Protein AF-0000000086845613 (afdb_homodimer)

Nearest PDB structures (foldseek):
  4zki-assembly1_B  TM=5.255E-01  e=3.830E+00  Lactiplantibacillus plantarum JDM1
  8tqw-assembly1_J  TM=6.197E-01  e=6.912E+00  Homo sapiens
  4r32-assembly1_A  TM=6.008E-01  e=8.252E+00  Homo sapiens
  7t10-assembly1_R  TM=3.440E-01  e=1.675E+00  Homo sapiens
  4zki-assembly1_B  TM=5.246E-01  e=3.760E+00  Lactiplantibacillus plantarum JDM1

Sequence (526 aa):
MDSNYSPVVSHDEVENRPPRRPLSIKRRPRFWLNLWSLLNTIVSVALLVVAMAMVKGTAKPSPAYSPVRADGAERYFNTRYRPSKVFQSPPTDEVDEAWNGWLRENDHLFKFPKEKAIEVGLPEAIELFEDPGYGAYGLGVYHQMHCLNRIRKSFYPDAYYPGQARHELLHHANHCFDVLRQAILCHGDISVVYWWNQNYTRTDEGGKQTYSEEYLRRTPEERVLGSFVTWDSAVQCRDMEAINAWAKANRVDDDKYGGQIVDMDSNYSPVVSHDEVENRPPRRPLSIKRRPRFWLNLWSLLNTIVSVALLVVAMAMVKGTAKPSPAYSPVRADGAERYFNTRYRPSKVFQSPPTDEVDEAWNGWLRENDHLFKFPKEKAIEVGLPEAIELFEDPGYGAYGLGVYHQMHCLNRIRKSFYPDAYYPGQARHELLHHANHCFDVLRQAILCHGDISVVYWWNQNYTRTDEGGKQTYSEEYLRRTPEERVLGSFVTWDSAVQCRDMEAINAWAKANRVDDDKYGGQIVD

Solvent-accessible surface area (backbone atoms only — not comparable to full-atom values): 29588 Å² total; per-residue (Å²): 135,85,76,78,74,73,82,75,78,78,68,78,75,74,76,77,68,74,77,77,71,76,77,73,76,70,74,56,69,53,58,59,49,47,49,50,38,48,50,49,48,49,51,50,50,49,51,48,49,51,50,48,46,60,52,58,73,70,50,68,66,81,65,51,76,30,72,54,53,75,70,67,37,66,46,59,44,75,48,60,46,67,92,47,68,65,52,38,49,73,91,43,73,67,36,44,44,61,56,51,45,51,41,66,74,46,57,44,46,24,54,42,51,44,70,54,31,58,74,69,66,48,77,87,34,38,54,33,66,91,45,76,64,19,18,40,29,34,39,40,33,45,54,47,52,43,33,52,50,47,45,60,43,60,79,39,38,77,80,72,41,64,88,60,54,65,69,57,54,48,49,54,39,20,49,31,46,32,54,48,50,52,49,47,49,30,60,40,40,60,28,52,24,29,27,38,42,78,69,34,48,41,68,46,97,86,66,52,74,40,73,23,71,66,45,70,72,42,50,55,62,54,49,51,73,61,35,38,85,40,66,69,20,50,33,60,20,35,39,50,68,45,45,38,52,52,34,61,76,38,37,55,66,36,78,82,67,79,44,81,81,81,116,131,84,79,79,78,73,80,76,76,85,71,79,75,76,74,75,69,73,77,76,69,72,75,71,73,71,73,56,66,52,58,58,49,49,48,49,39,50,48,49,48,48,50,50,49,48,50,49,49,51,51,49,46,58,52,59,71,72,51,66,66,81,67,50,78,31,71,52,52,75,70,65,38,67,45,60,46,73,50,60,47,67,93,49,67,64,52,38,49,75,93,42,74,67,36,45,43,61,56,50,45,50,42,68,73,45,58,43,47,24,54,41,50,44,70,55,31,58,73,69,66,48,78,88,34,40,55,33,66,93,46,76,66,18,18,39,29,34,40,37,34,47,54,46,51,42,33,54,50,47,45,60,44,60,79,39,37,76,80,72,41,65,88,60,52,67,69,60,53,50,49,53,38,20,49,30,46,33,55,47,49,51,50,48,50,30,60,39,42,59,30,51,24,29,27,38,42,78,70,33,48,42,68,46,96,85,67,54,75,42,73,24,71,64,45,70,72,41,51,55,62,53,50,49,72,61,34,38,86,39,67,68,19,50,33,60,20,36,39,50,67,45,46,37,52,51,34,60,76,37,37,56,65,36,79,80,67,80,45,80,82,80,115

Organism: NCBI:txid72228

Radius of gyration: 40.27 Å; Cα contacts (8 Å, |Δi|>4): 698; chains: 2; bounding box: 156×123×86 Å

Foldseek 3Di:
DPPCPPPPPPPPPPPPPPPDDPPPPPVPPVVVVVVVVVVVVVVVVVVVVVVVVVCVVVPDPDDQDDPCVVVVLWDKDKDWDDDDVLCVDADDPSNCCVLLVVLQQFWFWFWDFQVVCVVSVHDDADADPVDGRTHTGTDLVSVLSLLVVLLRCLVPCCVPPNPDDNVVSVVSNVVSVVSNVVVCVVVVDPWDKDKADPQQWDADPVRDIDGDPVVVVDDPVRRRVRIDIGGRTMDMDIDVVSVRVVCVVRGDDQVVVVHDDRD/DPCPPPPPPPDDPPPPPPPPDPPPCPVPVVVVVVVVVVVVVVVVVVVVVVVVVVCPVVPDPDDQDDPCVVVVLWDKDKDWDDDDVLCVDADDPSNCCVLLVVLQQFWFWFWDFQVVCVVSVHDDADADPVDGRTHTHTDLVSVLSLLVVLLSCLVPCCVPPNPDDNVVSVVSNVVSVVSNVVVCVVVVDPWDKDKADPQQWDADPVRDIDGDPVVVVDDPVRRRVRIDIGGRTIDMDIDVVSVRVVCVVRGDDQVVVVHDDRD

InterPro domains:
  IPR021765 Mycotoxin biosynthesis protein UstYa-like [PF11807] (27-250)
  IPR021765 Mycotoxin biosynthesis protein UstYa-like [PTHR33365] (21-256)

Structure (mmCIF, N/CA/C/O backbone):
data_AF-0000000086845613-model_v1
#
loop_
_entity.id
_entity.type
_entity.pdbx_description
1 polymer 'Tat pathway signal sequence'
#
loop_
_atom_site.group_PDB
_atom_site.id
_atom_site.type_symbol
_atom_site.label_atom_id
_atom_site.label_alt_id
_atom_site.label_comp_id
_atom_site.label_asym_id
_atom_site.label_entity_id
_atom_site.label_seq_id
_atom_site.pdbx_PDB_ins_code
_atom_site.Cartn_x
_atom_site.Cartn_y
_atom_site.Cartn_z
_atom_site.occupancy
_atom_site.B_iso_or_equiv
_atom_site.auth_seq_id
_atom_site.auth_comp_id
_atom_site.auth_asym_id
_atom_site.auth_atom_id
_atom_site.pdbx_PDB_model_num
ATOM 1 N N . MET A 1 1 ? -77.688 89.812 57 1 28.02 1 MET A N 1
ATOM 2 C CA . MET A 1 1 ? -76.625 88.812 56.75 1 28.02 1 MET A CA 1
ATOM 3 C C . MET A 1 1 ? -77.25 87.438 56.531 1 28.02 1 MET A C 1
ATOM 5 O O . MET A 1 1 ? -76.625 86.438 56.969 1 28.02 1 MET A O 1
ATOM 9 N N . ASP A 1 2 ? -78.438 87.375 55.969 1 30.2 2 ASP A N 1
ATOM 10 C CA . ASP A 1 2 ? -79.438 86.312 55.938 1 30.2 2 ASP A CA 1
ATOM 11 C C . ASP A 1 2 ? -79 85.125 55.094 1 30.2 2 ASP A C 1
ATOM 13 O O . ASP A 1 2 ? -78.625 85.312 53.906 1 30.2 2 ASP A O 1
ATOM 17 N N . SER A 1 3 ? -78.312 84.125 55.719 1 34.16 3 SER A N 1
ATOM 18 C CA . SER A 1 3 ? -77.5 83 55.375 1 34.16 3 SER A CA 1
ATOM 19 C C . SER A 1 3 ? -78.312 81.938 54.625 1 34.16 3 SER A C 1
ATOM 21 O O . SER A 1 3 ? -79.125 81.25 55.25 1 34.16 3 SER A O 1
ATOM 23 N N . ASN A 1 4 ? -78.75 82.312 53.406 1 32.38 4 ASN A N 1
ATOM 24 C CA . ASN A 1 4 ? -79.75 81.5 52.625 1 32.38 4 ASN A CA 1
ATOM 25 C C . ASN A 1 4 ? -79.188 80.125 52.281 1 32.38 4 ASN A C 1
ATOM 27 O O . ASN A 1 4 ? -78.188 80 51.625 1 32.38 4 ASN A O 1
ATOM 31 N N . TYR A 1 5 ? -79.25 79.188 53.219 1 37.59 5 TYR A N 1
ATOM 32 C CA . TYR A 1 5 ? -78.812 77.812 53.25 1 37.59 5 TYR A CA 1
ATOM 33 C C . TYR A 1 5 ? -79.438 76.938 52.156 1 37.59 5 TYR A C 1
ATOM 35 O O . TYR A 1 5 ? -80.562 76.625 52.219 1 37.59 5 TYR A O 1
ATOM 43 N N . SER A 1 6 ? -79.188 77.375 50.812 1 37.44 6 SER A N 1
ATOM 44 C CA . SER A 1 6 ? -80.062 76.625 49.844 1 37.44 6 SER A CA 1
ATOM 45 C C . SER A 1 6 ? -79.688 75.125 49.844 1 37.44 6 SER A C 1
ATOM 47 O O . SER A 1 6 ? -78.5 74.75 49.938 1 37.44 6 SER A O 1
ATOM 49 N N . PRO A 1 7 ? -80.625 74.188 50.156 1 40.62 7 PRO A N 1
ATOM 50 C CA . PRO A 1 7 ? -80.438 72.75 50.375 1 40.62 7 PRO A CA 1
ATOM 51 C C . PRO A 1 7 ? -80 72.062 49.125 1 40.62 7 PRO A C 1
ATOM 53 O O . PRO A 1 7 ? -80.562 72.188 48.031 1 40.62 7 PRO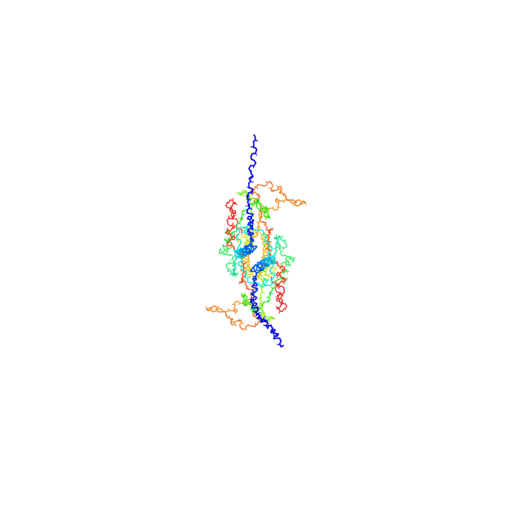 A O 1
ATOM 56 N N . VAL A 1 8 ? -78.688 72.125 48.812 1 40.09 8 VAL A N 1
ATOM 57 C CA . VAL A 1 8 ? -78.125 71.562 47.562 1 40.09 8 VAL A CA 1
ATOM 58 C C . VAL A 1 8 ? -78.5 70.125 47.438 1 40.09 8 VAL A C 1
ATOM 60 O O . VAL A 1 8 ? -78.188 69.312 48.375 1 40.09 8 VAL A O 1
ATOM 63 N N . VAL A 1 9 ? -79.5 69.75 46.781 1 37.56 9 VAL A N 1
ATOM 64 C CA . VAL A 1 9 ? -80.125 68.438 46.531 1 37.56 9 VAL A CA 1
ATOM 65 C C . VAL A 1 9 ? -79.062 67.5 45.906 1 37.56 9 VAL A C 1
ATOM 67 O O . VAL A 1 9 ? -78.375 67.875 44.969 1 37.56 9 VAL A O 1
ATOM 70 N N . SER A 1 10 ? -78.375 66.688 46.688 1 33.41 10 SER A N 1
ATOM 71 C CA . SER A 1 10 ? -77.25 65.75 46.531 1 33.41 10 SER A CA 1
ATOM 72 C C . SER A 1 10 ? -77.625 64.625 45.5 1 33.41 10 SER A C 1
ATOM 74 O O . SER A 1 10 ? -77.062 63.531 45.562 1 33.41 10 SER A O 1
ATOM 76 N N . HIS A 1 11 ? -78.25 65 44.344 1 31.45 11 HIS A N 1
ATOM 77 C CA . HIS A 1 11 ? -78.875 63.906 43.625 1 31.45 11 HIS A CA 1
ATOM 78 C C . HIS A 1 11 ? -77.875 62.969 43.062 1 31.45 11 HIS A C 1
ATOM 80 O O . HIS A 1 11 ? -78.188 62.031 42.281 1 31.45 11 HIS A O 1
ATOM 86 N N . ASP A 1 12 ? -76.5 63.156 43.031 1 35.03 12 ASP A N 1
ATOM 87 C CA . ASP A 1 12 ? -75.875 62.562 41.906 1 35.03 12 ASP A CA 1
ATOM 88 C C . ASP A 1 12 ? -75.875 61.031 42 1 35.03 12 ASP A C 1
ATOM 90 O O . ASP A 1 12 ? -75.312 60.469 42.969 1 35.03 12 ASP A O 1
ATOM 94 N N . GLU A 1 13 ? -76.938 60.281 41.688 1 35.12 13 GLU A N 1
ATOM 95 C CA . GLU A 1 13 ? -77 58.812 41.719 1 35.12 13 GLU A CA 1
ATOM 96 C C . GLU A 1 13 ? -75.938 58.219 40.781 1 35.12 13 GLU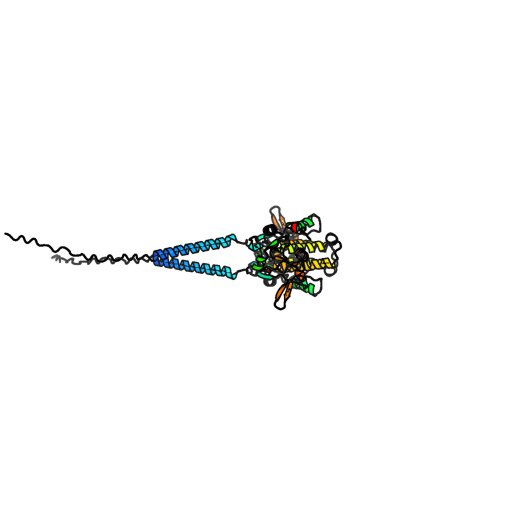 A C 1
ATOM 98 O O . GLU A 1 13 ? -76 58.406 39.562 1 35.12 13 GLU A O 1
ATOM 103 N N . VAL A 1 14 ? -74.688 58.219 41.156 1 39.09 14 VAL A N 1
ATOM 104 C CA . VAL A 1 14 ? -73.625 57.656 40.344 1 39.09 14 VAL A CA 1
ATOM 105 C C . VAL A 1 14 ? -73.875 56.219 40.031 1 39.09 14 VAL A C 1
ATOM 107 O O . VAL A 1 14 ? -74.125 55.406 40.938 1 39.09 14 VAL A O 1
ATOM 110 N N . GLU A 1 15 ? -74.562 55.938 38.938 1 38.38 15 GLU A N 1
ATOM 111 C CA . GLU A 1 15 ? -74.812 54.562 38.438 1 38.38 15 GLU A CA 1
ATOM 112 C C . GLU A 1 15 ? -73.5 53.781 38.406 1 38.38 15 GLU A C 1
ATOM 114 O O . GLU A 1 15 ? -72.5 54.219 37.812 1 38.38 15 GLU A O 1
ATOM 119 N N . ASN A 1 16 ? -73.188 53 39.469 1 37.91 16 ASN A N 1
ATOM 120 C CA . ASN A 1 16 ? -72.062 52.062 39.594 1 37.91 16 ASN A CA 1
ATOM 121 C C . ASN A 1 16 ? -72 51.094 38.406 1 37.91 16 ASN A C 1
ATOM 123 O O . ASN A 1 16 ? -72.875 50.219 38.281 1 37.91 16 ASN A O 1
ATOM 127 N N . ARG A 1 17 ? -71.812 51.594 37.156 1 42.47 17 ARG A N 1
ATOM 128 C CA . ARG A 1 17 ? -71.688 50.594 36.125 1 42.47 17 ARG A CA 1
ATOM 129 C C . ARG A 1 17 ? -70.688 49.531 36.469 1 42.47 17 ARG A C 1
ATOM 131 O O . ARG A 1 17 ? -69.625 49.844 37.062 1 42.47 17 ARG A O 1
ATOM 138 N N . PRO A 1 18 ? -71.062 48.281 36.625 1 48.88 18 PRO A N 1
ATOM 139 C CA . PRO A 1 18 ? -70.125 47.188 37 1 48.88 18 PRO A CA 1
ATOM 140 C C . PRO A 1 18 ? -68.875 47.125 36.156 1 48.88 18 PRO A C 1
ATOM 142 O O . PRO A 1 18 ? -68.938 47.562 35 1 48.88 18 PRO A O 1
ATOM 145 N N . PRO A 1 19 ? -67.688 47.312 36.75 1 49.03 19 PRO A N 1
ATOM 146 C CA . PRO A 1 19 ? -66.438 47.25 36 1 49.03 19 PRO A CA 1
ATOM 147 C C . PRO A 1 19 ? -66.375 46.125 35 1 49.03 19 PRO A C 1
ATOM 149 O O . PRO A 1 19 ? -66.938 45.031 35.25 1 49.03 19 PRO A O 1
ATOM 152 N N . ARG A 1 20 ? -66.438 46.438 33.688 1 46.47 20 ARG A N 1
ATOM 153 C CA . ARG A 1 20 ? -66.25 45.438 32.625 1 46.47 20 ARG A CA 1
ATOM 154 C C . ARG A 1 20 ? -65.062 44.531 32.938 1 46.47 20 ARG A C 1
ATOM 156 O O . ARG A 1 20 ? -64.062 45 33.438 1 46.47 20 ARG A O 1
ATOM 163 N N . ARG A 1 21 ? -65.312 43.281 33.281 1 49.19 21 ARG A N 1
ATOM 164 C CA . ARG A 1 21 ? -64.375 42.219 33.531 1 49.19 21 ARG A CA 1
ATOM 165 C C . ARG A 1 21 ? -63.312 42.156 32.406 1 49.19 21 ARG A C 1
ATOM 167 O O . ARG A 1 21 ? -63.656 42.25 31.234 1 49.19 21 ARG A O 1
ATOM 174 N N . PRO A 1 22 ? -62.156 42.656 32.75 1 47.12 22 PRO A N 1
ATOM 175 C CA . PRO A 1 22 ? -61.156 42.562 31.672 1 47.12 22 PRO A CA 1
ATOM 176 C C . PRO A 1 22 ? -61.219 41.188 30.984 1 47.12 22 PRO A C 1
ATOM 178 O O . PRO A 1 22 ? -61.562 40.188 31.594 1 47.12 22 PRO A O 1
ATOM 181 N N . LEU A 1 23 ? -61.625 41.125 29.75 1 44.12 23 LEU A N 1
ATOM 182 C CA . LEU A 1 23 ? -61.5 39.938 28.922 1 44.12 23 LEU A CA 1
ATOM 183 C C . LEU A 1 23 ? -60.156 39.25 29.109 1 44.12 23 LEU A C 1
ATOM 185 O O . LEU A 1 23 ? -59.125 39.875 28.938 1 44.12 23 LEU A O 1
ATOM 189 N N . SER A 1 24 ? -60.031 38.375 30.156 1 42.62 24 SER A N 1
ATOM 190 C CA . SER A 1 24 ? -58.875 37.5 30.266 1 42.62 24 SER A CA 1
ATOM 191 C C . SER A 1 24 ? -58.531 36.875 28.922 1 42.62 24 SER A C 1
ATOM 193 O O . SER A 1 24 ? -59.344 36.219 28.297 1 42.62 24 SER A O 1
ATOM 195 N N . ILE A 1 25 ? -57.938 37.625 28.047 1 43.94 25 ILE A N 1
ATOM 196 C CA . ILE A 1 25 ? -57.375 36.969 26.891 1 43.94 25 ILE A CA 1
ATOM 197 C C . ILE A 1 25 ? -56.656 35.688 27.312 1 43.94 25 ILE A C 1
ATOM 199 O O . ILE A 1 25 ? -55.625 35.75 27.969 1 43.94 25 ILE A O 1
ATOM 203 N N . LYS A 1 26 ? -57.406 34.719 27.781 1 45.25 26 LYS A N 1
ATOM 204 C CA . LYS A 1 26 ? -56.812 33.375 27.906 1 45.25 26 LYS A CA 1
ATOM 205 C C . LYS A 1 26 ? -55.969 33.031 26.688 1 45.25 26 LYS A C 1
ATOM 207 O O . LYS A 1 26 ? -56.531 32.688 25.625 1 45.25 26 LYS A O 1
ATOM 212 N N . ARG A 1 27 ? -54.938 33.688 26.438 1 52.31 27 ARG A N 1
ATOM 213 C CA . ARG A 1 27 ? -53.969 33.25 25.438 1 52.31 27 ARG A CA 1
ATOM 214 C C . ARG A 1 27 ? -53.812 31.719 25.469 1 52.31 27 ARG A C 1
ATOM 216 O O . ARG A 1 27 ? -53.562 31.156 26.531 1 52.31 27 ARG A O 1
ATOM 223 N N . ARG A 1 28 ? -54.562 30.938 24.734 1 56.22 28 ARG A N 1
ATOM 224 C CA . ARG A 1 28 ? -54.75 29.484 24.656 1 56.22 28 ARG A CA 1
ATOM 225 C C . ARG A 1 28 ? -53.406 28.781 24.594 1 56.22 28 ARG A C 1
ATOM 227 O O . ARG A 1 28 ? -52.594 29.047 23.703 1 56.22 28 ARG A O 1
ATOM 234 N N . PRO A 1 29 ? -52.875 28.359 25.703 1 65.88 29 PRO A N 1
ATOM 235 C CA . PRO A 1 29 ? -51.688 27.516 25.828 1 65.88 29 PRO A CA 1
ATOM 236 C C . PRO A 1 29 ? -51.531 26.531 24.672 1 65.88 29 PRO A C 1
ATOM 238 O O . PRO A 1 29 ? -50.406 26.125 24.312 1 65.88 29 PRO A O 1
ATOM 241 N N . ARG A 1 30 ? -52.625 26.5 23.953 1 70.25 30 ARG A N 1
ATOM 242 C CA . ARG A 1 30 ? -52.625 25.531 22.859 1 70.25 30 ARG A CA 1
ATOM 243 C C . ARG A 1 30 ? -51.844 26.078 21.656 1 70.25 30 ARG A C 1
ATOM 245 O O . ARG A 1 30 ? -51.156 25.344 20.953 1 70.25 30 ARG A O 1
ATOM 252 N N . PHE A 1 31 ? -52 27.422 21.406 1 64.5 31 PHE A N 1
ATOM 253 C CA . PHE A 1 31 ? -51.312 28.031 20.266 1 64.5 31 PHE A CA 1
ATOM 254 C C . PHE A 1 31 ? -49.812 27.938 20.422 1 64.5 31 PHE A C 1
ATOM 256 O O . PHE A 1 31 ? -49.094 27.562 19.484 1 64.5 31 PHE A O 1
ATOM 263 N N . TRP A 1 32 ? -49.375 28.266 21.641 1 67.56 32 TRP A N 1
ATOM 264 C CA . TRP A 1 32 ? -47.938 28.203 21.906 1 67.56 32 TRP A CA 1
ATOM 265 C C . TRP A 1 32 ? -47.438 26.766 21.875 1 67.56 32 TRP A C 1
ATOM 267 O O . TRP A 1 32 ? -46.344 26.516 21.406 1 67.56 32 TRP A O 1
ATOM 277 N N . LEU A 1 33 ? -48.25 25.875 22.281 1 70.5 33 LEU A N 1
ATOM 278 C CA . LEU A 1 33 ? -47.906 24.453 22.219 1 70.5 33 LEU A CA 1
ATOM 279 C C . LEU A 1 33 ? -47.844 23.984 20.766 1 70.5 33 LEU A C 1
ATOM 281 O O . LEU A 1 33 ? -46.938 23.234 20.391 1 70.5 33 LEU A O 1
ATOM 285 N N . ASN A 1 34 ? -48.812 24.453 19.953 1 69.31 34 ASN A N 1
ATOM 286 C CA . ASN A 1 34 ? -48.781 24.125 18.547 1 69.31 34 ASN A CA 1
ATOM 287 C C . ASN A 1 34 ? -47.594 24.75 17.828 1 69.31 34 ASN A C 1
ATOM 289 O O . ASN A 1 34 ? -46.969 24.125 16.969 1 69.31 34 ASN A O 1
ATOM 293 N N . LEU A 1 35 ? -47.375 25.969 18.188 1 71.75 35 LEU A N 1
ATOM 294 C CA . LEU A 1 35 ? -46.25 26.656 17.578 1 71.75 35 LEU A CA 1
ATOM 295 C C . LEU A 1 35 ? -44.938 25.984 17.953 1 71.75 35 LEU A C 1
ATOM 297 O O . LEU A 1 35 ? -44.031 25.812 17.109 1 71.75 35 LEU A O 1
ATOM 301 N N . TRP A 1 36 ? -44.875 25.641 19.219 1 70.25 36 TRP A N 1
ATOM 302 C CA . TRP A 1 36 ? -43.688 24.906 19.688 1 70.25 36 TRP A CA 1
ATOM 303 C C . TRP A 1 36 ? -43.562 23.578 18.969 1 70.25 36 TRP A C 1
ATOM 305 O O . TRP A 1 36 ? -42.469 23.188 18.562 1 70.25 36 TRP A O 1
ATOM 315 N N . SER A 1 37 ? -44.719 22.922 18.844 1 71.94 37 SER A N 1
ATOM 316 C CA . SER A 1 37 ? -44.75 21.641 18.141 1 71.94 37 SER A CA 1
ATOM 317 C C . SER A 1 37 ? -44.312 21.812 16.672 1 71.94 37 SER A C 1
ATOM 319 O O . SER A 1 37 ? -43.562 21 16.141 1 71.94 37 SER A O 1
ATOM 321 N N . LEU A 1 38 ? -44.781 22.797 16.062 1 70.94 38 LEU A N 1
ATOM 322 C CA . LEU A 1 38 ? -44.438 23.062 14.672 1 70.94 38 LEU A CA 1
ATOM 323 C C . LEU A 1 38 ? -42.969 23.406 14.531 1 70.94 38 LEU A C 1
ATOM 325 O O . LEU A 1 38 ? -42.281 22.906 13.633 1 70.94 38 LEU A O 1
ATOM 329 N N . LEU A 1 39 ? -42.531 24.219 15.414 1 69.88 39 LEU A N 1
ATOM 330 C CA . LEU A 1 39 ? -41.094 24.609 15.367 1 69.88 39 LEU A CA 1
ATOM 331 C C . LEU A 1 39 ? -40.219 23.391 15.602 1 69.88 39 LEU A C 1
ATOM 333 O O . LEU A 1 39 ? -39.188 23.234 14.945 1 69.88 39 LEU A O 1
ATOM 337 N N . ASN A 1 40 ? -40.688 22.609 16.547 1 72.44 40 ASN A N 1
ATOM 338 C CA . ASN A 1 40 ? -39.938 21.391 16.797 1 72.44 40 ASN A CA 1
ATOM 339 C C . ASN A 1 40 ? -39.906 20.469 15.586 1 72.44 40 ASN A C 1
ATOM 341 O O . ASN A 1 40 ? -38.906 19.828 15.297 1 72.44 40 ASN A O 1
ATOM 345 N N . THR A 1 41 ? -41.031 20.391 14.914 1 71.56 41 THR A N 1
ATOM 346 C CA . THR A 1 41 ? -41.094 19.578 13.703 1 71.56 41 THR A CA 1
ATOM 347 C C . THR A 1 41 ? -40.219 20.156 12.609 1 71.56 41 THR A C 1
ATOM 349 O O . THR A 1 41 ? -39.531 19.406 11.906 1 71.56 41 THR A O 1
ATOM 352 N N . ILE A 1 42 ? -40.156 21.406 12.492 1 71.56 42 ILE A N 1
ATOM 353 C CA . ILE A 1 42 ? -39.344 22.062 11.477 1 71.56 42 ILE A CA 1
ATOM 354 C C . ILE A 1 42 ? -37.844 21.844 11.789 1 71.56 42 ILE A C 1
ATOM 356 O O . ILE A 1 42 ? -37.062 21.516 10.891 1 71.56 42 ILE A O 1
ATOM 360 N N . VAL A 1 43 ? -37.562 22 13.039 1 71.81 43 VAL A N 1
ATOM 361 C CA . VAL A 1 43 ? -36.156 21.797 13.438 1 71.81 43 VAL A CA 1
ATOM 362 C C . VAL A 1 43 ? -35.781 20.328 13.219 1 71.81 43 VAL A C 1
ATOM 364 O O . VAL A 1 43 ? -34.688 20.031 12.75 1 71.81 43 VAL A O 1
ATOM 367 N N . SER A 1 44 ? -36.75 19.469 13.508 1 70.56 44 SER A N 1
ATOM 368 C CA . SER A 1 44 ? -36.469 18.047 13.305 1 70.56 44 SER A CA 1
ATOM 369 C C . SER A 1 44 ? -36.281 17.734 11.82 1 70.56 44 SER A C 1
ATOM 371 O O . SER A 1 44 ? -35.406 16.969 11.461 1 70.56 44 SER A O 1
ATOM 373 N N . VAL A 1 45 ? -37.031 18.297 10.992 1 72.5 45 VAL A N 1
ATOM 374 C CA . VAL A 1 45 ? -36.938 18.078 9.547 1 72.5 45 VAL A CA 1
ATOM 375 C C . VAL A 1 45 ? -35.625 18.703 9.031 1 72.5 45 VAL A C 1
ATOM 377 O O . VAL A 1 45 ? -34.938 18.109 8.211 1 72.5 45 VAL A O 1
ATOM 380 N N . ALA A 1 46 ? -35.344 19.875 9.516 1 71.69 46 ALA A N 1
ATOM 381 C CA . ALA A 1 46 ? -34.094 20.531 9.094 1 71.69 46 ALA A CA 1
ATOM 382 C C . ALA A 1 46 ? -32.875 19.719 9.508 1 71.69 46 ALA A C 1
ATOM 384 O O . ALA A 1 46 ? -31.938 19.547 8.719 1 71.69 46 ALA A O 1
ATOM 385 N N . LEU A 1 47 ? -32.938 19.281 10.688 1 70.06 47 LEU A N 1
ATOM 386 C CA . LEU A 1 47 ? -31.828 18.438 11.156 1 70.06 47 LEU A CA 1
ATOM 387 C C . LEU A 1 47 ? -31.719 17.156 10.336 1 70.06 47 LEU A C 1
ATOM 389 O O . LEU A 1 47 ? -30.625 16.703 10.031 1 70.06 47 LEU A O 1
ATOM 393 N N . LEU A 1 48 ? -32.844 16.688 9.961 1 69.81 48 LEU A N 1
ATOM 394 C CA . LEU A 1 48 ? -32.844 15.492 9.117 1 69.81 48 LEU A CA 1
ATOM 395 C C . LEU A 1 48 ? -32.281 15.797 7.738 1 69.81 48 LEU A C 1
ATOM 397 O O . LEU A 1 48 ? -31.516 15 7.18 1 69.81 48 LEU A O 1
ATOM 401 N N . VAL A 1 49 ? -32.531 16.875 7.207 1 68.12 49 VAL A N 1
ATOM 402 C CA . VAL A 1 49 ? -32.062 17.281 5.895 1 68.12 49 VAL A CA 1
ATOM 403 C C . VAL A 1 49 ? -30.547 17.516 5.949 1 68.12 49 VAL A C 1
ATOM 405 O O . VAL A 1 49 ? -29.812 17.094 5.055 1 68.12 49 VAL A O 1
ATOM 408 N N . VAL A 1 50 ? -30.109 18.219 6.945 1 62.66 50 VAL A N 1
ATOM 409 C CA . VAL A 1 50 ? -28.688 18.484 7.098 1 62.66 50 VAL A CA 1
ATOM 410 C C . VAL A 1 50 ? -27.953 17.156 7.305 1 62.66 50 VAL A C 1
ATOM 412 O O . VAL A 1 50 ? -26.891 16.938 6.711 1 62.66 50 VAL A O 1
ATOM 415 N N . ALA A 1 51 ? -28.516 16.375 8.117 1 60.47 51 ALA A N 1
ATOM 416 C CA . ALA A 1 51 ? -27.922 15.055 8.336 1 60.47 51 ALA A CA 1
ATOM 417 C C . ALA A 1 51 ? -27.844 14.258 7.035 1 60.47 51 ALA A C 1
ATOM 419 O O . ALA A 1 51 ? -26.812 13.633 6.742 1 60.47 51 ALA A O 1
ATOM 420 N N . MET A 1 52 ? -28.891 14.375 6.328 1 61.12 52 MET A N 1
ATOM 421 C CA . MET A 1 52 ? -28.922 13.664 5.055 1 61.12 52 MET A CA 1
ATOM 422 C C . MET A 1 52 ? -27.906 14.25 4.082 1 61.12 52 MET A C 1
ATOM 424 O O . MET A 1 52 ? -27.25 13.516 3.342 1 61.12 52 MET A O 1
ATOM 428 N N . ALA A 1 53 ? -27.781 15.5 4.02 1 58.47 53 ALA A N 1
ATOM 429 C CA . ALA A 1 53 ? -26.828 16.172 3.139 1 58.47 53 ALA A CA 1
ATOM 430 C C . ALA A 1 53 ? -25.391 15.859 3.541 1 58.47 53 ALA A C 1
ATOM 432 O O . ALA A 1 53 ? -24.531 15.664 2.682 1 58.47 53 ALA A O 1
ATOM 433 N N . MET A 1 54 ? -25.219 15.969 4.777 1 55.88 54 MET A N 1
ATOM 434 C CA . MET A 1 54 ? -23.875 15.656 5.266 1 55.88 54 MET A CA 1
ATOM 435 C C . MET A 1 54 ? -23.5 14.219 4.93 1 55.88 54 MET A C 1
ATOM 437 O O . MET A 1 54 ? -22.344 13.922 4.625 1 55.88 54 MET A O 1
ATOM 441 N N . VAL A 1 55 ? -24.562 13.453 5.137 1 53.5 55 VAL A N 1
ATOM 442 C CA . VAL A 1 55 ? -24.312 12.062 4.793 1 53.5 55 VAL A CA 1
ATOM 443 C C . VAL A 1 55 ? -24.078 11.93 3.289 1 53.5 55 VAL A C 1
ATOM 445 O O . VAL A 1 55 ? -23.219 11.156 2.852 1 53.5 55 VAL A O 1
ATOM 448 N N . LYS A 1 56 ? -24.859 12.602 2.496 1 53.19 56 LYS A N 1
ATOM 449 C CA . LYS A 1 56 ? -24.781 12.5 1.042 1 53.19 56 LYS A CA 1
ATOM 450 C C . LYS A 1 56 ? -23.438 13.047 0.529 1 53.19 56 LYS A C 1
ATOM 452 O O . LYS A 1 56 ? -22.891 12.523 -0.435 1 53.19 56 LYS A O 1
ATOM 457 N N . GLY A 1 57 ? -23.109 14.32 0.756 1 49.25 57 GLY A N 1
ATOM 458 C CA . GLY A 1 57 ? -21.969 15.016 0.16 1 49.25 57 GLY A CA 1
ATOM 459 C C . GLY A 1 57 ? -20.656 14.273 0.318 1 49.25 57 GLY A C 1
ATOM 460 O O . GLY A 1 57 ? -19.797 14.328 -0.561 1 49.25 57 GLY A O 1
ATOM 461 N N . THR A 1 58 ? -20.266 14 1.449 1 52.28 58 THR A N 1
ATOM 462 C CA . THR A 1 58 ? -18.938 13.461 1.733 1 52.28 58 THR A CA 1
ATOM 463 C C . THR A 1 58 ? -18.891 11.961 1.448 1 52.28 58 THR A C 1
ATOM 465 O O . THR A 1 58 ? -17.953 11.273 1.855 1 52.28 58 THR A O 1
ATOM 468 N N . ALA A 1 59 ? -19.875 11.438 0.743 1 60.47 59 ALA A N 1
ATOM 469 C CA . ALA A 1 59 ? -20.109 10.016 0.958 1 60.47 59 ALA A CA 1
ATOM 470 C C . ALA A 1 59 ? -19.125 9.164 0.151 1 60.47 59 ALA A C 1
ATOM 472 O O . ALA A 1 59 ? -19.047 9.297 -1.072 1 60.47 59 ALA A O 1
ATOM 473 N N . LYS A 1 60 ? -17.953 8.836 0.603 1 76.88 60 LYS A N 1
ATOM 474 C CA . LYS A 1 60 ? -17.156 7.727 0.088 1 76.88 60 LYS A CA 1
ATOM 475 C C . LYS A 1 60 ? -18.031 6.617 -0.47 1 76.88 60 LYS A C 1
ATOM 477 O O . LYS A 1 60 ? -19 6.195 0.18 1 76.88 60 LYS A O 1
ATOM 482 N N . PRO A 1 61 ? -17.891 6.41 -1.915 1 87 61 PRO A N 1
ATOM 483 C CA . PRO A 1 61 ? -18.641 5.262 -2.422 1 87 61 PRO A CA 1
ATOM 484 C C . PRO A 1 61 ? -18.469 4.02 -1.55 1 87 61 PRO A C 1
ATOM 486 O O . PRO A 1 61 ? -17.453 3.859 -0.884 1 87 61 PRO A O 1
ATOM 489 N N . SER A 1 62 ? -19.547 3.299 -1.534 1 90.31 62 SER A N 1
ATOM 490 C CA . SER A 1 62 ? -19.422 2.035 -0.816 1 90.31 62 SER A CA 1
ATOM 491 C C . SER A 1 62 ? -18.312 1.165 -1.407 1 90.31 62 SER A C 1
ATOM 493 O O . SER A 1 62 ? -18.234 1.005 -2.627 1 90.31 62 SER A O 1
ATOM 495 N N . PRO A 1 63 ? -17.516 0.648 -0.605 1 93.5 63 PRO A N 1
ATOM 496 C CA . PRO A 1 63 ? -16.375 -0.121 -1.11 1 93.5 63 PRO A CA 1
ATOM 497 C C . PRO A 1 63 ? -16.781 -1.451 -1.734 1 93.5 63 PRO A C 1
ATOM 499 O O . PRO A 1 63 ? -17.875 -1.962 -1.441 1 93.5 63 PRO A O 1
ATOM 502 N N . ALA A 1 64 ? -15.883 -1.912 -2.6 1 93.88 64 ALA A N 1
ATOM 503 C CA . ALA A 1 64 ? -16.047 -3.256 -3.146 1 93.88 64 ALA A CA 1
ATOM 504 C C . ALA A 1 64 ? -16.203 -4.289 -2.033 1 93.88 64 ALA A C 1
ATOM 506 O O . ALA A 1 64 ? -15.648 -4.117 -0.942 1 93.88 64 ALA A O 1
ATOM 507 N N . TYR A 1 65 ? -16.953 -5.367 -2.311 1 96 65 TYR A N 1
ATOM 508 C CA . TYR A 1 65 ? -17.219 -6.387 -1.306 1 96 65 TYR A CA 1
ATOM 509 C C . TYR A 1 65 ? -15.938 -7.059 -0.842 1 96 65 TYR A C 1
ATOM 511 O O . TYR A 1 65 ? -15.055 -7.355 -1.654 1 96 65 TYR A O 1
ATOM 519 N N . SER A 1 66 ? -15.82 -7.301 0.371 1 97.44 66 SER A N 1
ATOM 520 C CA . SER A 1 66 ? -14.812 -8.125 1.033 1 97.44 66 SER A CA 1
ATOM 521 C C . SER A 1 66 ? -15.414 -8.922 2.18 1 97.44 66 SER A C 1
ATOM 523 O O . SER A 1 66 ? -16.094 -8.367 3.041 1 97.44 66 SER A O 1
ATOM 525 N N . PRO A 1 67 ? -15.164 -10.219 2.162 1 98 67 PRO A N 1
ATOM 526 C CA . PRO A 1 67 ? -15.672 -11.016 3.279 1 98 67 PRO A CA 1
ATOM 527 C C . PRO A 1 67 ? -15.141 -10.547 4.633 1 98 67 PRO A C 1
ATOM 529 O O . PRO A 1 67 ? -15.836 -10.664 5.645 1 98 67 PRO A O 1
ATOM 532 N N . VAL A 1 68 ? -13.945 -10.023 4.676 1 98.19 68 VAL A N 1
ATOM 533 C CA . VAL A 1 68 ? -13.336 -9.539 5.91 1 98.19 68 VAL A CA 1
ATOM 534 C C . VAL A 1 68 ? -14.172 -8.383 6.473 1 98.19 68 VAL A C 1
ATOM 536 O O . VAL A 1 68 ? -14.469 -8.359 7.668 1 98.19 68 VAL A O 1
ATOM 539 N N . ARG A 1 69 ? -14.484 -7.465 5.625 1 97.25 69 ARG A N 1
ATOM 540 C CA . ARG A 1 69 ? -15.305 -6.328 6.023 1 97.25 69 ARG A CA 1
ATOM 541 C C . ARG A 1 69 ? -16.719 -6.773 6.391 1 97.25 69 ARG A C 1
ATOM 543 O O . ARG A 1 69 ? -17.281 -6.324 7.395 1 97.25 69 ARG A O 1
ATOM 550 N N . ALA A 1 70 ? -17.281 -7.656 5.559 1 97 70 ALA A N 1
ATOM 551 C CA . ALA A 1 70 ? -18.641 -8.141 5.781 1 97 70 ALA A CA 1
ATOM 552 C C . ALA A 1 70 ? -18.766 -8.82 7.145 1 97 70 ALA A C 1
ATOM 554 O O . ALA A 1 70 ? -19.812 -8.734 7.793 1 97 70 ALA A O 1
ATOM 555 N N . ASP A 1 71 ? -17.734 -9.438 7.559 1 97.31 71 ASP A N 1
ATOM 556 C CA . ASP A 1 71 ? -17.75 -10.172 8.82 1 97.31 71 ASP A CA 1
ATOM 557 C C . ASP A 1 71 ? -17.344 -9.273 9.984 1 97.31 71 ASP A C 1
ATOM 559 O O . ASP A 1 71 ? -17.203 -9.742 11.117 1 97.31 71 ASP A O 1
ATOM 563 N N . GLY A 1 72 ? -17.047 -7.992 9.742 1 95.81 72 GLY A N 1
ATOM 564 C CA . GLY A 1 72 ? -16.781 -7.027 10.797 1 95.81 72 GLY A CA 1
ATOM 565 C C . GLY A 1 72 ? -15.344 -7.047 11.266 1 95.81 72 GLY A C 1
ATOM 566 O O . GLY A 1 72 ? -15.039 -6.562 12.359 1 95.81 72 GLY A O 1
ATOM 567 N N . ALA A 1 73 ? -14.492 -7.59 10.438 1 97.31 73 ALA A N 1
ATOM 568 C CA . ALA A 1 73 ? -13.109 -7.758 10.883 1 97.31 73 ALA A CA 1
ATOM 569 C C . ALA A 1 73 ? -12.234 -6.609 10.391 1 97.31 73 ALA A C 1
ATOM 571 O O . ALA A 1 73 ? -11.047 -6.543 10.719 1 97.31 73 ALA A O 1
ATOM 572 N N . GLU A 1 74 ? -12.766 -5.734 9.617 1 96.88 74 GLU A N 1
ATOM 573 C CA . GLU A 1 74 ? -12 -4.574 9.164 1 96.88 74 GLU A CA 1
ATOM 574 C C . GLU A 1 74 ? -12 -3.471 10.219 1 96.88 74 GLU A C 1
ATOM 576 O O . GLU A 1 74 ? -13.047 -2.885 10.516 1 96.88 74 GLU A O 1
ATOM 581 N N . ARG A 1 75 ? -10.844 -3.242 10.797 1 96.75 75 ARG A N 1
ATOM 582 C CA . ARG A 1 75 ? -10.648 -2.195 11.797 1 96.75 75 ARG A CA 1
ATOM 583 C C . ARG A 1 75 ? -9.43 -1.34 11.453 1 96.75 75 ARG A C 1
ATOM 585 O O . ARG A 1 75 ? -8.57 -1.755 10.672 1 96.75 75 ARG A O 1
ATOM 592 N N . TYR A 1 76 ? -9.484 -0.157 12 1 96.31 76 TYR A N 1
ATOM 593 C CA . TYR A 1 76 ? -8.414 0.79 11.719 1 96.31 76 TYR A CA 1
ATOM 594 C C . TYR A 1 76 ? -7.824 1.343 13.008 1 96.31 76 TYR A C 1
ATOM 596 O O . TYR A 1 76 ? -8.516 1.413 14.031 1 96.31 76 TYR A O 1
ATOM 604 N N . PHE A 1 77 ? -6.551 1.679 12.961 1 96.44 77 PHE A N 1
ATOM 605 C CA . PHE A 1 77 ? -5.906 2.369 14.07 1 96.44 77 PHE A CA 1
ATOM 606 C C . PHE A 1 77 ? -4.805 3.291 13.562 1 96.44 77 PHE A C 1
ATOM 608 O O . PHE A 1 77 ? -4.273 3.094 12.469 1 96.44 77 PHE A O 1
ATOM 615 N N . ASN A 1 78 ? -4.559 4.297 14.328 1 96.12 78 ASN A N 1
ATOM 616 C CA . ASN A 1 78 ? -3.469 5.211 14.008 1 96.12 78 ASN A CA 1
ATOM 617 C C . ASN A 1 78 ? -2.139 4.723 14.57 1 96.12 78 ASN A C 1
ATOM 619 O O . ASN A 1 78 ? -2.09 4.199 15.688 1 96.12 78 ASN A O 1
ATOM 623 N N . THR A 1 79 ? -1.136 4.863 13.781 1 97.06 79 THR A N 1
ATOM 624 C CA . THR A 1 79 ? 0.219 4.492 14.18 1 97.06 79 THR A CA 1
ATOM 625 C C . THR A 1 79 ? 1.25 5.32 13.414 1 97.06 79 THR A C 1
ATOM 627 O O . THR A 1 79 ? 0.943 6.414 12.938 1 97.06 79 THR A O 1
ATOM 630 N N . ARG A 1 80 ? 2.514 4.891 13.469 1 96.44 80 ARG A N 1
ATOM 631 C CA . ARG A 1 80 ? 3.611 5.543 12.758 1 96.44 80 ARG A CA 1
ATOM 632 C C . ARG A 1 80 ? 4.531 4.516 12.109 1 96.44 80 ARG A C 1
ATOM 634 O O . ARG A 1 80 ? 4.824 3.475 12.695 1 96.44 80 ARG A O 1
ATOM 641 N N . TYR A 1 81 ? 4.855 4.805 10.812 1 96.94 81 TYR A N 1
ATOM 642 C CA . TYR A 1 81 ? 5.922 3.998 10.234 1 96.94 81 TYR A CA 1
ATOM 643 C C . TYR A 1 81 ? 7.215 4.152 11.023 1 96.94 81 TYR A C 1
ATOM 645 O O . TYR A 1 81 ? 7.555 5.254 11.461 1 96.94 81 TYR A O 1
ATOM 653 N N . ARG A 1 82 ? 7.934 3.057 11.219 1 94.25 82 ARG A N 1
ATOM 654 C CA . ARG A 1 82 ? 9.211 3.068 11.922 1 94.25 82 ARG A CA 1
ATOM 655 C C . ARG A 1 82 ? 10.227 2.158 11.242 1 94.25 82 ARG A C 1
ATOM 657 O O . ARG A 1 82 ? 10.047 0.94 11.195 1 94.25 82 ARG A O 1
ATOM 664 N N . PRO A 1 83 ? 11.289 2.771 10.805 1 93.75 83 PRO A N 1
ATOM 665 C CA . PRO A 1 83 ? 12.312 1.916 10.203 1 93.75 83 PRO A CA 1
ATOM 666 C C . PRO A 1 83 ? 12.75 0.779 11.125 1 93.75 83 PRO A C 1
ATOM 668 O O . PRO A 1 83 ? 12.914 0.985 12.336 1 93.75 83 PRO A O 1
ATOM 671 N N . SER A 1 84 ? 12.828 -0.388 10.523 1 95.19 84 SER A N 1
ATOM 672 C CA . SER A 1 84 ? 13.219 -1.589 11.258 1 95.19 84 SER A CA 1
ATOM 673 C C . SER A 1 84 ? 14.453 -2.238 10.641 1 95.19 84 SER A C 1
ATOM 675 O O . SER A 1 84 ? 14.406 -2.721 9.508 1 95.19 84 SER A O 1
ATOM 677 N N . LYS A 1 85 ? 15.461 -2.381 11.359 1 95 85 LYS A N 1
ATOM 678 C CA . LYS A 1 85 ? 16.75 -2.863 10.867 1 95 85 LYS A CA 1
ATOM 679 C C . LYS A 1 85 ? 16.625 -4.281 10.312 1 95 85 LYS A C 1
ATOM 681 O O . LYS A 1 85 ? 17.25 -4.609 9.297 1 95 85 LYS A O 1
ATOM 686 N N . VAL A 1 86 ? 15.922 -5.098 10.945 1 96.94 86 VAL A N 1
ATOM 687 C CA . VAL A 1 86 ? 15.828 -6.496 10.531 1 96.94 86 VAL A CA 1
ATOM 688 C C . VAL A 1 86 ? 15.289 -6.574 9.102 1 96.94 86 VAL A C 1
ATOM 690 O O . VAL A 1 86 ? 15.695 -7.441 8.328 1 96.94 86 VAL A O 1
ATOM 693 N N . PHE A 1 87 ? 14.469 -5.684 8.711 1 97.06 87 PHE A N 1
ATOM 694 C CA . PHE A 1 87 ? 13.844 -5.742 7.398 1 97.06 87 PHE A CA 1
ATOM 695 C C . PHE A 1 87 ? 14.625 -4.918 6.383 1 97.06 87 PHE A C 1
ATOM 697 O O . PHE A 1 87 ? 14.219 -4.809 5.223 1 97.06 87 PHE A O 1
ATOM 704 N N . GLN A 1 88 ? 15.758 -4.316 6.863 1 95.44 88 GLN A N 1
ATOM 705 C CA . GLN A 1 88 ? 16.656 -3.58 5.984 1 95.44 88 GLN A CA 1
ATOM 706 C C . GLN A 1 88 ? 17.969 -4.324 5.797 1 95.44 88 GLN A C 1
ATOM 708 O O . GLN A 1 88 ? 18.969 -3.74 5.363 1 95.44 88 GLN A O 1
ATOM 713 N N . SER A 1 89 ? 17.984 -5.594 6.156 1 94.62 89 SER A N 1
ATOM 714 C CA . SER A 1 89 ? 19.25 -6.312 6.246 1 94.62 89 SER A CA 1
ATOM 715 C C . SER A 1 89 ? 19.328 -7.441 5.223 1 94.62 89 SER A C 1
ATOM 717 O O . SER A 1 89 ? 18.297 -7.941 4.773 1 94.62 89 SER A O 1
ATOM 719 N N . PRO A 1 90 ? 20.578 -7.828 4.867 1 92.81 90 PRO A N 1
ATOM 720 C CA . PRO A 1 90 ? 20.734 -9.008 4.016 1 92.81 90 PRO A CA 1
ATOM 721 C C . PRO A 1 90 ? 20.25 -10.289 4.691 1 92.81 90 PRO A C 1
ATOM 723 O O . PRO A 1 90 ? 20 -10.305 5.902 1 92.81 90 PRO A O 1
ATOM 726 N N . PRO A 1 91 ? 20.234 -11.359 3.893 1 93.75 91 PRO A N 1
ATOM 727 C CA . PRO A 1 91 ? 19.672 -12.602 4.41 1 93.75 91 PRO A CA 1
ATOM 728 C C . PRO A 1 91 ? 20.484 -13.188 5.562 1 93.75 91 PRO A C 1
ATOM 730 O O . PRO A 1 91 ? 21.703 -13.281 5.473 1 93.75 91 PRO A O 1
ATOM 733 N N . THR A 1 92 ? 19.906 -13.438 6.594 1 95.81 92 THR A N 1
ATOM 734 C CA . THR A 1 92 ? 20.312 -14.258 7.73 1 95.81 92 THR A CA 1
ATOM 735 C C . THR A 1 92 ? 19.141 -15.109 8.227 1 95.81 92 THR A C 1
ATOM 737 O O . THR A 1 92 ? 18.016 -14.953 7.766 1 95.81 92 THR A O 1
ATOM 740 N N . ASP A 1 93 ? 19.406 -16.016 9.102 1 95.69 93 ASP A N 1
ATOM 741 C CA . ASP A 1 93 ? 18.328 -16.828 9.664 1 95.69 93 ASP A CA 1
ATOM 742 C C . ASP A 1 93 ? 17.281 -15.938 10.336 1 95.69 93 ASP A C 1
ATOM 744 O O . ASP A 1 93 ? 16.078 -16.188 10.219 1 95.69 93 ASP A O 1
ATOM 748 N N . GLU A 1 94 ? 17.766 -14.984 10.984 1 96.62 94 GLU A N 1
ATOM 749 C CA . GLU A 1 94 ? 16.875 -14.062 11.688 1 96.62 94 GLU A CA 1
ATOM 750 C C . GLU A 1 94 ? 16 -13.281 10.703 1 96.62 94 GLU A C 1
ATOM 752 O O . GLU A 1 94 ? 14.797 -13.148 10.898 1 96.62 94 GLU A O 1
ATOM 757 N N . VAL A 1 95 ? 16.609 -12.75 9.688 1 96 95 VAL A N 1
ATOM 758 C CA . VAL A 1 95 ? 15.906 -11.984 8.664 1 96 95 VAL A CA 1
ATOM 759 C C . VAL A 1 95 ? 14.898 -12.883 7.957 1 96 95 VAL A C 1
ATOM 761 O O . VAL A 1 95 ? 13.75 -12.492 7.746 1 96 95 VAL A O 1
ATOM 764 N N . ASP A 1 96 ? 15.258 -14.109 7.688 1 94.81 96 ASP A N 1
ATOM 765 C CA . ASP A 1 96 ? 14.375 -15.055 7.008 1 94.81 96 ASP A CA 1
ATOM 766 C C . ASP A 1 96 ? 13.172 -15.406 7.875 1 94.81 96 ASP A C 1
ATOM 768 O O . ASP A 1 96 ? 12.055 -15.531 7.367 1 94.81 96 ASP A O 1
ATOM 772 N N . GLU A 1 97 ? 13.43 -15.555 9.062 1 95.75 97 GLU A N 1
ATOM 773 C CA . GLU A 1 97 ? 12.32 -15.852 9.969 1 95.75 97 GLU A CA 1
ATOM 774 C C . GLU A 1 97 ? 11.344 -14.68 10.047 1 95.75 97 GLU A C 1
ATOM 776 O O . GLU A 1 97 ? 10.133 -14.891 10.117 1 95.75 97 GLU A O 1
ATOM 781 N N . ALA A 1 98 ? 11.844 -13.477 10.062 1 96.56 98 ALA A N 1
ATOM 782 C CA . ALA A 1 98 ? 10.977 -12.305 10.117 1 96.56 98 ALA A CA 1
ATOM 783 C C . ALA A 1 98 ? 10.07 -12.234 8.891 1 96.56 98 ALA A C 1
ATOM 785 O O . ALA A 1 98 ? 8.875 -11.938 9.008 1 96.56 98 ALA A O 1
ATOM 786 N N . TRP A 1 99 ? 10.609 -12.516 7.734 1 95.75 99 TRP A N 1
ATOM 787 C CA . TRP A 1 99 ? 9.852 -12.445 6.488 1 95.75 99 TRP A CA 1
ATOM 788 C C . TRP A 1 99 ? 9 -13.695 6.297 1 95.75 99 TRP A C 1
ATOM 790 O O . TRP A 1 99 ? 7.773 -13.625 6.258 1 95.75 99 TRP A O 1
ATOM 800 N N . ASN A 1 100 ? 9.586 -14.852 6.336 1 92.75 100 ASN A N 1
ATOM 801 C CA . ASN A 1 100 ? 8.922 -16.125 6.055 1 92.75 100 ASN A CA 1
ATOM 802 C C . ASN A 1 100 ? 8.008 -16.547 7.203 1 92.75 100 ASN A C 1
ATOM 804 O O . ASN A 1 100 ? 6.957 -17.141 6.973 1 92.75 100 ASN A O 1
ATOM 808 N N . GLY A 1 101 ? 8.516 -16.297 8.406 1 91.81 101 GLY A N 1
ATOM 809 C CA . GLY A 1 101 ? 7.703 -16.656 9.555 1 91.81 101 GLY A CA 1
ATOM 810 C C . GLY A 1 101 ? 6.359 -15.945 9.578 1 91.81 101 GLY A C 1
ATOM 811 O O . GLY A 1 101 ? 5.336 -16.578 9.867 1 91.81 101 GLY A O 1
ATOM 812 N N . TRP A 1 102 ? 6.371 -14.703 9.305 1 94.75 102 TRP A N 1
ATOM 813 C CA . TRP A 1 102 ? 5.117 -13.953 9.258 1 94.75 102 TRP A CA 1
ATOM 814 C C . TRP A 1 102 ? 4.176 -14.539 8.211 1 94.75 102 TRP A C 1
ATOM 816 O O . TRP A 1 102 ? 2.984 -14.719 8.469 1 94.75 102 TRP A O 1
ATOM 826 N N . LEU A 1 103 ? 4.684 -14.805 7.051 1 93.25 103 LEU A N 1
ATOM 827 C CA . LEU A 1 103 ? 3.879 -15.367 5.973 1 93.25 103 LEU A CA 1
ATOM 828 C C . LEU A 1 103 ? 3.373 -16.766 6.34 1 93.25 103 LEU A C 1
ATOM 830 O O . LEU A 1 103 ? 2.203 -17.078 6.117 1 93.25 103 LEU A O 1
ATOM 834 N N . ARG A 1 104 ? 4.246 -17.531 6.867 1 90.62 104 ARG A N 1
ATOM 835 C CA . ARG A 1 104 ? 3.865 -18.891 7.281 1 90.62 104 ARG A CA 1
ATOM 836 C C . ARG A 1 104 ? 2.711 -18.844 8.281 1 90.62 104 ARG A C 1
ATOM 838 O O . ARG A 1 104 ? 1.782 -19.656 8.195 1 90.62 104 ARG A O 1
ATOM 845 N N . GLU A 1 105 ? 2.74 -17.922 9.055 1 91.25 105 GLU A N 1
ATOM 846 C CA . GLU A 1 105 ? 1.752 -17.828 10.125 1 91.25 105 GLU A CA 1
ATOM 847 C C . GLU A 1 105 ? 0.44 -17.234 9.617 1 91.25 105 GLU A C 1
ATOM 849 O O . GLU A 1 105 ? -0.636 -17.594 10.102 1 91.25 105 GLU A O 1
ATOM 854 N N . ASN A 1 106 ? 0.561 -16.391 8.641 1 92.19 106 ASN A N 1
ATOM 855 C CA . ASN A 1 106 ? -0.614 -15.562 8.406 1 92.19 106 ASN A CA 1
ATOM 856 C C . ASN A 1 106 ? -1.161 -15.758 6.992 1 92.19 106 ASN A C 1
ATOM 858 O O . ASN A 1 106 ? -2.34 -15.5 6.738 1 92.19 106 ASN A O 1
ATOM 862 N N . ASP A 1 107 ? -0.302 -16.062 6.078 1 89.38 107 ASP A N 1
ATOM 863 C CA . ASP A 1 107 ? -0.738 -16.203 4.691 1 89.38 107 ASP A CA 1
ATOM 864 C C . ASP A 1 107 ? -1.541 -17.484 4.496 1 89.38 107 ASP A C 1
ATOM 866 O O . ASP A 1 107 ? -0.976 -18.547 4.188 1 89.38 107 ASP A O 1
ATOM 870 N N . HIS A 1 108 ? -2.832 -17.375 4.648 1 86.88 108 HIS A N 1
ATOM 871 C CA . HIS A 1 108 ? -3.746 -18.5 4.469 1 86.88 108 HIS A CA 1
ATOM 872 C C . HIS A 1 108 ? -4.715 -18.234 3.32 1 86.88 108 HIS A C 1
ATOM 874 O O . HIS A 1 108 ? -5.25 -17.125 3.191 1 86.88 108 HIS A O 1
ATOM 880 N N . LEU A 1 109 ? -4.875 -19.328 2.564 1 93.06 109 LEU A N 1
ATOM 881 C CA . LEU A 1 109 ? -6.094 -19.312 1.762 1 93.06 109 LEU A CA 1
ATOM 882 C C . LEU A 1 109 ? -7.328 -19.469 2.645 1 93.06 109 LEU A C 1
ATOM 884 O O . LEU A 1 109 ? -7.27 -20.094 3.697 1 93.06 109 LEU A O 1
ATOM 888 N N . PHE A 1 110 ? -8.352 -18.859 2.256 1 96.44 110 PHE A N 1
ATOM 889 C CA . PHE A 1 110 ? -9.594 -19.094 2.986 1 96.44 110 PHE A CA 1
ATOM 890 C C . PHE A 1 110 ? -10.641 -19.719 2.08 1 96.44 110 PHE A C 1
ATOM 892 O O . PHE A 1 110 ? -10.617 -19.531 0.862 1 96.44 110 PHE A O 1
ATOM 899 N N . LYS A 1 111 ? -11.453 -20.531 2.66 1 96.69 111 LYS A N 1
ATOM 900 C CA . LYS A 1 111 ? -12.57 -21.125 1.929 1 96.69 111 LYS A CA 1
ATOM 901 C C . LYS A 1 111 ? -13.812 -20.25 2.021 1 96.69 111 LYS A C 1
ATOM 903 O O . LYS A 1 111 ? -14.094 -19.672 3.072 1 96.69 111 LYS A O 1
ATOM 908 N N . PHE A 1 112 ? -14.461 -20.078 0.926 1 97.88 112 PHE A N 1
ATOM 909 C CA . PHE A 1 112 ? -15.672 -19.266 0.832 1 97.88 112 PHE A CA 1
ATOM 910 C C . PHE A 1 112 ? -16.75 -20 0.046 1 97.88 112 PHE A C 1
ATOM 912 O O . PHE A 1 112 ? -16.469 -20.609 -0.984 1 97.88 112 PHE A O 1
ATOM 919 N N . PRO A 1 113 ? -18 -20.062 0.616 1 98.06 113 PRO A N 1
ATOM 920 C CA . PRO A 1 113 ? -19.047 -20.781 -0.094 1 98.06 113 PRO A CA 1
ATOM 921 C C . PRO A 1 113 ? -19.25 -20.281 -1.522 1 98.06 113 PRO A C 1
ATOM 923 O O . PRO A 1 113 ? -19.453 -19.094 -1.739 1 98.06 113 PRO A O 1
ATOM 926 N N . LYS A 1 114 ? -19.25 -21.25 -2.426 1 97.56 114 LYS A N 1
ATOM 927 C CA . LYS A 1 114 ? -19.375 -20.906 -3.842 1 97.56 114 LYS A CA 1
ATOM 928 C C . LYS A 1 114 ? -20.672 -20.156 -4.125 1 97.56 114 LYS A C 1
ATOM 930 O O . LYS A 1 114 ? -20.688 -19.203 -4.898 1 97.56 114 LYS A O 1
ATOM 935 N N . GLU A 1 115 ? -21.75 -20.609 -3.521 1 97.56 115 GLU A N 1
ATOM 936 C CA . GLU A 1 115 ? -23.047 -19.969 -3.73 1 97.56 115 GLU A CA 1
ATOM 937 C C . GLU A 1 115 ? -23.016 -18.516 -3.254 1 97.56 115 GLU A C 1
ATOM 939 O O . GLU A 1 115 ? -23.547 -17.625 -3.93 1 97.56 115 GLU A O 1
ATOM 944 N N . LYS A 1 116 ? -22.422 -18.312 -2.137 1 97.62 116 LYS A N 1
ATOM 945 C CA . LYS A 1 116 ? -22.328 -16.953 -1.604 1 97.62 116 LYS A CA 1
ATOM 946 C C . LYS A 1 116 ? -21.422 -16.094 -2.484 1 97.62 116 LYS A C 1
ATOM 948 O O . LYS A 1 116 ? -21.672 -14.891 -2.648 1 97.62 116 LYS A O 1
ATOM 953 N N . ALA A 1 117 ? -20.344 -16.625 -2.943 1 97.88 117 ALA A N 1
ATOM 954 C CA . ALA A 1 117 ? -19.453 -15.906 -3.848 1 97.88 117 ALA A CA 1
ATOM 955 C C . ALA A 1 117 ? -20.219 -15.359 -5.051 1 97.88 117 ALA A C 1
ATOM 957 O O . ALA A 1 117 ? -20.031 -14.211 -5.445 1 97.88 117 ALA A O 1
ATOM 958 N N . ILE A 1 118 ? -21.047 -16.219 -5.598 1 95.69 118 ILE A N 1
ATOM 959 C CA . ILE A 1 118 ? -21.875 -15.812 -6.73 1 95.69 118 ILE A CA 1
ATOM 960 C C . ILE A 1 118 ? -22.812 -14.68 -6.316 1 95.69 118 ILE A C 1
ATOM 962 O O . ILE A 1 118 ? -22.922 -13.68 -7.023 1 95.69 118 ILE A O 1
ATOM 966 N N . GLU A 1 119 ? -23.406 -14.805 -5.199 1 96.69 119 GLU A N 1
ATOM 967 C CA . GLU A 1 119 ? -24.375 -13.836 -4.688 1 96.69 119 GLU A CA 1
ATOM 968 C C . GLU A 1 119 ? -23.734 -12.461 -4.523 1 96.69 119 GLU A C 1
ATOM 970 O O . GLU A 1 119 ? -24.359 -11.445 -4.844 1 96.69 119 GLU A O 1
ATOM 975 N N . VAL A 1 120 ? -22.562 -12.43 -3.998 1 96.06 120 VAL A N 1
ATOM 976 C CA . VAL A 1 120 ? -21.969 -11.148 -3.623 1 96.06 120 VAL A CA 1
ATOM 977 C C . VAL A 1 120 ? -21.062 -10.656 -4.746 1 96.06 120 VAL A C 1
ATOM 979 O O . VAL A 1 120 ? -20.406 -9.617 -4.609 1 96.06 120 VAL A O 1
ATOM 982 N N . GLY A 1 121 ? -20.906 -11.391 -5.816 1 94.62 121 GLY A N 1
ATOM 983 C CA . GLY A 1 121 ? -20.219 -10.93 -7.016 1 94.62 121 GLY A CA 1
ATOM 984 C C . GLY A 1 121 ? -18.734 -11.195 -6.996 1 94.62 121 GLY A C 1
ATOM 985 O O . GLY A 1 121 ? -17.953 -10.484 -7.641 1 94.62 121 GLY A O 1
ATOM 986 N N . LEU A 1 122 ? -18.266 -12.117 -6.199 1 96.38 122 LEU A N 1
ATOM 987 C CA . LEU A 1 122 ? -16.859 -12.547 -6.262 1 96.38 122 LEU A CA 1
ATOM 988 C C . LEU A 1 122 ? -16.625 -13.422 -7.488 1 96.38 122 LEU A C 1
ATOM 990 O O . LEU A 1 122 ? -17.516 -14.125 -7.945 1 96.38 122 LEU A O 1
ATOM 994 N N . PRO A 1 123 ? -15.375 -13.367 -8.008 1 94.25 123 PRO A N 1
ATOM 995 C CA . PRO A 1 123 ? -15.07 -14.25 -9.141 1 94.25 123 PRO A CA 1
ATOM 996 C C . PRO A 1 123 ? -15.133 -15.734 -8.766 1 94.25 123 PRO A C 1
ATOM 998 O O . PRO A 1 123 ? -14.914 -16.094 -7.605 1 94.25 123 PRO A O 1
ATOM 1001 N N . GLU A 1 124 ? -15.406 -16.484 -9.781 1 94.44 124 GLU A N 1
ATOM 1002 C CA . GLU A 1 124 ? -15.398 -17.922 -9.555 1 94.44 124 GLU A CA 1
ATOM 1003 C C . GLU A 1 124 ? -13.992 -18.422 -9.242 1 94.44 124 GLU A C 1
ATOM 1005 O O . GLU A 1 124 ? -13.039 -18.109 -9.953 1 94.44 124 GLU A O 1
ATOM 1010 N N . ALA A 1 125 ? -13.883 -19.156 -8.164 1 96.81 125 ALA A N 1
ATOM 1011 C CA . ALA A 1 125 ? -12.633 -19.812 -7.789 1 96.81 125 ALA A CA 1
ATOM 1012 C C . ALA A 1 125 ? -12.742 -21.328 -7.918 1 96.81 125 ALA A C 1
ATOM 1014 O O . ALA A 1 125 ? -13.844 -21.875 -7.957 1 96.81 125 ALA A O 1
ATOM 1015 N N . ILE A 1 126 ? -11.625 -21.906 -8.023 1 96.25 126 ILE A N 1
ATOM 1016 C CA . ILE A 1 126 ? -11.594 -23.359 -8.125 1 96.25 126 ILE A CA 1
ATOM 1017 C C . ILE A 1 126 ? -12.227 -23.984 -6.883 1 96.25 126 ILE A C 1
ATOM 1019 O O . ILE A 1 126 ? -12.023 -23.5 -5.766 1 96.25 126 ILE A O 1
ATOM 1023 N N . GLU A 1 127 ? -13.023 -24.984 -7.078 1 95.94 127 GLU A N 1
ATOM 1024 C CA . GLU A 1 127 ? -13.641 -25.688 -5.957 1 95.94 127 GLU A CA 1
ATOM 1025 C C . GLU A 1 127 ? -12.625 -26.562 -5.227 1 95.94 127 GLU A C 1
ATOM 1027 O O . GLU A 1 127 ? -11.875 -27.312 -5.859 1 95.94 127 GLU A O 1
ATOM 1032 N N . LEU A 1 128 ? -12.68 -26.469 -3.898 1 95.12 128 LEU A N 1
ATOM 1033 C CA . LEU A 1 128 ? -11.789 -27.281 -3.072 1 95.12 128 LEU A CA 1
ATOM 1034 C C . LEU A 1 128 ? -12.242 -28.734 -3.037 1 95.12 128 LEU A C 1
ATOM 1036 O O . LEU A 1 128 ? -13.375 -29.016 -2.645 1 95.12 128 LEU A O 1
ATOM 1040 N N . PHE A 1 129 ? -11.328 -29.594 -3.379 1 93.19 129 PHE A N 1
ATOM 1041 C CA . PHE A 1 129 ? -11.758 -30.984 -3.545 1 93.19 129 PHE A CA 1
ATOM 1042 C C . PHE A 1 129 ? -11.945 -31.656 -2.191 1 93.19 129 PHE A C 1
ATOM 1044 O O . PHE A 1 129 ? -12.719 -32.625 -2.068 1 93.19 129 PHE A O 1
ATOM 1051 N N . GLU A 1 130 ? -11.328 -31.188 -1.122 1 93.56 130 GLU A N 1
ATOM 1052 C CA . GLU A 1 130 ? -11.547 -31.75 0.209 1 93.56 130 GLU A CA 1
ATOM 1053 C C . GLU A 1 130 ? -12.656 -31 0.946 1 93.56 130 GLU A C 1
ATOM 1055 O O . GLU A 1 130 ? -13.055 -31.391 2.041 1 93.56 130 GLU A O 1
ATOM 1060 N N . ASP A 1 131 ? -13.164 -29.891 0.457 1 94.62 131 ASP A N 1
ATOM 1061 C CA . ASP A 1 131 ? -14.258 -29.094 0.996 1 94.62 131 ASP A CA 1
ATOM 1062 C C . ASP A 1 131 ? -15.25 -28.703 -0.103 1 94.62 131 ASP A C 1
ATOM 1064 O O . ASP A 1 131 ? -15.406 -27.531 -0.409 1 94.62 131 ASP A O 1
ATOM 1068 N N . PRO A 1 132 ? -15.922 -29.734 -0.609 1 94.81 132 PRO A N 1
ATOM 1069 C CA . PRO A 1 132 ? -16.844 -29.469 -1.707 1 94.81 132 PRO A CA 1
ATOM 1070 C C . PRO A 1 132 ? -17.859 -28.359 -1.363 1 94.81 132 PRO A C 1
ATOM 1072 O O . PRO A 1 132 ? -18.328 -28.297 -0.229 1 94.81 132 PRO A O 1
ATOM 1075 N N . GLY A 1 133 ? -18.109 -27.453 -2.311 1 96.69 133 GLY A N 1
ATOM 1076 C CA . GLY A 1 133 ? -19.016 -26.344 -2.102 1 96.69 133 GLY A CA 1
ATOM 1077 C C . GLY A 1 133 ? -18.312 -25.047 -1.746 1 96.69 133 GLY A C 1
ATOM 1078 O O . GLY A 1 133 ? -18.922 -23.984 -1.732 1 96.69 133 GLY A O 1
ATOM 1079 N N . TYR A 1 134 ? -17.031 -25.156 -1.5 1 97.38 134 TYR A N 1
ATOM 1080 C CA . TYR A 1 134 ? -16.234 -23.984 -1.144 1 97.38 134 TYR A CA 1
ATOM 1081 C C . TYR A 1 134 ? -15.172 -23.719 -2.197 1 97.38 134 TYR A C 1
ATOM 1083 O O . TYR A 1 134 ? -14.594 -24.641 -2.762 1 97.38 134 TYR A O 1
ATOM 1091 N N . GLY A 1 135 ? -14.969 -22.438 -2.523 1 97 135 GLY A N 1
ATOM 1092 C CA . GLY A 1 135 ? -13.883 -22.016 -3.396 1 97 135 GLY A CA 1
ATOM 1093 C C . GLY A 1 135 ? -12.641 -21.578 -2.643 1 97 135 GLY A C 1
ATOM 1094 O O . GLY A 1 135 ? -12.703 -21.266 -1.452 1 97 135 GLY A O 1
ATOM 1095 N N . ALA A 1 136 ? -11.5 -21.609 -3.359 1 95.56 136 ALA A N 1
ATOM 1096 C CA . ALA A 1 136 ? -10.211 -21.203 -2.801 1 95.56 136 ALA A CA 1
ATOM 1097 C C . ALA A 1 136 ? -9.945 -19.719 -3.062 1 95.56 136 ALA A C 1
ATOM 1099 O O . ALA A 1 136 ? -9.789 -19.312 -4.215 1 95.56 136 ALA A O 1
ATOM 1100 N N . TYR A 1 137 ? -9.859 -18.938 -2.012 1 97.06 137 TYR A N 1
ATOM 1101 C CA . TYR A 1 137 ? -9.625 -17.5 -2.1 1 97.06 137 TYR A CA 1
ATOM 1102 C C . TYR A 1 137 ? -8.492 -17.078 -1.18 1 97.06 137 TYR A C 1
ATOM 1104 O O . TYR A 1 137 ? -8.047 -17.844 -0.329 1 97.06 137 TYR A O 1
ATOM 1112 N N . GLY A 1 138 ? -7.914 -15.961 -1.44 1 96.88 138 GLY A N 1
ATOM 1113 C CA . GLY A 1 138 ? -6.914 -15.312 -0.604 1 96.88 138 GLY A CA 1
ATOM 1114 C C . GLY A 1 138 ? -7.129 -13.812 -0.471 1 96.88 138 GLY A C 1
ATOM 1115 O O . GLY A 1 138 ? -8.055 -13.258 -1.069 1 96.88 138 GLY A O 1
ATOM 1116 N N . LEU A 1 139 ? -6.309 -13.211 0.359 1 98.12 139 LEU A N 1
ATOM 1117 C CA . LEU A 1 139 ? -6.375 -11.758 0.514 1 98.12 139 LEU A CA 1
ATOM 1118 C C . LEU A 1 139 ? -5.207 -11.086 -0.198 1 98.12 139 LEU A C 1
ATOM 1120 O O . LEU A 1 139 ? -4.105 -11.633 -0.255 1 98.12 139 LEU A O 1
ATOM 1124 N N . GLY A 1 140 ? -5.52 -9.891 -0.668 1 97.81 140 GLY A N 1
ATOM 1125 C CA . GLY A 1 140 ? -4.523 -9.133 -1.404 1 97.81 140 GLY A CA 1
ATOM 1126 C C . GLY A 1 140 ? -3.27 -8.852 -0.599 1 97.81 140 GLY A C 1
ATOM 1127 O O . GLY A 1 140 ? -2.162 -8.859 -1.142 1 97.81 140 GLY A O 1
ATOM 1128 N N . VAL A 1 141 ? -3.381 -8.625 0.692 1 98.38 141 VAL A N 1
ATOM 1129 C CA . VAL A 1 141 ? -2.242 -8.242 1.523 1 98.38 141 VAL A CA 1
ATOM 1130 C C . VAL A 1 141 ? -1.23 -9.383 1.566 1 98.38 141 VAL A C 1
ATOM 1132 O O . VAL A 1 141 ? -0.02 -9.148 1.518 1 98.38 141 VAL A O 1
ATOM 1135 N N . TYR A 1 142 ? -1.685 -10.594 1.636 1 97.12 142 TYR A N 1
ATOM 1136 C CA . TYR A 1 142 ? -0.782 -11.734 1.688 1 97.12 142 TYR A CA 1
ATOM 1137 C C . TYR A 1 142 ? -0.083 -11.938 0.35 1 97.12 142 TYR A C 1
ATOM 1139 O O . TYR A 1 142 ? 1.118 -12.219 0.306 1 97.12 142 TYR A O 1
ATOM 1147 N N . HIS A 1 143 ? -0.869 -11.82 -0.687 1 96.5 143 HIS A N 1
ATOM 1148 C CA . HIS A 1 143 ? -0.275 -11.914 -2.016 1 96.5 143 HIS A CA 1
ATOM 1149 C C . HIS A 1 143 ? 0.808 -10.859 -2.215 1 96.5 143 HIS A C 1
ATOM 1151 O O . HIS A 1 143 ? 1.891 -11.164 -2.721 1 96.5 143 HIS A O 1
ATOM 1157 N N . GLN A 1 144 ? 0.53 -9.672 -1.82 1 97.88 144 GLN A N 1
ATOM 1158 C CA . GLN A 1 144 ? 1.48 -8.57 -1.943 1 97.88 144 GLN A CA 1
ATOM 1159 C C . GLN A 1 144 ? 2.736 -8.836 -1.117 1 97.88 144 GLN A C 1
ATOM 1161 O O . GLN A 1 144 ? 3.854 -8.609 -1.587 1 97.88 144 GLN A O 1
ATOM 1166 N N . MET A 1 145 ? 2.549 -9.312 0.085 1 97.81 145 MET A N 1
ATOM 1167 C CA . MET A 1 145 ? 3.688 -9.641 0.939 1 97.81 145 MET A CA 1
ATOM 1168 C C . MET A 1 145 ? 4.508 -10.773 0.342 1 97.81 145 MET A C 1
ATOM 1170 O O . MET A 1 145 ? 5.738 -10.758 0.403 1 97.81 145 MET A O 1
ATOM 1174 N N . HIS A 1 146 ? 3.838 -11.719 -0.224 1 95.5 146 HIS A N 1
ATO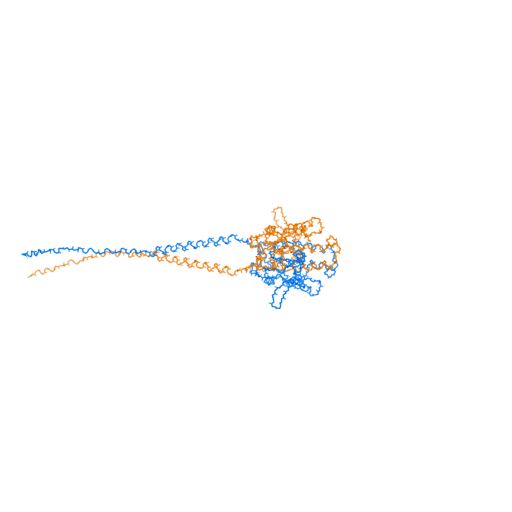M 1175 C CA . HIS A 1 146 ? 4.512 -12.805 -0.922 1 95.5 146 HIS A CA 1
ATOM 1176 C C . HIS A 1 146 ? 5.348 -12.281 -2.084 1 95.5 146 HIS A C 1
ATOM 1178 O O . HIS A 1 146 ? 6.512 -12.672 -2.24 1 95.5 146 HIS A O 1
ATOM 1184 N N . CYS A 1 147 ? 4.754 -11.398 -2.826 1 96.69 147 CYS A N 1
ATOM 1185 C CA . CYS A 1 147 ? 5.453 -10.797 -3.957 1 96.69 147 CYS A CA 1
ATOM 1186 C C . CYS A 1 147 ? 6.699 -10.055 -3.492 1 96.69 147 CYS A C 1
ATOM 1188 O O . CYS A 1 147 ? 7.773 -10.211 -4.07 1 96.69 147 CYS A O 1
ATOM 1190 N N . LEU A 1 148 ? 6.547 -9.25 -2.455 1 98 148 LEU A N 1
ATOM 1191 C CA . LEU A 1 148 ? 7.668 -8.453 -1.97 1 98 148 LEU A CA 1
ATOM 1192 C C . LEU A 1 148 ? 8.805 -9.352 -1.492 1 98 148 LEU A C 1
ATOM 1194 O O . LEU A 1 148 ? 9.969 -9.102 -1.803 1 98 148 LEU A O 1
ATOM 1198 N N . ASN A 1 149 ? 8.406 -10.383 -0.777 1 96.5 149 ASN A N 1
ATOM 1199 C CA . ASN A 1 149 ? 9.414 -11.312 -0.272 1 96.5 149 ASN A CA 1
ATOM 1200 C C . ASN A 1 149 ? 10.094 -12.07 -1.406 1 96.5 149 ASN A C 1
ATOM 1202 O O . ASN A 1 149 ? 11.297 -12.344 -1.339 1 96.5 149 ASN A O 1
ATOM 1206 N N . ARG A 1 150 ? 9.352 -12.406 -2.379 1 95.06 150 ARG A N 1
ATOM 1207 C CA . ARG A 1 150 ? 9.93 -13.078 -3.541 1 95.06 150 ARG A CA 1
ATOM 1208 C C . ARG A 1 150 ? 10.953 -12.18 -4.234 1 95.06 150 ARG A C 1
ATOM 1210 O O . ARG A 1 150 ? 12.023 -12.641 -4.637 1 95.06 150 ARG A O 1
ATOM 1217 N N . ILE A 1 151 ? 10.633 -10.945 -4.43 1 96.81 151 ILE A N 1
ATOM 1218 C CA . ILE A 1 151 ? 11.562 -9.992 -5.023 1 96.81 151 ILE A CA 1
ATOM 1219 C C . ILE A 1 151 ? 12.82 -9.891 -4.16 1 96.81 151 ILE A C 1
ATOM 1221 O O . ILE A 1 151 ? 13.938 -9.938 -4.676 1 96.81 151 ILE A O 1
ATOM 1225 N N . ARG A 1 152 ? 12.656 -9.773 -2.869 1 96.88 152 ARG A N 1
ATOM 1226 C CA . ARG A 1 152 ? 13.781 -9.695 -1.942 1 96.88 152 ARG A CA 1
ATOM 1227 C C . ARG A 1 152 ? 14.711 -10.891 -2.104 1 96.88 152 ARG A C 1
ATOM 1229 O O . ARG A 1 152 ? 15.922 -10.727 -2.266 1 96.88 152 ARG A O 1
ATOM 1236 N N . LYS A 1 153 ? 14.133 -12.047 -2.137 1 95.19 153 LYS A N 1
ATOM 1237 C CA . LYS A 1 153 ? 14.898 -13.281 -2.232 1 95.19 153 LYS A CA 1
ATOM 1238 C C . LYS A 1 153 ? 15.594 -13.398 -3.586 1 95.19 153 LYS A C 1
ATOM 1240 O O . LYS A 1 153 ? 16.656 -14.016 -3.693 1 95.19 153 LYS A O 1
ATOM 1245 N N . SER A 1 154 ? 15.047 -12.781 -4.57 1 95.06 154 SER A N 1
ATOM 1246 C CA . SER A 1 154 ? 15.57 -12.883 -5.926 1 95.06 154 SER A CA 1
ATOM 1247 C C . SER A 1 154 ? 16.891 -12.141 -6.066 1 95.06 154 SER A C 1
ATOM 1249 O O . SER A 1 154 ? 17.609 -12.312 -7.055 1 95.06 154 SER A O 1
ATOM 1251 N N . PHE A 1 155 ? 17.219 -11.312 -5.125 1 94.62 155 PHE A N 1
ATOM 1252 C CA . PHE A 1 155 ? 18.516 -10.68 -5.109 1 94.62 155 PHE A CA 1
ATOM 1253 C C . PHE A 1 155 ? 19.594 -11.656 -4.664 1 94.62 155 PHE A C 1
ATOM 1255 O O . PHE A 1 155 ? 20.797 -11.391 -4.816 1 94.62 155 PHE A O 1
ATOM 1262 N N . TYR A 1 156 ? 19.141 -12.836 -4.137 1 93.25 156 TYR A N 1
ATOM 1263 C CA . TYR A 1 156 ? 20.047 -13.875 -3.66 1 93.25 156 TYR A CA 1
ATOM 1264 C C . TYR A 1 156 ? 19.656 -15.234 -4.227 1 93.25 156 TYR A C 1
ATOM 1266 O O . TYR A 1 156 ? 19.375 -16.172 -3.473 1 93.25 156 TYR A O 1
ATOM 1274 N N . PRO A 1 157 ? 19.781 -15.359 -5.508 1 93.12 157 PRO A N 1
ATOM 1275 C CA . PRO A 1 157 ? 19.234 -16.547 -6.156 1 93.12 157 PRO A CA 1
ATOM 1276 C C . PRO A 1 157 ? 19.953 -17.828 -5.754 1 93.12 157 PRO A C 1
ATOM 1278 O O . PRO A 1 157 ? 19.344 -18.891 -5.68 1 93.12 157 PRO A O 1
ATOM 1281 N N . ASP A 1 158 ? 21.219 -17.781 -5.5 1 93.5 158 ASP A N 1
ATOM 1282 C CA . ASP A 1 158 ? 21.969 -18.984 -5.129 1 93.5 158 ASP A CA 1
ATOM 1283 C C . ASP A 1 158 ? 21.484 -19.531 -3.793 1 93.5 158 ASP A C 1
ATOM 1285 O O . ASP A 1 158 ? 21.469 -20.75 -3.588 1 93.5 158 ASP A O 1
ATOM 1289 N N . ALA A 1 159 ? 21.031 -18.625 -2.979 1 92.94 159 ALA A N 1
ATOM 1290 C CA . ALA A 1 159 ? 20.609 -19.031 -1.645 1 92.94 159 ALA A CA 1
ATOM 1291 C C . ALA A 1 159 ? 19.172 -19.531 -1.668 1 92.94 159 ALA A C 1
ATOM 1293 O O . ALA A 1 159 ? 18.828 -20.516 -0.986 1 92.94 159 ALA A O 1
ATOM 1294 N N . TYR A 1 160 ? 18.328 -18.969 -2.494 1 94 160 TYR A N 1
ATOM 1295 C CA . TYR A 1 160 ? 16.891 -19.219 -2.348 1 94 160 TYR A CA 1
ATOM 1296 C C . TYR A 1 160 ? 16.344 -20 -3.547 1 94 160 TYR A C 1
ATOM 1298 O O . TYR A 1 160 ? 15.328 -20.672 -3.443 1 94 160 TYR A O 1
ATOM 1306 N N . TYR A 1 161 ? 16.953 -19.859 -4.633 1 93.69 161 TYR A N 1
ATOM 1307 C CA . TYR A 1 161 ? 16.453 -20.484 -5.852 1 93.69 161 TYR A CA 1
ATOM 1308 C C . TYR A 1 161 ? 17.594 -21.172 -6.609 1 93.69 161 TYR A C 1
ATOM 1310 O O . TYR A 1 161 ? 17.781 -20.922 -7.805 1 93.69 161 TYR A O 1
ATOM 1318 N N . PRO A 1 162 ? 18.25 -22.047 -5.938 1 93.5 162 PRO A N 1
ATOM 1319 C CA . PRO A 1 162 ? 19.359 -22.703 -6.629 1 93.5 162 PRO A CA 1
ATOM 1320 C C . PRO A 1 162 ? 18.906 -23.453 -7.883 1 93.5 162 PRO A C 1
ATOM 1322 O O . PRO A 1 162 ? 17.906 -24.188 -7.852 1 93.5 162 PRO A O 1
ATOM 1325 N N . GLY A 1 163 ? 19.562 -23.219 -8.945 1 93.25 163 GLY A N 1
ATOM 1326 C CA . GLY A 1 163 ? 19.297 -23.953 -10.172 1 93.25 163 GLY A CA 1
ATOM 1327 C C . GLY A 1 163 ? 18.25 -23.281 -11.047 1 93.25 163 GLY A C 1
ATOM 1328 O O . GLY A 1 163 ? 18.016 -23.703 -12.18 1 93.25 163 GLY A O 1
ATOM 1329 N N . GLN A 1 164 ? 17.625 -22.281 -10.547 1 92.44 164 GLN A N 1
ATOM 1330 C CA . GLN A 1 164 ? 16.641 -21.578 -11.359 1 92.44 164 GLN A CA 1
ATOM 1331 C C . GLN A 1 164 ? 17.328 -20.625 -12.344 1 92.44 164 GLN A C 1
ATOM 1333 O O . GLN A 1 164 ? 18.266 -19.906 -11.977 1 92.44 164 GLN A O 1
ATOM 1338 N N . ALA A 1 165 ? 16.797 -20.734 -13.539 1 93.75 165 ALA A N 1
ATOM 1339 C CA . ALA A 1 165 ? 17.344 -19.844 -14.555 1 93.75 165 ALA A CA 1
ATOM 1340 C C . ALA A 1 165 ? 16.984 -18.391 -14.273 1 93.75 165 ALA A C 1
ATOM 1342 O O . ALA A 1 165 ? 15.906 -18.109 -13.734 1 93.75 165 ALA A O 1
ATOM 1343 N N . ARG A 1 166 ? 17.875 -17.516 -14.633 1 90.62 166 ARG A N 1
ATOM 1344 C CA . ARG A 1 166 ? 17.688 -16.094 -14.375 1 90.62 166 ARG A CA 1
ATOM 1345 C C . ARG A 1 166 ? 16.406 -15.578 -15.008 1 90.62 166 ARG A C 1
ATOM 1347 O O . ARG A 1 166 ? 15.695 -14.766 -14.414 1 90.62 166 ARG A O 1
ATOM 1354 N N . HIS A 1 167 ? 16.141 -16.062 -16.203 1 90.56 167 HIS A N 1
ATOM 1355 C CA . HIS A 1 167 ? 14.961 -15.578 -16.891 1 90.56 167 HIS A CA 1
ATOM 1356 C C . HIS A 1 167 ? 13.688 -15.961 -16.156 1 90.56 167 HIS A C 1
ATOM 1358 O O . HIS A 1 167 ? 12.703 -15.211 -16.172 1 90.56 167 HIS A O 1
ATOM 1364 N N . GLU A 1 168 ? 13.656 -17.047 -15.5 1 91.56 168 GLU A N 1
ATOM 1365 C CA . GLU A 1 168 ? 12.508 -17.453 -14.703 1 91.56 168 GLU A CA 1
ATOM 1366 C C . GLU A 1 168 ? 12.359 -16.594 -13.453 1 91.56 168 GLU A C 1
ATOM 1368 O O . GLU A 1 168 ? 11.25 -16.203 -13.094 1 91.56 168 GL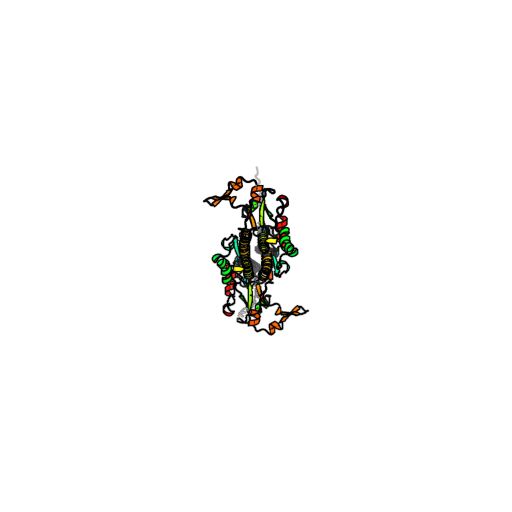U A O 1
ATOM 1373 N N . LEU A 1 169 ? 13.492 -16.328 -12.922 1 91.31 169 LEU A N 1
ATOM 1374 C CA . LEU A 1 169 ? 13.516 -15.461 -11.75 1 91.31 169 LEU A CA 1
ATOM 1375 C C . LEU A 1 169 ? 12.969 -14.078 -12.086 1 91.31 169 LEU A C 1
ATOM 1377 O O . LEU A 1 169 ? 12.117 -13.547 -11.359 1 91.31 169 LEU A O 1
ATOM 1381 N N . LEU A 1 170 ? 13.398 -13.578 -13.172 1 91 170 LEU A N 1
ATOM 1382 C CA . LEU A 1 170 ? 13 -12.227 -13.57 1 91 170 LEU A CA 1
ATOM 1383 C C . LEU A 1 170 ? 11.531 -12.195 -13.992 1 91 170 LEU A C 1
ATOM 1385 O O . LEU A 1 170 ? 10.836 -11.203 -13.758 1 91 170 LEU A O 1
ATOM 1389 N N . HIS A 1 171 ? 11.125 -13.273 -14.547 1 89.69 171 HIS A N 1
ATOM 1390 C CA . HIS A 1 171 ? 9.719 -13.367 -14.938 1 89.69 171 HIS A CA 1
ATOM 1391 C C . HIS A 1 171 ? 8.805 -13.25 -13.719 1 89.69 171 HIS A C 1
ATOM 1393 O O . HIS A 1 171 ? 7.84 -12.484 -13.734 1 89.69 171 HIS A O 1
ATOM 1399 N N . HIS A 1 172 ? 9.141 -13.938 -12.734 1 89.5 172 HIS A N 1
ATOM 1400 C CA . HIS A 1 172 ? 8.352 -13.898 -11.508 1 89.5 172 HIS A CA 1
ATOM 1401 C C . HIS A 1 172 ? 8.445 -12.531 -10.836 1 89.5 172 HIS A C 1
ATOM 1403 O O . HIS A 1 172 ? 7.434 -11.969 -10.414 1 89.5 172 HIS A O 1
ATOM 1409 N N . ALA A 1 173 ? 9.594 -12.023 -10.812 1 92.81 173 ALA A N 1
ATOM 1410 C CA . ALA A 1 173 ? 9.789 -10.711 -10.195 1 92.81 173 ALA A CA 1
ATOM 1411 C C . ALA A 1 173 ? 9 -9.633 -10.93 1 92.81 173 ALA A C 1
ATOM 1413 O O . ALA A 1 173 ? 8.406 -8.758 -10.305 1 92.81 173 ALA A O 1
ATOM 1414 N N . ASN A 1 174 ? 8.977 -9.734 -12.203 1 92.31 174 ASN A N 1
ATOM 1415 C CA . ASN A 1 174 ? 8.281 -8.734 -13 1 92.31 174 ASN A CA 1
ATOM 1416 C C . ASN A 1 174 ? 6.773 -8.766 -12.758 1 92.31 174 ASN A C 1
ATOM 1418 O O . ASN A 1 174 ? 6.125 -7.723 -12.703 1 92.31 174 ASN A O 1
ATOM 1422 N N . HIS A 1 175 ? 6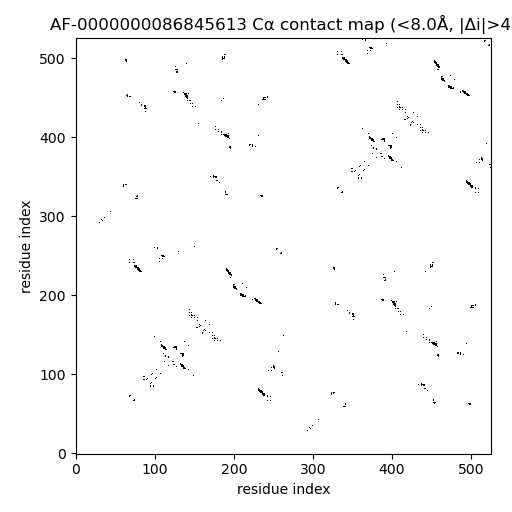.262 -9.922 -12.586 1 93.62 175 HIS A N 1
ATOM 1423 C CA . HIS A 1 175 ? 4.852 -10.031 -12.234 1 93.62 175 HIS A CA 1
ATOM 1424 C C . HIS A 1 175 ? 4.57 -9.391 -10.875 1 93.62 175 HIS A C 1
ATOM 1426 O O . HIS A 1 175 ? 3.557 -8.711 -10.703 1 93.62 175 HIS A O 1
ATOM 1432 N N . CYS A 1 176 ? 5.48 -9.625 -10.016 1 97.25 176 CYS A N 1
ATOM 1433 C CA . CYS A 1 176 ? 5.344 -9.062 -8.68 1 97.25 176 CYS A CA 1
ATOM 1434 C C . CYS A 1 176 ? 5.414 -7.543 -8.719 1 97.25 176 CYS A C 1
ATOM 1436 O O . CYS A 1 176 ? 4.703 -6.863 -7.973 1 97.25 176 CYS A O 1
ATOM 1438 N N . PHE A 1 177 ? 6.254 -6.98 -9.617 1 98.19 177 PHE A N 1
ATOM 1439 C CA . PHE A 1 177 ? 6.375 -5.531 -9.719 1 98.19 177 PHE A CA 1
ATOM 1440 C C . PHE A 1 177 ? 5.047 -4.906 -10.125 1 98.19 177 PHE A C 1
ATOM 1442 O O . PHE A 1 177 ? 4.668 -3.852 -9.609 1 98.19 177 PHE A O 1
ATOM 1449 N N . ASP A 1 178 ? 4.383 -5.547 -11.031 1 98.06 178 ASP A N 1
ATOM 1450 C CA . ASP A 1 178 ? 3.092 -5.031 -11.484 1 98.06 178 ASP A CA 1
ATOM 1451 C C . ASP A 1 178 ? 2.066 -5.062 -10.352 1 98.06 178 ASP A C 1
ATOM 1453 O O . ASP A 1 178 ? 1.327 -4.098 -10.148 1 98.06 178 ASP A O 1
ATOM 1457 N N . VAL A 1 179 ? 2.004 -6.145 -9.594 1 98 179 VAL A N 1
ATOM 1458 C CA . VAL A 1 179 ? 1.076 -6.289 -8.477 1 98 179 VAL A CA 1
ATOM 1459 C C . VAL A 1 179 ? 1.322 -5.18 -7.453 1 98 179 VAL A C 1
ATOM 1461 O O . VAL A 1 179 ? 0.392 -4.473 -7.059 1 98 179 VAL A O 1
ATOM 1464 N N . LEU A 1 180 ? 2.586 -5 -7.074 1 98.75 180 LEU A N 1
ATOM 1465 C CA . LEU A 1 180 ? 2.934 -4.051 -6.023 1 98.75 180 LEU A CA 1
ATOM 1466 C C . LEU A 1 180 ? 2.717 -2.615 -6.492 1 98.75 180 LEU A C 1
ATOM 1468 O O . LEU A 1 180 ? 2.277 -1.764 -5.715 1 98.75 180 LEU A O 1
ATOM 1472 N N . ARG A 1 181 ? 3.039 -2.357 -7.746 1 98.69 181 ARG A N 1
ATOM 1473 C CA . ARG A 1 181 ? 2.801 -1.033 -8.312 1 98.69 181 ARG A CA 1
ATOM 1474 C C . ARG A 1 181 ? 1.331 -0.646 -8.195 1 98.69 181 ARG A C 1
ATOM 1476 O O . ARG A 1 181 ? 1.006 0.44 -7.711 1 98.69 181 ARG A O 1
ATOM 1483 N N . GLN A 1 182 ? 0.468 -1.544 -8.641 1 98.38 182 GLN A N 1
ATOM 1484 C CA . GLN A 1 182 ? -0.96 -1.247 -8.609 1 98.38 182 GLN A CA 1
ATOM 1485 C C . GLN A 1 182 ? -1.456 -1.099 -7.172 1 98.38 182 GLN A C 1
ATOM 1487 O O . GLN A 1 182 ? -2.287 -0.235 -6.883 1 98.38 182 GLN A O 1
ATOM 1492 N N . ALA A 1 183 ? -0.949 -1.937 -6.297 1 98.56 183 ALA A N 1
ATOM 1493 C CA . ALA A 1 183 ? -1.348 -1.842 -4.895 1 98.56 183 ALA A CA 1
ATOM 1494 C C . ALA A 1 183 ? -0.932 -0.502 -4.297 1 98.56 183 ALA A C 1
ATOM 1496 O O . ALA A 1 183 ? -1.711 0.134 -3.582 1 98.56 183 ALA A O 1
ATOM 1497 N N . ILE A 1 184 ? 0.347 -0.044 -4.562 1 98.75 184 ILE A N 1
ATOM 1498 C CA . ILE A 1 184 ? 0.87 1.221 -4.059 1 98.75 184 ILE A CA 1
ATOM 1499 C C . ILE A 1 184 ? 0.009 2.375 -4.566 1 98.75 184 ILE A C 1
ATOM 1501 O O . ILE A 1 184 ? -0.411 3.234 -3.787 1 98.75 184 ILE A O 1
ATOM 1505 N N . LEU A 1 185 ? -0.312 2.363 -5.812 1 98.44 185 LEU A N 1
ATOM 1506 C CA . LEU A 1 185 ? -1.071 3.447 -6.426 1 98.44 185 LEU A CA 1
ATOM 1507 C C . LEU A 1 185 ? -2.521 3.43 -5.957 1 98.44 185 LEU A C 1
ATOM 1509 O O . LEU A 1 185 ? -3.141 4.484 -5.805 1 98.44 185 LEU A O 1
ATOM 1513 N N . CYS A 1 186 ? -3.07 2.229 -5.742 1 98.38 186 CYS A N 1
ATOM 1514 C CA . CYS A 1 186 ? -4.434 2.109 -5.238 1 98.38 186 CYS A CA 1
ATOM 1515 C C . CYS A 1 186 ? -4.527 2.602 -3.797 1 98.38 186 CYS A C 1
ATOM 1517 O O . CYS A 1 186 ? -5.484 3.285 -3.432 1 98.38 186 CYS A O 1
ATOM 1519 N N . HIS A 1 187 ? -3.576 2.172 -2.984 1 97.88 187 HIS A N 1
ATOM 1520 C CA . HIS A 1 187 ? -3.533 2.654 -1.608 1 97.88 187 HIS A CA 1
ATOM 1521 C C . HIS A 1 187 ? -3.398 4.172 -1.562 1 97.88 187 HIS A C 1
ATOM 1523 O O . HIS A 1 187 ? -4.016 4.828 -0.721 1 97.88 187 HIS A O 1
ATOM 1529 N N . GLY A 1 188 ? -2.625 4.742 -2.475 1 98.25 188 GLY A N 1
ATOM 1530 C CA . GLY A 1 188 ? -2.455 6.188 -2.531 1 98.25 188 GLY A CA 1
ATOM 1531 C C . GLY A 1 188 ? -2.098 6.797 -1.19 1 98.25 188 GLY A C 1
ATOM 1532 O O . GLY A 1 188 ? -2.789 7.699 -0.709 1 98.25 188 GLY A O 1
ATOM 1533 N N . ASP A 1 189 ? -0.967 6.359 -0.623 1 98.38 189 ASP A N 1
ATOM 1534 C CA . ASP A 1 189 ? -0.544 6.766 0.714 1 98.38 189 ASP A CA 1
ATOM 1535 C C . ASP A 1 189 ? -0.321 8.273 0.785 1 98.38 189 ASP A C 1
ATOM 1537 O O . ASP A 1 189 ? 0.634 8.789 0.203 1 98.38 189 ASP A O 1
ATOM 1541 N N . ILE A 1 190 ? -1.153 8.938 1.561 1 98.19 190 ILE A N 1
ATOM 1542 C CA . ILE A 1 190 ? -1.067 10.391 1.629 1 98.19 190 ILE A CA 1
ATOM 1543 C C . ILE A 1 190 ? -0.388 10.812 2.932 1 98.19 190 ILE A C 1
ATOM 1545 O O . ILE A 1 190 ? -0.521 11.953 3.369 1 98.19 190 ILE A O 1
ATOM 1549 N N . SER A 1 191 ? 0.267 9.82 3.574 1 97.75 191 SER A N 1
ATOM 1550 C CA . SER A 1 191 ? 1.11 10.195 4.703 1 97.75 191 SER A CA 1
ATOM 1551 C C . SER A 1 191 ? 2.279 11.07 4.258 1 97.75 191 SER A C 1
ATOM 1553 O O . SER A 1 191 ? 2.627 11.094 3.074 1 97.75 191 SER A O 1
ATOM 1555 N N . VAL A 1 192 ? 2.846 11.727 5.234 1 97.62 192 VAL A N 1
ATOM 1556 C CA . VAL A 1 192 ? 3.816 12.758 4.895 1 97.62 192 VAL A CA 1
ATOM 1557 C C . VAL A 1 192 ? 5.23 12.258 5.199 1 97.62 192 VAL A C 1
ATOM 1559 O O . VAL A 1 192 ? 5.5 11.781 6.305 1 97.62 192 VAL A O 1
ATOM 1562 N N . VAL A 1 193 ? 6.066 12.312 4.184 1 97.31 193 VAL A N 1
ATOM 1563 C CA . VAL A 1 193 ? 7.504 12.172 4.395 1 97.31 193 VAL A CA 1
ATOM 1564 C C . VAL A 1 193 ? 8.156 13.555 4.406 1 97.31 193 VAL A C 1
ATOM 1566 O O . VAL A 1 193 ? 7.566 14.531 3.943 1 97.31 193 VAL A O 1
ATOM 1569 N N . TYR A 1 194 ? 9.344 13.633 5.004 1 96.62 194 TYR A N 1
ATOM 1570 C CA . TYR A 1 194 ? 9.953 14.953 5.164 1 96.62 194 TYR A CA 1
ATOM 1571 C C . TYR A 1 194 ? 11.469 14.867 5.027 1 96.62 194 TYR A C 1
ATOM 1573 O O . TYR A 1 194 ? 12.062 13.812 5.262 1 96.62 194 TYR A O 1
ATOM 1581 N N . TRP A 1 195 ? 12.07 15.906 4.586 1 95.19 195 TRP A N 1
ATOM 1582 C CA . TRP A 1 195 ? 13.516 15.961 4.449 1 95.19 195 TRP A CA 1
ATOM 1583 C C . TRP A 1 195 ? 14.164 16.531 5.703 1 95.19 195 TRP A C 1
ATOM 1585 O O . TRP A 1 195 ? 13.742 17.578 6.199 1 95.19 195 TRP A O 1
ATOM 1595 N N . TRP A 1 196 ? 15.094 15.773 6.16 1 95.31 196 TRP A N 1
ATOM 1596 C CA . TRP A 1 196 ? 15.812 16.156 7.375 1 95.31 196 TRP A CA 1
ATOM 1597 C C . TRP A 1 196 ? 17.141 15.414 7.48 1 95.31 196 TRP A C 1
ATOM 1599 O O . TRP A 1 196 ? 17.438 14.555 6.648 1 95.31 196 TRP A O 1
ATOM 1609 N N . ASN A 1 197 ? 17.953 15.883 8.312 1 95.06 197 ASN A N 1
ATOM 1610 C CA . ASN A 1 197 ? 19.188 15.219 8.719 1 95.06 197 ASN A CA 1
ATOM 1611 C C . ASN A 1 197 ? 19.219 14.961 10.219 1 95.06 197 ASN A C 1
ATOM 1613 O O . ASN A 1 197 ? 19.125 15.898 11.016 1 95.06 197 ASN A O 1
ATOM 1617 N N . GLN A 1 198 ? 19.344 13.734 10.539 1 90.94 198 GLN A N 1
ATOM 1618 C CA . GLN A 1 198 ? 19.281 13.367 11.945 1 90.94 198 GLN A CA 1
ATOM 1619 C C . GLN A 1 198 ? 20.391 14.047 12.75 1 90.94 198 GLN A C 1
ATOM 1621 O O . GLN A 1 198 ? 20.25 14.266 13.953 1 90.94 198 GLN A O 1
ATOM 1626 N N . ASN A 1 199 ? 21.406 14.422 12.086 1 94.12 199 ASN A N 1
ATOM 1627 C CA . ASN A 1 199 ? 22.531 15.086 12.75 1 94.12 199 ASN A CA 1
ATOM 1628 C C . ASN A 1 199 ? 22.219 16.547 13.047 1 94.12 199 ASN A C 1
ATOM 1630 O O . ASN A 1 199 ? 22.969 17.219 13.758 1 94.12 199 ASN A O 1
ATOM 1634 N N . TYR A 1 200 ? 21.141 16.938 12.5 1 95.75 200 TYR A N 1
ATOM 1635 C CA . TYR A 1 200 ? 20.828 18.359 12.617 1 95.75 200 TYR A CA 1
ATOM 1636 C C . TYR A 1 200 ? 20.219 18.688 13.977 1 95.75 200 TYR A C 1
ATOM 1638 O O . TYR A 1 200 ? 20.125 19.844 14.359 1 95.75 200 TYR A O 1
ATOM 1646 N N . THR A 1 201 ? 19.781 17.656 14.703 1 94.38 201 THR A N 1
ATOM 1647 C CA . THR A 1 201 ? 19.172 17.859 16 1 94.38 201 THR A CA 1
ATOM 1648 C C . THR A 1 201 ? 19.797 16.969 17.062 1 94.38 201 THR A C 1
ATOM 1650 O O . THR A 1 201 ? 20.297 15.883 16.75 1 94.38 201 THR A O 1
ATOM 1653 N N . ARG A 1 202 ? 19.906 17.562 18.281 1 92.44 202 ARG A N 1
ATOM 1654 C CA . ARG A 1 202 ? 20.328 16.797 19.453 1 92.44 202 ARG A CA 1
ATOM 1655 C C . ARG A 1 202 ? 19.219 16.781 20.516 1 92.44 202 ARG A C 1
ATOM 1657 O O . ARG A 1 202 ? 18.531 17.781 20.703 1 92.44 202 ARG A O 1
ATOM 1664 N N . THR A 1 203 ? 18.969 15.602 20.938 1 89.5 203 THR A N 1
ATOM 1665 C CA . THR A 1 203 ? 17.984 15.477 22 1 89.5 203 THR A CA 1
ATOM 1666 C C . THR A 1 203 ? 18.672 15.336 23.359 1 89.5 203 THR A C 1
ATOM 1668 O O . THR A 1 203 ? 19.547 14.469 23.531 1 89.5 203 THR A O 1
ATOM 1671 N N . ASP A 1 204 ? 18.281 16.156 24.281 1 88.88 204 ASP A N 1
ATOM 1672 C CA . ASP A 1 204 ? 18.906 16.078 25.594 1 88.88 204 ASP A CA 1
ATOM 1673 C C . ASP A 1 204 ? 18.172 15.07 26.484 1 88.88 204 ASP A C 1
ATOM 1675 O O . ASP A 1 204 ? 17.25 14.398 26.031 1 88.88 204 ASP A O 1
ATOM 1679 N N . GLU A 1 205 ? 18.734 14.859 27.672 1 89.88 205 GLU A N 1
ATOM 1680 C CA . GLU A 1 205 ? 18.219 13.859 28.594 1 89.88 205 GLU A CA 1
ATOM 1681 C C . GLU A 1 205 ? 16.734 14.117 28.906 1 89.88 205 GLU A C 1
ATOM 1683 O O . GLU A 1 205 ? 15.984 13.18 29.172 1 89.88 205 GLU A O 1
ATOM 1688 N N . GLY A 1 206 ? 16.391 15.305 28.859 1 88.94 206 GLY A N 1
ATOM 1689 C CA . GLY A 1 206 ? 15.016 15.68 29.156 1 88.94 206 GLY A CA 1
ATOM 1690 C C . GLY A 1 206 ? 14.094 15.57 27.953 1 88.94 206 GLY A C 1
ATOM 1691 O O . GLY A 1 206 ? 12.898 15.859 28.047 1 88.94 206 GLY A O 1
ATOM 1692 N N . GLY A 1 207 ? 14.602 15.188 26.766 1 86.88 207 GLY A N 1
ATOM 1693 C CA . GLY A 1 207 ? 13.789 15 25.578 1 86.88 207 GLY A CA 1
ATOM 1694 C C . GLY A 1 207 ? 13.68 16.25 24.719 1 86.88 207 GLY A C 1
ATOM 1695 O O . GLY A 1 207 ? 13 16.25 23.688 1 86.88 207 GLY A O 1
ATOM 1696 N N . LYS A 1 208 ? 14.328 17.328 25.266 1 88 208 LYS A N 1
ATOM 1697 C CA . LYS A 1 208 ? 14.273 18.562 24.516 1 88 208 LYS A CA 1
ATOM 1698 C C . LYS A 1 208 ? 15.211 18.516 23.312 1 88 208 LYS A C 1
ATOM 1700 O O . LYS A 1 208 ? 16.359 18.109 23.422 1 88 208 LYS A O 1
ATOM 1705 N N . GLN A 1 209 ? 14.625 18.891 22.109 1 89.75 209 GLN A N 1
ATOM 1706 C CA . GLN A 1 209 ? 15.398 18.875 20.875 1 89.75 209 GLN A CA 1
ATOM 1707 C C . GLN A 1 209 ? 15.953 20.266 20.562 1 89.75 209 GLN A C 1
ATOM 1709 O O . GLN A 1 209 ? 15.242 21.266 20.688 1 89.75 209 GLN A O 1
ATOM 1714 N N . THR A 1 210 ? 17.281 20.312 20.375 1 94.12 210 THR A N 1
ATOM 1715 C CA . THR A 1 210 ? 17.938 21.531 19.938 1 94.12 210 THR A CA 1
ATOM 1716 C C . THR A 1 210 ? 18.734 21.312 18.656 1 94.12 210 THR A C 1
ATOM 1718 O O . THR A 1 210 ? 19.047 20.172 18.328 1 94.12 210 THR A O 1
ATOM 1721 N N . TYR A 1 211 ? 18.922 22.359 17.906 1 95.88 211 TYR A N 1
ATOM 1722 C CA . TYR A 1 211 ? 19.734 22.25 16.703 1 95.88 211 TYR A CA 1
ATOM 1723 C C . TYR A 1 211 ? 21.188 21.984 17.031 1 95.88 211 TYR A C 1
ATOM 1725 O O . TYR A 1 211 ? 21.719 22.547 17.984 1 95.88 211 TYR A O 1
ATOM 1733 N N . SER A 1 212 ? 21.797 21.141 16.297 1 95.75 212 SER A N 1
ATOM 1734 C CA . SER A 1 212 ? 23.203 20.812 16.484 1 95.75 212 SER A CA 1
ATOM 1735 C C . SER A 1 212 ? 24.109 21.938 15.969 1 95.75 212 SER A C 1
ATOM 1737 O O . SER A 1 212 ? 23.641 22.828 15.25 1 95.75 212 SER A O 1
ATOM 1739 N N . GLU A 1 213 ? 25.453 21.812 16.375 1 95.38 213 GLU A N 1
ATOM 1740 C CA . GLU A 1 213 ? 26.438 22.75 15.852 1 95.38 213 GLU A CA 1
ATOM 1741 C C . GLU A 1 213 ? 26.562 22.625 14.336 1 95.38 213 GLU A C 1
ATOM 1743 O O . GLU A 1 213 ? 26.797 23.625 13.648 1 95.38 213 GLU A O 1
ATOM 1748 N N . GLU A 1 214 ? 26.406 21.406 13.859 1 95.31 214 GLU A N 1
ATOM 1749 C CA . GLU A 1 214 ? 26.453 21.172 12.414 1 95.31 214 GLU A CA 1
ATOM 1750 C C . GLU A 1 214 ? 25.344 21.938 11.695 1 95.31 214 GLU A C 1
ATOM 1752 O O . GLU A 1 214 ? 25.594 22.562 10.656 1 95.31 214 GLU A O 1
ATOM 1757 N N . TYR A 1 215 ? 24.203 21.844 12.203 1 96.25 215 TYR A N 1
ATOM 1758 C CA . TYR A 1 215 ? 23.078 22.578 11.617 1 96.25 215 TYR A CA 1
ATOM 1759 C C . TYR A 1 215 ? 23.344 24.078 11.633 1 96.25 215 TYR A C 1
ATOM 1761 O O . TYR A 1 215 ? 23.141 24.766 10.625 1 96.25 215 TYR A O 1
ATOM 1769 N N . LEU A 1 216 ? 23.859 24.562 12.773 1 96 216 LEU A N 1
ATOM 1770 C CA . LEU A 1 216 ? 24.016 26 12.992 1 96 216 LEU A CA 1
ATOM 1771 C C . LEU A 1 216 ? 25.141 26.562 12.117 1 96 216 LEU A C 1
ATOM 1773 O O . LEU A 1 216 ? 25.094 27.719 11.711 1 96 216 LEU A O 1
ATOM 1777 N N . ARG A 1 217 ? 26.109 25.766 11.789 1 97.06 217 ARG A N 1
ATOM 1778 C CA . ARG A 1 217 ? 27.266 26.234 11.031 1 97.06 217 ARG A CA 1
ATOM 1779 C C . ARG A 1 217 ? 26.984 26.203 9.531 1 97.06 217 ARG A C 1
ATOM 1781 O O . ARG A 1 217 ? 27.641 26.891 8.758 1 97.06 217 ARG A O 1
ATOM 1788 N N . ARG A 1 218 ? 25.984 25.469 9.125 1 96.25 218 ARG A N 1
ATOM 1789 C CA . ARG A 1 218 ? 25.703 25.281 7.707 1 96.25 218 ARG A CA 1
ATOM 1790 C C . ARG A 1 218 ? 24.797 26.391 7.188 1 96.25 218 ARG A C 1
ATOM 1792 O O . ARG A 1 218 ? 23.891 26.844 7.898 1 96.25 218 ARG A O 1
ATOM 1799 N N . THR A 1 219 ? 25.094 26.812 5.949 1 95.75 219 THR A N 1
ATOM 1800 C CA . THR A 1 219 ? 24.203 27.734 5.281 1 95.75 219 THR A CA 1
ATOM 1801 C C . THR A 1 219 ? 22.859 27.078 4.969 1 95.75 219 THR A C 1
ATOM 1803 O O . THR A 1 219 ? 22.75 25.844 4.977 1 95.75 219 THR A O 1
ATOM 1806 N N . PRO A 1 220 ? 21.812 27.844 4.746 1 93.38 220 PRO A N 1
ATOM 1807 C CA . PRO A 1 220 ? 20.516 27.266 4.383 1 93.38 220 PRO A CA 1
ATOM 1808 C C . PRO A 1 220 ? 20.625 26.312 3.193 1 93.38 220 PRO A C 1
ATOM 1810 O O . PRO A 1 220 ? 20 25.234 3.199 1 93.38 220 PRO A O 1
ATOM 1813 N N . GLU A 1 221 ? 21.359 26.672 2.234 1 92.94 221 GLU A N 1
ATOM 1814 C CA . GLU A 1 221 ? 21.547 25.812 1.062 1 92.94 221 GLU A CA 1
ATOM 1815 C C . GLU A 1 221 ? 22.25 24.516 1.433 1 92.94 221 GLU A C 1
ATOM 1817 O O . GLU A 1 221 ? 21.844 23.438 1.003 1 92.94 221 GLU A O 1
ATOM 1822 N N . GLU A 1 222 ? 23.281 24.641 2.232 1 94.12 222 GLU A N 1
ATOM 1823 C CA . GLU A 1 222 ? 24.031 23.469 2.666 1 94.12 222 GLU A CA 1
ATOM 1824 C C . GLU A 1 222 ? 23.156 22.516 3.48 1 94.12 222 GLU A C 1
ATOM 1826 O O . GLU A 1 222 ? 23.297 21.297 3.391 1 94.12 222 GLU A O 1
ATOM 1831 N N . ARG A 1 223 ? 22.281 23.062 4.305 1 94.75 223 ARG A N 1
ATOM 1832 C CA . ARG A 1 223 ? 21.375 22.25 5.121 1 94.75 223 ARG A CA 1
ATOM 1833 C C . ARG A 1 223 ? 20.453 21.422 4.246 1 94.75 223 ARG A C 1
ATOM 1835 O O . ARG A 1 223 ? 20.25 20.234 4.5 1 94.75 223 ARG A O 1
ATOM 1842 N N . VAL A 1 224 ? 19.938 22.047 3.203 1 91.56 224 VAL A N 1
ATOM 1843 C CA . VAL A 1 224 ? 19.031 21.359 2.289 1 91.56 224 VAL A CA 1
ATOM 1844 C C . VAL A 1 224 ? 19.766 20.234 1.567 1 91.56 224 VAL A C 1
ATOM 1846 O O . VAL A 1 224 ? 19.281 19.109 1.5 1 91.56 224 VAL A O 1
ATOM 1849 N N . LEU A 1 225 ? 20.984 20.484 1.14 1 89.12 225 LEU A N 1
ATOM 1850 C CA . LEU A 1 225 ? 21.781 19.516 0.385 1 89.12 225 LEU A CA 1
ATOM 1851 C C . LEU A 1 225 ? 22.188 18.344 1.267 1 89.12 225 LEU A C 1
ATOM 1853 O O . LEU A 1 225 ? 22.406 17.234 0.771 1 89.12 225 LEU A O 1
ATOM 1857 N N . GLY A 1 226 ? 22.25 18.641 2.508 1 91.38 226 GLY A N 1
ATOM 1858 C CA . GLY A 1 226 ? 22.656 17.594 3.443 1 91.38 226 GLY A CA 1
ATOM 1859 C C . GLY A 1 226 ? 21.484 16.828 4.031 1 91.38 226 GLY A C 1
ATOM 1860 O O . GLY A 1 226 ? 21.672 15.961 4.887 1 91.38 226 GLY A O 1
ATOM 1861 N N . SER A 1 227 ? 20.25 17.109 3.662 1 93.25 227 SER A N 1
ATOM 1862 C CA . SER A 1 227 ? 19.062 16.453 4.199 1 93.25 227 SER A CA 1
ATOM 1863 C C . SER A 1 227 ? 18.656 15.266 3.344 1 93.25 227 SER A C 1
ATOM 1865 O O . SER A 1 227 ? 18.969 15.203 2.156 1 93.25 227 SER A O 1
ATOM 1867 N N . PHE A 1 228 ? 17.938 14.328 3.992 1 91.69 228 PHE A N 1
ATOM 1868 C CA . PHE A 1 228 ? 17.453 13.102 3.359 1 91.69 228 PHE A CA 1
ATOM 1869 C C . PHE A 1 228 ? 15.977 12.875 3.666 1 91.69 228 PHE A C 1
ATOM 1871 O O . PHE A 1 228 ? 15.445 13.43 4.633 1 91.69 228 PHE A O 1
ATOM 1878 N N . VAL A 1 229 ? 15.414 12.094 2.791 1 92.19 229 VAL A N 1
ATOM 1879 C CA . VAL A 1 229 ? 14.008 11.773 3.018 1 92.19 229 VAL A CA 1
ATOM 1880 C C . VAL A 1 229 ? 13.867 10.961 4.305 1 92.19 229 VAL A C 1
ATOM 1882 O O . VAL A 1 229 ? 14.656 10.055 4.566 1 92.19 229 VAL A O 1
ATOM 1885 N N . THR A 1 230 ? 12.961 11.375 5.148 1 94.25 230 THR A N 1
ATOM 1886 C CA . THR A 1 230 ? 12.594 10.68 6.379 1 94.25 230 THR A CA 1
ATOM 1887 C C . THR A 1 230 ? 11.141 10.219 6.328 1 94.25 230 THR A C 1
ATOM 1889 O O . THR A 1 230 ? 10.25 10.984 5.957 1 94.25 230 THR A O 1
ATOM 1892 N N . TRP A 1 231 ? 10.898 8.867 6.715 1 95.25 231 TRP A N 1
ATOM 1893 C CA . TRP A 1 231 ? 9.586 8.305 6.406 1 95.25 231 TRP A CA 1
ATOM 1894 C C . TRP A 1 231 ? 8.938 7.723 7.656 1 95.25 231 TRP A C 1
ATOM 1896 O O . TRP A 1 231 ? 8.148 6.781 7.566 1 95.25 231 TRP A O 1
ATOM 1906 N N . ASP A 1 232 ? 9.367 8.18 8.844 1 94.06 232 ASP A N 1
ATOM 1907 C CA . ASP A 1 232 ? 8.625 7.832 10.055 1 94.06 232 ASP A CA 1
ATOM 1908 C C . ASP A 1 232 ? 7.336 8.641 10.164 1 94.06 232 ASP A C 1
ATOM 1910 O O . ASP A 1 232 ? 7.172 9.438 11.094 1 94.06 232 ASP A O 1
ATOM 1914 N N . SER A 1 233 ? 6.406 8.383 9.391 1 93.38 233 SER A N 1
ATOM 1915 C CA . SER A 1 233 ? 5.191 9.156 9.156 1 93.38 233 SER A CA 1
ATOM 1916 C C . SER A 1 233 ? 4.027 8.617 9.984 1 93.38 233 SER A C 1
ATOM 1918 O O . SER A 1 233 ? 3.873 7.406 10.133 1 93.38 233 SER A O 1
ATOM 1920 N N . ALA A 1 234 ? 3.219 9.555 10.461 1 96.38 234 ALA A N 1
ATOM 1921 C CA . ALA A 1 234 ? 1.947 9.156 11.062 1 96.38 234 ALA A CA 1
ATOM 1922 C C . ALA A 1 234 ? 0.979 8.641 10 1 96.38 234 ALA A C 1
ATOM 1924 O O . ALA A 1 234 ? 0.83 9.258 8.938 1 96.38 234 ALA A O 1
ATOM 1925 N N . VAL A 1 235 ? 0.387 7.48 10.336 1 97 235 VAL A N 1
ATOM 1926 C CA . VAL A 1 235 ? -0.504 6.852 9.367 1 97 235 VAL A CA 1
ATOM 1927 C C . VAL A 1 235 ? -1.67 6.188 10.094 1 97 235 VAL A C 1
ATOM 1929 O O . VAL A 1 235 ? -1.591 5.922 11.297 1 97 235 VAL A O 1
ATOM 1932 N N . GLN A 1 236 ? -2.75 6.027 9.398 1 96.56 236 GLN A N 1
ATOM 1933 C CA . GLN A 1 236 ? -3.811 5.121 9.82 1 96.56 236 GLN A CA 1
ATOM 1934 C C . GLN A 1 236 ? -3.75 3.807 9.047 1 96.56 236 GLN A C 1
ATOM 1936 O O . GLN A 1 236 ? -3.711 3.809 7.816 1 96.56 236 GLN A O 1
ATOM 1941 N N . CYS A 1 237 ? -3.682 2.734 9.781 1 97.81 237 CYS A N 1
ATOM 1942 C CA . CYS A 1 237 ? -3.521 1.415 9.18 1 97.81 237 CYS A CA 1
ATOM 1943 C C . CYS A 1 237 ? -4.742 0.541 9.453 1 97.81 237 CYS A C 1
ATOM 1945 O O . CYS A 1 237 ? -5.441 0.74 10.445 1 97.81 237 CYS A O 1
ATOM 1947 N N . ARG A 1 238 ? -5.02 -0.375 8.539 1 97.62 238 ARG A N 1
ATOM 1948 C CA . ARG A 1 238 ? -5.891 -1.49 8.898 1 97.62 238 ARG A CA 1
ATOM 1949 C C . ARG A 1 238 ? -5.25 -2.367 9.969 1 97.62 238 ARG A C 1
ATOM 1951 O O . ARG A 1 238 ? -4.027 -2.531 9.992 1 97.62 238 ARG A O 1
ATOM 1958 N N . ASP A 1 239 ? -6.086 -2.865 10.797 1 97.81 239 ASP A N 1
ATOM 1959 C CA . ASP A 1 239 ? -5.617 -3.744 11.859 1 97.81 239 ASP A CA 1
ATOM 1960 C C . ASP A 1 239 ? -5.27 -5.129 11.32 1 97.81 239 ASP A C 1
ATOM 1962 O O . ASP A 1 239 ? -6.145 -5.988 11.188 1 97.81 239 ASP A O 1
ATOM 1966 N N . MET A 1 240 ? -4.023 -5.383 11.102 1 97.94 240 MET A N 1
ATOM 1967 C CA . MET A 1 240 ? -3.557 -6.637 10.523 1 97.94 240 MET A CA 1
ATOM 1968 C C . MET A 1 240 ? -3.82 -7.805 11.469 1 97.94 240 MET A C 1
ATOM 1970 O O . MET A 1 240 ? -4.016 -8.938 11.023 1 97.94 240 MET A O 1
ATOM 1974 N N . GLU A 1 241 ? -3.762 -7.527 12.75 1 97.69 241 GLU A N 1
ATOM 1975 C CA . GLU A 1 241 ? -4.062 -8.602 13.688 1 97.69 241 GLU A CA 1
ATOM 1976 C C . GLU A 1 241 ? -5.492 -9.109 13.508 1 97.69 241 GLU A C 1
ATOM 1978 O O . GLU A 1 241 ? -5.734 -10.32 13.523 1 97.69 241 GLU A O 1
ATOM 1983 N N . ALA A 1 242 ? -6.43 -8.195 13.367 1 97.81 242 ALA A N 1
ATOM 1984 C CA . ALA A 1 242 ? -7.82 -8.578 13.133 1 97.81 242 ALA A CA 1
ATOM 1985 C C . ALA A 1 242 ? -7.969 -9.32 11.805 1 97.81 242 ALA A C 1
ATOM 1987 O O . ALA A 1 242 ? -8.68 -10.328 11.727 1 97.81 242 ALA A O 1
ATOM 1988 N N . ILE A 1 243 ? -7.32 -8.844 10.75 1 98.31 243 ILE A N 1
ATOM 1989 C CA . ILE A 1 243 ? -7.367 -9.461 9.43 1 98.31 243 ILE A CA 1
ATOM 1990 C C . ILE A 1 243 ? -6.777 -10.867 9.5 1 98.31 243 ILE A C 1
ATOM 1992 O O . ILE A 1 243 ? -7.363 -11.82 8.984 1 98.31 243 ILE A O 1
ATOM 1996 N N . ASN A 1 244 ? -5.617 -10.984 10.164 1 98.19 244 ASN A N 1
ATOM 1997 C CA . ASN A 1 244 ? -4.965 -12.281 10.328 1 98.19 244 ASN A CA 1
ATOM 1998 C C . ASN A 1 244 ? -5.859 -13.266 11.078 1 98.19 244 ASN A C 1
ATOM 2000 O O . ASN A 1 244 ? -5.949 -14.438 10.703 1 98.19 244 ASN A O 1
ATOM 2004 N N . ALA A 1 245 ? -6.465 -12.805 12.148 1 97.88 245 ALA A N 1
ATOM 2005 C CA . ALA A 1 245 ? -7.355 -13.664 12.93 1 97.88 245 ALA A CA 1
ATOM 2006 C C . ALA A 1 245 ? -8.523 -14.156 12.078 1 97.88 245 ALA A C 1
ATOM 2008 O O . ALA A 1 245 ? -8.898 -15.328 12.148 1 97.88 245 ALA A O 1
ATOM 2009 N N . TRP A 1 246 ? -9.078 -13.266 11.344 1 98.19 246 TRP A N 1
ATOM 2010 C CA . TRP A 1 246 ? -10.172 -13.641 10.461 1 98.19 246 TRP A CA 1
ATOM 2011 C C . TRP A 1 246 ? -9.727 -14.688 9.445 1 98.19 246 TRP A C 1
ATOM 2013 O O . TRP A 1 246 ? -10.422 -15.68 9.227 1 98.19 246 TRP A O 1
ATOM 2023 N N . ALA A 1 247 ? -8.547 -14.414 8.742 1 97.44 247 ALA A N 1
ATOM 2024 C CA . ALA A 1 247 ? -8.031 -15.352 7.75 1 97.44 247 ALA A CA 1
ATOM 2025 C C . ALA A 1 247 ? -7.789 -16.719 8.367 1 97.44 247 ALA A C 1
ATOM 2027 O O . ALA A 1 247 ? -8.125 -17.75 7.762 1 97.44 247 ALA A O 1
ATOM 2028 N N . LYS A 1 248 ? -7.258 -16.703 9.531 1 96.12 248 LYS A N 1
ATOM 2029 C CA . LYS A 1 248 ? -6.98 -17.953 10.227 1 96.12 248 LYS A CA 1
ATOM 2030 C C . LYS A 1 248 ? -8.266 -18.719 10.539 1 96.12 248 LYS A C 1
ATOM 2032 O O . LYS A 1 248 ? -8.336 -19.938 10.367 1 96.12 248 LYS A O 1
ATOM 2037 N N . ALA A 1 249 ? -9.305 -18.047 10.953 1 96.62 249 ALA A N 1
ATOM 2038 C CA . ALA A 1 249 ? -10.578 -18.656 11.32 1 96.62 249 ALA A CA 1
ATOM 2039 C C . ALA A 1 249 ? -11.273 -19.266 10.102 1 96.62 249 ALA A C 1
ATOM 2041 O O . ALA A 1 249 ? -12.055 -20.219 10.234 1 96.62 249 ALA A O 1
ATOM 2042 N N . ASN A 1 250 ? -10.984 -18.781 8.938 1 96.75 250 ASN A N 1
ATOM 2043 C CA . ASN A 1 250 ? -11.672 -19.219 7.727 1 96.75 250 ASN A CA 1
ATOM 2044 C C . ASN A 1 250 ? -10.734 -20 6.809 1 96.75 250 ASN A C 1
ATOM 2046 O O . ASN A 1 250 ? -11.078 -20.281 5.656 1 96.75 250 ASN A O 1
ATOM 2050 N N . ARG A 1 251 ? -9.57 -20.375 7.289 1 95.5 251 ARG A N 1
ATOM 2051 C CA . ARG A 1 251 ? -8.477 -20.906 6.477 1 95.5 251 ARG A CA 1
ATOM 2052 C C . ARG A 1 251 ? -8.82 -22.281 5.914 1 95.5 251 ARG A C 1
ATOM 2054 O O . ARG A 1 251 ? -9.617 -23.016 6.504 1 95.5 251 ARG A O 1
ATOM 2061 N N . VAL A 1 252 ? -8.242 -22.516 4.809 1 93.31 252 VAL A N 1
ATOM 2062 C CA . VAL A 1 252 ? -8.211 -23.875 4.293 1 93.31 252 VAL A CA 1
ATOM 2063 C C . VAL A 1 252 ? -7.25 -24.719 5.129 1 93.31 252 VAL A C 1
ATOM 2065 O O . VAL A 1 252 ? -6.176 -24.25 5.52 1 93.31 252 VAL A O 1
ATOM 2068 N N . ASP A 1 253 ? -7.676 -25.844 5.445 1 88.25 253 ASP A N 1
ATOM 2069 C CA . ASP A 1 253 ? -6.797 -26.766 6.156 1 88.25 253 ASP A CA 1
ATOM 2070 C C . ASP A 1 253 ? -5.711 -27.312 5.23 1 88.25 253 ASP A C 1
ATOM 2072 O O . ASP A 1 253 ? -5.949 -28.25 4.48 1 88.25 253 ASP A O 1
ATOM 2076 N N . ASP A 1 254 ? -4.602 -26.766 5.375 1 82.31 254 ASP A N 1
ATOM 2077 C CA . ASP A 1 254 ? -3.498 -27.078 4.477 1 82.31 254 ASP A CA 1
ATOM 2078 C C . ASP A 1 254 ? -3.123 -28.562 4.574 1 82.31 254 ASP A C 1
ATOM 2080 O O . ASP A 1 254 ? -2.654 -29.156 3.598 1 82.31 254 ASP A O 1
ATOM 2084 N N . ASP A 1 255 ? -3.217 -29.109 5.723 1 80.06 255 ASP A N 1
ATOM 2085 C CA . ASP A 1 255 ? -2.857 -30.516 5.918 1 80.06 255 ASP A CA 1
ATOM 2086 C C . ASP A 1 255 ? -3.66 -31.422 4.988 1 80.06 255 ASP A C 1
ATOM 2088 O O . ASP A 1 255 ? -3.186 -32.5 4.594 1 80.06 255 ASP A O 1
ATOM 2092 N N . LYS A 1 256 ? -4.812 -30.906 4.602 1 81.94 256 LYS A N 1
ATOM 2093 C CA . LYS A 1 256 ? -5.656 -31.703 3.709 1 81.94 256 LYS A CA 1
ATOM 2094 C C . LYS A 1 256 ? -5.16 -31.625 2.27 1 81.94 256 LYS A C 1
ATOM 2096 O O . LYS A 1 256 ? -5.539 -32.438 1.427 1 81.94 256 LYS A O 1
ATOM 2101 N N . TYR A 1 257 ? -4.324 -30.609 2.008 1 80.56 257 TYR A N 1
ATOM 2102 C CA . TYR A 1 257 ? -3.908 -30.359 0.633 1 80.56 257 TYR A CA 1
ATOM 2103 C C . TYR A 1 257 ? -2.4 -30.531 0.482 1 80.56 257 TYR A C 1
ATOM 2105 O O . TYR A 1 257 ? -1.8 -29.984 -0.448 1 80.56 257 TYR A O 1
ATOM 2113 N N . GLY A 1 258 ? -1.81 -31.234 1.274 1 70.62 258 GLY A N 1
ATOM 2114 C CA . GLY A 1 258 ? -0.393 -31.547 1.163 1 70.62 258 GLY A CA 1
ATOM 2115 C C . GLY A 1 258 ? 0.496 -30.547 1.879 1 70.62 258 GLY A C 1
ATOM 2116 O O . GLY A 1 258 ? 1.718 -30.562 1.716 1 70.62 258 GLY A O 1
ATOM 2117 N N . GLY A 1 259 ? -0.035 -29.672 2.586 1 65.94 259 GLY A N 1
ATOM 2118 C CA . GLY A 1 259 ? 0.724 -28.734 3.408 1 65.94 259 GLY A CA 1
ATOM 2119 C C . GLY A 1 259 ? 0.895 -27.375 2.766 1 65.94 259 GLY A C 1
ATOM 2120 O O . GLY A 1 259 ? 0.485 -27.172 1.622 1 65.94 259 GLY A O 1
ATOM 2121 N N . GLN A 1 260 ? 1.301 -26.344 3.592 1 59.53 260 GLN A N 1
ATOM 2122 C CA . GLN A 1 260 ? 1.5 -24.969 3.117 1 59.53 260 GLN A CA 1
ATOM 2123 C C . GLN A 1 260 ? 2.863 -24.812 2.451 1 59.53 260 GLN A C 1
ATOM 2125 O O . GLN A 1 260 ? 3.877 -25.281 2.98 1 59.53 260 GLN A O 1
ATOM 2130 N N . ILE A 1 261 ? 2.85 -24.469 1.137 1 54.97 261 ILE A N 1
ATOM 2131 C CA . ILE A 1 261 ? 4.113 -24.109 0.5 1 54.97 261 ILE A CA 1
ATOM 2132 C C . ILE A 1 261 ? 4.328 -22.609 0.592 1 54.97 261 ILE A C 1
ATOM 2134 O O . ILE A 1 261 ? 3.492 -21.828 0.126 1 54.97 261 ILE A O 1
ATOM 2138 N N . VAL A 1 262 ? 5.227 -22.25 1.6 1 54.78 262 VAL A N 1
ATOM 2139 C CA . VAL A 1 262 ? 5.562 -20.828 1.675 1 54.78 262 VAL A CA 1
ATOM 2140 C C . VAL A 1 262 ? 6.742 -20.531 0.756 1 54.78 262 VAL A C 1
ATOM 2142 O O . VAL A 1 262 ? 7.812 -21.125 0.894 1 54.78 262 VAL A O 1
ATOM 2145 N N . ASP A 1 263 ? 6.465 -20 -0.438 1 58.81 263 ASP A N 1
ATOM 2146 C CA . ASP A 1 263 ? 7.559 -19.625 -1.325 1 58.81 263 ASP A CA 1
ATOM 2147 C C . ASP A 1 263 ? 8.133 -18.266 -0.939 1 58.81 263 ASP A C 1
ATOM 2149 O O . ASP A 1 263 ? 7.441 -17.438 -0.354 1 58.81 263 ASP A O 1
ATOM 2153 N N . MET B 1 1 ? -126.75 13.938 53.438 1 27.31 1 MET B N 1
ATOM 2154 C CA . MET B 1 1 ? -126.312 13.266 52.219 1 27.31 1 MET B CA 1
ATOM 2155 C C . MET B 1 1 ? -125.25 14.086 51.5 1 27.31 1 MET B C 1
ATOM 2157 O O . MET B 1 1 ? -125 13.93 50.312 1 27.31 1 MET B O 1
ATOM 2161 N N . ASP B 1 2 ? -124.5 14.906 52.25 1 30.73 2 ASP B N 1
ATOM 2162 C CA . ASP B 1 2 ? -123.688 16.016 51.812 1 30.73 2 ASP B CA 1
ATOM 2163 C C . ASP B 1 2 ? -122.5 15.508 51 1 30.73 2 ASP B C 1
ATOM 2165 O O . ASP B 1 2 ? -121.875 14.508 51.344 1 30.73 2 ASP B O 1
ATOM 2169 N N . SER B 1 3 ? -122.5 15.766 49.656 1 32.97 3 SER B N 1
ATOM 2170 C CA . SER B 1 3 ? -121.875 15.336 48.438 1 32.97 3 SER B CA 1
ATOM 2171 C C . SER B 1 3 ? -120.375 15.695 48.406 1 32.97 3 SER B C 1
ATOM 2173 O O . SER B 1 3 ? -120.062 16.875 48.281 1 32.97 3 SER B O 1
ATOM 2175 N N . ASN B 1 4 ? -119.5 15.031 49.188 1 34.22 4 ASN B N 1
ATOM 2176 C CA . ASN B 1 4 ? -118.125 15.234 49.5 1 34.22 4 ASN B CA 1
ATOM 2177 C C . ASN B 1 4 ? -117.25 15.086 48.25 1 34.22 4 ASN B C 1
ATOM 2179 O O . ASN B 1 4 ? -117.062 13.984 47.719 1 34.22 4 ASN B O 1
ATOM 2183 N N . TYR B 1 5 ? -117.5 16.047 47.25 1 35.03 5 TYR B N 1
ATOM 2184 C CA . TYR B 1 5 ? -116.875 15.992 45.938 1 35.03 5 TYR B CA 1
ATOM 2185 C C . TYR B 1 5 ? -115.312 16 46.062 1 35.03 5 TYR B C 1
ATOM 2187 O O . TYR B 1 5 ? -114.75 16.922 46.656 1 35.03 5 TYR B O 1
ATOM 2195 N N . SER B 1 6 ? -114.625 14.906 46.312 1 36.25 6 SER B N 1
ATOM 2196 C CA . SER B 1 6 ? -113.188 14.75 46.531 1 36.25 6 SER B CA 1
ATOM 2197 C C . SER B 1 6 ? -112.375 15.094 45.25 1 36.25 6 SER B C 1
ATOM 2199 O O . SER B 1 6 ? -112.562 14.484 44.219 1 36.25 6 SER B O 1
ATOM 2201 N N . PRO B 1 7 ? -112 16.438 45.031 1 36.69 7 PRO B N 1
ATOM 2202 C CA . PRO B 1 7 ? -111.5 16.844 43.719 1 36.69 7 PRO B CA 1
ATOM 2203 C C . PRO B 1 7 ? -110.25 16.078 43.312 1 36.69 7 PRO B C 1
ATOM 2205 O O . PRO B 1 7 ? -109.438 15.727 44.156 1 36.69 7 PRO B O 1
ATOM 2208 N N . VAL B 1 8 ? -110.312 15.188 42.406 1 38.09 8 VAL B N 1
ATOM 2209 C CA . VAL B 1 8 ? -109.312 14.273 41.781 1 38.09 8 VAL B CA 1
ATOM 2210 C C . VAL B 1 8 ? -108.25 15.078 41.125 1 38.09 8 VAL B C 1
ATOM 2212 O O . VAL B 1 8 ? -108.5 15.789 40.125 1 38.09 8 VAL B O 1
ATOM 2215 N N . VAL B 1 9 ? -107.438 15.781 41.906 1 37.09 9 VAL B N 1
ATOM 2216 C CA . VAL B 1 9 ? -106.438 16.672 41.312 1 37.09 9 VAL B CA 1
ATOM 2217 C C . VAL B 1 9 ? -105.562 15.922 40.312 1 37.09 9 VAL B C 1
ATOM 2219 O O . VAL B 1 9 ? -105.188 14.758 40.531 1 37.09 9 VAL B O 1
ATOM 2222 N N . SER B 1 10 ? -105.688 16.25 39.062 1 33.5 10 SER B N 1
ATOM 2223 C CA . SER B 1 10 ? -105.125 15.758 37.781 1 33.5 10 SER B CA 1
ATOM 2224 C C . SER B 1 10 ? -103.625 15.758 37.812 1 33.5 10 SER B C 1
ATOM 2226 O O . SER B 1 10 ? -103 16.781 38.094 1 33.5 10 SER B O 1
ATOM 2228 N N . HIS B 1 11 ? -103 14.609 38.281 1 29.81 11 HIS B N 1
ATOM 2229 C CA . HIS B 1 11 ? -101.625 14.266 38.625 1 29.81 11 HIS B CA 1
ATOM 2230 C C . HIS B 1 11 ? -100.625 14.688 37.531 1 29.81 11 HIS B C 1
ATOM 2232 O O . HIS B 1 11 ? -99.562 15.242 37.844 1 29.81 11 HIS B O 1
ATOM 2238 N N . ASP B 1 12 ? -100.688 14.078 36.344 1 34.94 12 ASP B N 1
ATOM 2239 C CA . ASP B 1 12 ? -99.438 13.445 35.906 1 34.94 12 ASP B CA 1
ATOM 2240 C C . ASP B 1 12 ? -98.562 14.406 35.094 1 34.94 12 ASP B C 1
ATOM 2242 O O . ASP B 1 12 ? -98.875 14.688 33.938 1 34.94 12 ASP B O 1
ATOM 2246 N N . GLU B 1 13 ? -98.375 15.672 35.438 1 33.5 13 GLU B N 1
ATOM 2247 C CA . GLU B 1 13 ? -97.625 16.453 34.438 1 33.5 13 GLU B CA 1
ATOM 2248 C C . GLU B 1 13 ? -96.25 15.812 34.125 1 33.5 13 GLU B C 1
ATOM 2250 O O . GLU B 1 13 ? -95.438 15.562 35.031 1 33.5 13 GLU B O 1
ATOM 2255 N N . VAL B 1 14 ? -96.188 15.031 33.062 1 38.62 14 VAL B N 1
ATOM 2256 C CA . VAL B 1 14 ? -95 14.367 32.469 1 38.62 14 VAL B CA 1
ATOM 2257 C C . VAL B 1 14 ? -93.938 15.391 32.219 1 38.62 14 VAL B C 1
ATOM 2259 O O . VAL B 1 14 ? -94.125 16.359 31.484 1 38.62 14 VAL B O 1
ATOM 2262 N N . GLU B 1 15 ? -93.188 15.789 33.281 1 36 15 GLU B N 1
ATOM 2263 C CA . GLU B 1 15 ? -92.062 16.672 33.094 1 36 15 GLU B CA 1
ATOM 2264 C C . GLU B 1 15 ? -91.125 16.156 31.984 1 36 15 GLU B C 1
ATOM 2266 O O . GLU B 1 15 ? -90.688 15.016 32.031 1 36 15 GLU B O 1
ATOM 2271 N N . ASN B 1 16 ? -91.5 1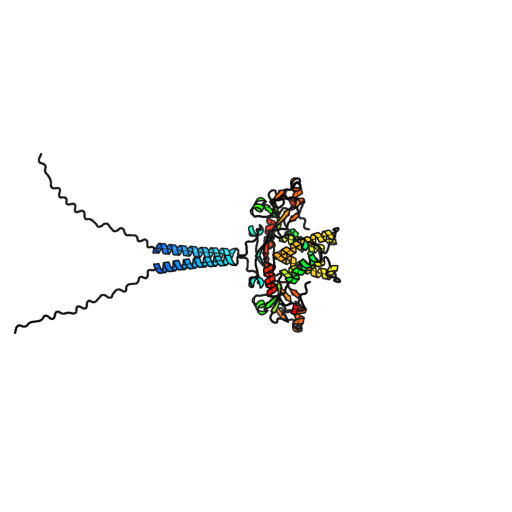6.469 30.703 1 36.88 16 ASN B N 1
ATOM 2272 C CA . ASN B 1 16 ? -90.562 16.188 29.578 1 36.88 16 ASN B CA 1
ATOM 2273 C C . ASN B 1 16 ? -89.125 16.594 29.891 1 36.88 16 ASN B C 1
ATOM 2275 O O . ASN B 1 16 ? -88.875 17.781 30.078 1 36.88 16 ASN B O 1
ATOM 2279 N N . ARG B 1 17 ? -88.438 15.789 30.766 1 38.62 17 ARG B N 1
ATOM 2280 C CA . ARG B 1 17 ? -87.062 16.047 31.047 1 38.62 17 ARG B CA 1
ATOM 2281 C C . ARG B 1 17 ? -86.25 16.297 29.766 1 38.62 17 ARG B C 1
ATOM 2283 O O . ARG B 1 17 ? -86.438 15.562 28.781 1 38.62 17 ARG B O 1
ATOM 2290 N N . PRO B 1 18 ? -86.062 17.578 29.422 1 46.5 18 PRO B N 1
ATOM 2291 C CA . PRO B 1 18 ? -85.312 17.766 28.156 1 46.5 18 PRO B CA 1
ATOM 2292 C C . PRO B 1 18 ? -84.125 16.812 28.031 1 46.5 18 PRO B C 1
ATOM 2294 O O . PRO B 1 18 ? -83.562 16.359 29.047 1 46.5 18 PRO B O 1
ATOM 2297 N N . PRO B 1 19 ? -84 16.031 26.953 1 44.16 19 PRO B N 1
ATOM 2298 C CA . PRO B 1 19 ? -82.875 15.078 26.781 1 44.16 19 PRO B CA 1
ATOM 2299 C C . PRO B 1 19 ? -81.562 15.688 27.141 1 44.16 19 PRO B C 1
ATOM 2301 O O . PRO B 1 19 ? -81.375 16.891 27.016 1 44.16 19 PRO B O 1
ATOM 2304 N N . ARG B 1 20 ? -80.812 15.109 28.219 1 41.81 20 ARG B N 1
ATOM 2305 C CA . ARG B 1 20 ? -79.5 15.477 28.609 1 41.81 20 ARG B CA 1
ATOM 2306 C C . ARG B 1 20 ? -78.562 15.641 27.375 1 41.81 20 ARG B C 1
ATOM 2308 O O . ARG B 1 20 ? -78.625 14.805 26.469 1 41.81 20 ARG B O 1
ATOM 2315 N N . ARG B 1 21 ? -78.438 16.891 26.969 1 47.25 21 ARG B N 1
ATOM 2316 C CA . ARG B 1 21 ? -77.5 17.125 25.875 1 47.25 21 ARG B CA 1
ATOM 2317 C C . ARG B 1 21 ? -76.188 16.281 26.047 1 47.25 21 ARG B C 1
ATOM 2319 O O . ARG B 1 21 ? -75.75 16.125 27.172 1 47.25 21 ARG B O 1
ATOM 2326 N N . PRO B 1 22 ? -76 15.367 25.188 1 44.34 22 PRO B N 1
ATOM 2327 C CA . PRO B 1 22 ? -74.75 14.578 25.328 1 44.34 22 PRO B CA 1
ATOM 2328 C C . PRO B 1 22 ? -73.562 15.453 25.609 1 44.34 22 PRO B C 1
ATOM 2330 O O . PRO B 1 22 ? -73.5 16.609 25.188 1 44.34 22 PRO B O 1
ATOM 2333 N N . LEU B 1 23 ? -73.062 15.383 26.812 1 40.25 23 LEU B N 1
ATOM 2334 C CA . LEU B 1 23 ? -71.812 16 27.109 1 40.25 23 LEU B CA 1
ATOM 2335 C C . LEU B 1 23 ? -70.812 15.82 25.953 1 40.25 23 LEU B C 1
ATOM 2337 O O . LEU B 1 23 ? -70.562 14.695 25.547 1 40.25 23 LEU B O 1
ATOM 2341 N N . SER B 1 24 ? -70.938 16.672 24.938 1 39.16 24 SER B N 1
ATOM 2342 C CA . SER B 1 24 ? -69.875 16.641 23.922 1 39.16 24 SER B CA 1
ATOM 2343 C C . SER B 1 24 ? -68.5 16.578 24.578 1 39.16 24 SER B C 1
ATOM 2345 O O . SER B 1 24 ? -68.188 17.438 25.406 1 39.16 24 SER B O 1
ATOM 2347 N N . ILE B 1 25 ? -68.125 15.469 25.047 1 42.94 25 ILE B N 1
ATOM 2348 C CA . ILE B 1 25 ? -66.75 15.312 25.391 1 42.94 25 ILE B CA 1
ATOM 2349 C C . ILE B 1 25 ? -65.875 16.031 24.359 1 42.94 25 ILE B C 1
ATOM 2351 O O . ILE B 1 25 ? -65.812 15.586 23.203 1 42.94 25 ILE B O 1
ATOM 2355 N N . LYS B 1 26 ? -66 17.312 24.281 1 44.38 26 LYS B N 1
ATOM 2356 C CA . LYS B 1 26 ? -65 18 23.516 1 44.38 26 LYS B CA 1
ATOM 2357 C C . LYS B 1 26 ? -63.594 17.5 23.906 1 44.38 26 LYS B C 1
ATOM 2359 O O . LYS B 1 26 ? -63.094 17.812 24.984 1 44.38 26 LYS B O 1
ATOM 2364 N N . ARG B 1 27 ? -63.281 16.25 23.688 1 48 27 ARG B N 1
ATOM 2365 C CA . ARG B 1 27 ? -61.906 15.75 23.797 1 48 27 ARG B CA 1
ATOM 2366 C C . ARG B 1 27 ? -60.906 16.781 23.281 1 48 27 ARG B C 1
ATOM 2368 O O . ARG B 1 27 ? -61.031 17.266 22.141 1 48 27 ARG B O 1
ATOM 2375 N N . ARG B 1 28 ? -60.312 17.641 24.062 1 54.22 28 ARG B N 1
ATOM 2376 C CA . ARG B 1 28 ? -59.406 18.781 23.859 1 54.22 28 ARG B CA 1
ATOM 2377 C C . ARG B 1 28 ? -58.281 18.438 22.891 1 54.22 28 ARG B C 1
ATOM 2379 O O . ARG B 1 28 ? -57.531 17.484 23.109 1 54.22 28 ARG B O 1
ATOM 2386 N N . PRO B 1 29 ? -58.406 18.734 21.609 1 61.62 29 PRO B N 1
ATOM 2387 C CA . PRO B 1 29 ? -57.375 18.625 20.578 1 61.62 29 PRO B CA 1
ATOM 2388 C C . PRO B 1 29 ? -55.969 18.953 21.094 1 61.62 29 PRO B C 1
ATOM 2390 O O . PRO B 1 29 ? -55 18.438 20.562 1 61.62 29 PRO B O 1
ATOM 2393 N N . ARG B 1 30 ? -56.156 19.531 22.266 1 69.5 30 ARG B N 1
ATOM 2394 C CA . ARG B 1 30 ? -54.844 19.938 22.812 1 69.5 30 ARG B CA 1
ATOM 2395 C C . ARG B 1 30 ? -54.094 18.75 23.359 1 69.5 30 ARG B C 1
ATOM 2397 O O . ARG B 1 30 ? -52.875 18.672 23.219 1 69.5 30 ARG B O 1
ATOM 2404 N N . PHE B 1 31 ? -54.812 17.828 24.016 1 68.25 31 PHE B N 1
ATOM 2405 C CA . PHE B 1 31 ? -54.188 16.641 24.562 1 68.25 31 PHE B CA 1
ATOM 2406 C C . PHE B 1 31 ? -53.531 15.82 23.453 1 68.25 31 PHE B C 1
ATOM 2408 O O . PHE B 1 31 ? -52.375 15.391 23.594 1 68.25 31 PHE B O 1
ATOM 2415 N N . TRP B 1 32 ? -54.25 15.664 22.391 1 68.06 32 TRP B N 1
ATOM 2416 C CA . TRP B 1 32 ? -53.719 14.875 21.281 1 68.06 32 TRP B CA 1
ATOM 2417 C C . TRP B 1 32 ? -52.562 15.602 20.594 1 68.06 32 TRP B C 1
ATOM 2419 O O . TRP B 1 32 ? -51.594 14.969 20.172 1 68.06 32 TRP B O 1
ATOM 2429 N N . LEU B 1 33 ? -52.688 16.891 20.547 1 69.19 33 LEU B N 1
ATOM 2430 C CA . LEU B 1 33 ? -51.594 17.672 19.984 1 69.19 33 LEU B CA 1
ATOM 2431 C C . LEU B 1 33 ? -50.344 17.609 20.875 1 69.19 33 LEU B C 1
ATOM 2433 O O . LEU B 1 33 ? -49.219 17.484 20.391 1 69.19 33 LEU B O 1
ATOM 2437 N N . ASN B 1 34 ? -50.625 17.719 22.234 1 69.56 34 ASN B N 1
ATOM 2438 C CA . ASN B 1 34 ? -49.531 17.578 23.172 1 69.56 34 ASN B CA 1
ATOM 2439 C C . ASN B 1 34 ? -48.906 16.188 23.141 1 69.56 34 ASN B C 1
ATOM 2441 O O . ASN B 1 34 ? -47.688 16.031 23.203 1 69.56 34 ASN B O 1
ATOM 2445 N N . LEU B 1 35 ? -49.75 15.242 23.016 1 72.94 35 LEU B N 1
ATOM 2446 C CA . LEU B 1 35 ? -49.281 13.867 22.938 1 72.94 35 LEU B CA 1
ATOM 2447 C C . LEU B 1 35 ? -48.469 13.641 21.656 1 72.94 35 LEU B C 1
ATOM 2449 O O . LEU B 1 35 ? -47.438 12.984 21.672 1 72.94 35 LEU B O 1
ATOM 2453 N N . TRP B 1 36 ? -48.969 14.164 20.609 1 70.5 36 TRP B N 1
ATOM 2454 C CA . TRP B 1 36 ? -48.281 14.07 19.344 1 70.5 36 TRP B CA 1
ATOM 2455 C C . TRP B 1 36 ? -46.906 14.773 19.406 1 70.5 36 TRP B C 1
ATOM 2457 O O . TRP B 1 36 ? -45.906 14.25 18.922 1 70.5 36 TRP B O 1
ATOM 2467 N N . SER B 1 37 ? -47 16 20.078 1 71.12 37 SER B N 1
ATOM 2468 C CA . SER B 1 37 ? -45.75 16.75 20.234 1 71.12 37 SER B CA 1
ATOM 2469 C C . SER B 1 37 ? -44.75 15.992 21.109 1 71.12 37 SER B C 1
ATOM 2471 O O . SER B 1 37 ? -43.562 15.945 20.797 1 71.12 37 SER B O 1
ATOM 2473 N N . LEU B 1 38 ? -45.25 15.414 22.125 1 71.62 38 LEU B N 1
ATOM 2474 C CA . LEU B 1 38 ? -44.406 14.625 23.016 1 71.62 38 LEU B CA 1
ATOM 2475 C C . LEU B 1 38 ? -43.844 13.414 22.281 1 71.62 38 LEU B C 1
ATOM 2477 O O . LEU B 1 38 ? -42.656 13.109 22.391 1 71.62 38 LEU B O 1
ATOM 2481 N N . LEU B 1 39 ? -44.656 12.773 21.547 1 70.75 39 LEU B N 1
ATOM 2482 C CA . LEU B 1 39 ? -44.219 11.594 20.812 1 70.75 39 LEU B CA 1
ATOM 2483 C C . LEU B 1 39 ? -43.219 11.969 19.75 1 70.75 39 LEU B C 1
ATOM 2485 O O . LEU B 1 39 ? -42.219 11.242 19.547 1 70.75 39 LEU B O 1
ATOM 2489 N N . ASN B 1 40 ? -43.5 13.07 19.141 1 73.44 40 ASN B N 1
ATOM 2490 C CA . ASN B 1 40 ? -42.562 13.531 18.141 1 73.44 40 ASN B CA 1
ATOM 2491 C C . ASN B 1 40 ? -41.219 13.875 18.766 1 73.44 40 ASN B C 1
ATOM 2493 O O . ASN B 1 40 ? -40.156 13.617 18.172 1 73.44 40 ASN B O 1
ATOM 2497 N N . THR B 1 41 ? -41.281 14.508 19.969 1 71.81 41 THR B N 1
ATOM 2498 C CA . THR B 1 41 ? -40.031 14.82 20.672 1 71.81 41 THR B CA 1
ATOM 2499 C C . THR B 1 41 ? -39.312 13.539 21.078 1 71.81 41 THR B C 1
ATOM 2501 O O . THR B 1 41 ? -38.094 13.453 20.969 1 71.81 41 THR B O 1
ATOM 2504 N N . ILE B 1 42 ? -40.031 12.562 21.453 1 72.38 42 ILE B N 1
ATOM 2505 C CA . ILE B 1 42 ? -39.438 11.289 21.859 1 72.38 42 ILE B CA 1
ATOM 2506 C C . ILE B 1 42 ? -38.812 10.594 20.656 1 72.38 42 ILE B C 1
ATOM 2508 O O . ILE B 1 42 ? -37.688 10.094 20.734 1 72.38 42 ILE B O 1
ATOM 2512 N N . VAL B 1 43 ? -39.531 10.648 19.594 1 72.62 43 VAL B N 1
ATOM 2513 C CA . VAL B 1 43 ? -39 10.023 18.375 1 72.62 43 VAL B CA 1
ATOM 2514 C C . VAL B 1 43 ? -37.781 10.773 17.891 1 72.62 43 VAL B C 1
ATOM 2516 O O . VAL B 1 43 ? -36.781 10.156 17.484 1 72.62 43 VAL B O 1
ATOM 2519 N N . SER B 1 44 ? -37.875 12.109 18.047 1 70.5 44 SER B N 1
ATOM 2520 C CA . SER B 1 44 ? -36.719 12.914 17.641 1 70.5 44 SER B CA 1
ATOM 2521 C C . SER B 1 44 ? -35.531 12.633 18.516 1 70.5 44 SER B C 1
ATOM 2523 O O . SER B 1 44 ? -34.406 12.516 18.016 1 70.5 44 SER B O 1
ATOM 2525 N N . VAL B 1 45 ? -35.75 12.492 19.766 1 73 45 VAL B N 1
ATOM 2526 C CA . VAL B 1 45 ? -34.688 12.195 20.703 1 73 45 VAL B CA 1
ATOM 2527 C C . VAL B 1 45 ? -34.156 10.781 20.453 1 73 45 VAL B C 1
ATOM 2529 O O . VAL B 1 45 ? -32.938 10.547 20.453 1 73 45 VAL B O 1
ATOM 2532 N N . ALA B 1 46 ? -35.062 9.891 20.203 1 72.69 46 ALA B N 1
ATOM 2533 C CA . ALA B 1 46 ? -34.656 8.508 19.938 1 72.69 46 ALA B CA 1
ATOM 2534 C C . ALA B 1 46 ? -33.812 8.422 18.656 1 72.69 46 ALA B C 1
ATOM 2536 O O . ALA B 1 46 ? -32.812 7.73 18.609 1 72.69 46 ALA B O 1
ATOM 2537 N N . LEU B 1 47 ? -34.312 9.102 17.703 1 70.62 47 LEU B N 1
ATOM 2538 C CA . LEU B 1 47 ? -33.562 9.117 16.453 1 70.62 47 LEU B CA 1
ATOM 2539 C C . LEU B 1 47 ? -32.188 9.75 16.641 1 70.62 47 LEU B C 1
ATOM 2541 O O . LEU B 1 47 ? -31.203 9.289 16.047 1 70.62 47 LEU B O 1
ATOM 2545 N N . LEU B 1 48 ? -32.188 10.734 17.469 1 69.38 48 LEU B N 1
ATOM 2546 C CA . LEU B 1 48 ? -30.906 11.375 17.766 1 69.38 48 LEU B CA 1
ATOM 2547 C C . LEU B 1 48 ? -29.984 10.422 18.516 1 69.38 48 LEU B C 1
ATOM 2549 O O . LEU B 1 48 ? -28.797 10.367 18.234 1 69.38 48 LEU B O 1
ATOM 2553 N N . VAL B 1 49 ? -30.516 9.688 19.375 1 68 49 VAL B N 1
ATOM 2554 C CA . VAL B 1 49 ? -29.734 8.727 20.156 1 68 49 VAL B CA 1
ATOM 2555 C C . VAL B 1 49 ? -29.234 7.605 19.25 1 68 49 VAL B C 1
ATOM 2557 O O . VAL B 1 49 ? -28.062 7.203 19.344 1 68 49 VAL B O 1
ATOM 2560 N N . VAL B 1 50 ? -30.109 7.113 18.453 1 64.31 50 VAL B N 1
ATOM 2561 C CA . VAL B 1 50 ? -29.719 6.059 17.516 1 64.31 50 VAL B CA 1
ATOM 2562 C C . VAL B 1 50 ? -28.656 6.59 16.562 1 64.31 50 VAL B C 1
ATOM 2564 O O . VAL B 1 50 ? -27.656 5.914 16.281 1 64.31 50 VAL B O 1
ATOM 2567 N N . ALA B 1 51 ? -28.922 7.723 16.078 1 60.41 51 ALA B N 1
ATOM 2568 C CA . ALA B 1 51 ? -27.953 8.344 15.18 1 60.41 51 ALA B CA 1
ATOM 2569 C C . ALA B 1 51 ? -26.594 8.523 15.867 1 60.41 51 ALA B C 1
ATOM 2571 O O . ALA B 1 51 ? -25.547 8.234 15.281 1 60.41 51 ALA B O 1
ATOM 2572 N N . MET B 1 52 ? -26.719 8.914 17.094 1 60.16 52 MET B N 1
ATOM 2573 C CA . MET B 1 52 ? -25.484 9.094 17.859 1 60.16 52 MET B CA 1
ATOM 2574 C C . MET B 1 52 ? -24.797 7.754 18.094 1 60.16 52 MET B C 1
ATOM 2576 O O . MET B 1 52 ? -23.562 7.664 18.031 1 60.16 52 MET B O 1
ATOM 2580 N N . ALA B 1 53 ? -25.531 6.758 18.391 1 59.59 53 ALA B N 1
ATOM 2581 C CA . ALA B 1 53 ? -25 5.422 18.625 1 59.59 53 ALA B CA 1
ATOM 2582 C C . ALA B 1 53 ? -24.375 4.84 17.344 1 59.59 53 ALA B C 1
ATOM 2584 O O . ALA B 1 53 ? -23.328 4.188 17.406 1 59.59 53 ALA B O 1
ATOM 2585 N N . MET B 1 54 ? -25.109 4.992 16.344 1 56.53 54 MET B N 1
ATOM 2586 C CA . MET B 1 54 ? -24.609 4.484 15.07 1 56.53 54 MET B CA 1
ATOM 2587 C C . MET B 1 54 ? -23.312 5.184 14.688 1 56.53 54 MET B C 1
ATOM 2589 O O . MET B 1 54 ? -22.406 4.559 14.117 1 56.53 54 MET B O 1
ATOM 2593 N N . VAL B 1 55 ? -23.391 6.422 14.969 1 52.97 55 VAL B N 1
ATOM 2594 C CA . VAL B 1 55 ? -22.156 7.176 14.695 1 52.97 55 VAL B CA 1
ATOM 2595 C C . VAL B 1 55 ? -21.047 6.699 15.617 1 52.97 55 VAL B C 1
ATOM 2597 O O . VAL B 1 55 ? -19.891 6.613 15.211 1 52.97 55 VAL B O 1
ATOM 2600 N N . LYS B 1 56 ? -21.312 6.516 16.922 1 52.5 56 LYS B N 1
ATOM 2601 C CA . LYS B 1 56 ? -20.312 6.125 17.906 1 52.5 56 LYS B CA 1
ATOM 2602 C C . LYS B 1 56 ? -19.734 4.75 17.578 1 52.5 56 LYS B C 1
ATOM 2604 O O . LYS B 1 56 ? -18.547 4.504 17.797 1 52.5 56 LYS B O 1
ATOM 2609 N N . GLY B 1 57 ? -20.562 3.707 17.484 1 49.03 57 GLY B N 1
ATOM 2610 C CA . GLY B 1 57 ? -20.109 2.328 17.375 1 49.03 57 GLY B CA 1
ATOM 2611 C C . GLY B 1 57 ? -19.141 2.109 16.219 1 49.03 57 GLY B C 1
ATOM 2612 O O . GLY B 1 57 ? -18.266 1.255 16.312 1 49.03 57 GLY B O 1
ATOM 2613 N N . THR B 1 58 ? -19.484 2.381 15.062 1 52.12 58 THR B N 1
ATOM 2614 C CA . THR B 1 58 ? -18.719 2.027 13.875 1 52.12 58 THR B CA 1
ATOM 2615 C C . THR B 1 58 ? -17.562 2.998 13.672 1 52.12 58 THR B C 1
ATOM 2617 O O . THR B 1 58 ? -16.938 3.027 12.609 1 52.12 58 THR B O 1
ATOM 2620 N N . ALA B 1 59 ? -17.234 3.832 14.664 1 59.12 59 ALA B N 1
ATOM 2621 C CA . ALA B 1 59 ? -16.562 5.066 14.258 1 59.12 59 ALA B CA 1
ATOM 2622 C C . ALA B 1 59 ? -15.07 4.828 14.016 1 59.12 59 ALA B C 1
ATOM 2624 O O . ALA B 1 59 ? -14.359 4.359 14.906 1 59.12 59 ALA B O 1
ATOM 2625 N N . LYS B 1 60 ? -14.609 4.43 12.836 1 76.5 60 LYS B N 1
ATOM 2626 C CA . LYS B 1 60 ? -13.219 4.574 12.406 1 76.5 60 LYS B CA 1
ATOM 2627 C C . LYS B 1 60 ? -12.57 5.785 13.07 1 76.5 60 LYS B C 1
ATOM 2629 O O . LYS B 1 60 ? -13.141 6.879 13.078 1 76.5 60 LYS B O 1
ATOM 2634 N N . PRO B 1 61 ? -11.461 5.469 13.961 1 86.69 61 PRO B N 1
ATOM 2635 C CA . PRO B 1 61 ? -10.766 6.641 14.492 1 86.69 61 PRO B CA 1
ATOM 2636 C C . PRO B 1 61 ? -10.453 7.68 13.414 1 86.69 61 PRO B C 1
ATOM 2638 O O . PRO B 1 61 ? -10.305 7.332 12.242 1 86.69 61 PRO B O 1
ATOM 2641 N N . SER B 1 62 ? -10.445 8.898 13.883 1 90.31 62 SER B N 1
ATOM 2642 C CA . SER B 1 62 ? -10.047 9.938 12.938 1 90.31 62 SER B CA 1
ATOM 2643 C C . SER B 1 62 ? -8.617 9.711 12.438 1 90.31 62 SER B C 1
ATOM 2645 O O . SER B 1 62 ? -7.715 9.445 13.234 1 90.31 62 SER B O 1
ATOM 2647 N N . PRO B 1 63 ? -8.422 9.789 11.203 1 93.31 63 PRO B N 1
ATOM 2648 C CA . PRO B 1 63 ? -7.098 9.484 10.648 1 93.31 63 PRO B CA 1
ATOM 2649 C C . PRO B 1 63 ? -6.055 10.539 11.008 1 93.31 63 PRO B C 1
ATOM 2651 O O . PRO B 1 63 ? -6.406 11.68 11.328 1 93.31 63 PRO B O 1
ATOM 2654 N N . ALA B 1 64 ? -4.801 10.07 10.938 1 93.69 64 ALA B N 1
ATOM 2655 C CA . ALA B 1 64 ? -3.68 10.992 11.078 1 93.69 64 ALA B CA 1
ATOM 2656 C C . ALA B 1 64 ? -3.783 12.133 10.07 1 93.69 64 ALA B C 1
ATOM 2658 O O . ALA B 1 64 ? -4.316 11.961 8.969 1 93.69 64 ALA B O 1
ATOM 2659 N N . TYR B 1 65 ? -3.281 13.312 10.445 1 96 65 TYR B N 1
ATOM 2660 C CA . TYR B 1 65 ? -3.387 14.5 9.602 1 96 65 TYR B CA 1
ATOM 2661 C C . TYR B 1 65 ? -2.664 14.297 8.281 1 96 65 TYR B C 1
ATOM 2663 O O . TYR B 1 65 ? -1.565 13.734 8.242 1 96 65 TYR B O 1
ATOM 2671 N N . SER B 1 66 ? -3.199 14.727 7.254 1 97.38 66 SER B N 1
ATOM 2672 C CA . SER B 1 66 ? -2.631 14.859 5.918 1 97.38 66 SER B CA 1
ATOM 2673 C C . SER B 1 66 ? -3.111 16.141 5.238 1 97.38 66 SER B C 1
ATOM 2675 O O . SER B 1 66 ? -4.316 16.391 5.176 1 97.38 66 SER B O 1
ATOM 2677 N N . PRO B 1 67 ? -2.148 16.922 4.738 1 98.06 67 PRO B N 1
ATOM 2678 C CA . PRO B 1 67 ? -2.572 18.125 4.023 1 98.06 67 PRO B CA 1
ATOM 2679 C C . PRO B 1 67 ? -3.475 17.812 2.83 1 98.06 67 PRO B C 1
ATOM 2681 O O . PRO B 1 67 ? -4.348 18.625 2.486 1 98.06 67 PRO B O 1
ATOM 2684 N N . VAL B 1 68 ? -3.289 16.688 2.193 1 98.19 68 VAL B N 1
ATOM 2685 C CA . VAL B 1 68 ? -4.094 16.281 1.045 1 98.19 68 VAL B CA 1
ATOM 2686 C C . VAL B 1 68 ? -5.555 16.125 1.464 1 98.19 68 VAL B C 1
ATOM 2688 O O . VAL B 1 68 ? -6.457 16.625 0.782 1 98.19 68 VAL B O 1
ATOM 2691 N N . ARG B 1 69 ? -5.75 15.438 2.535 1 97.31 69 ARG B N 1
ATOM 2692 C CA . ARG B 1 69 ? -7.094 15.25 3.068 1 97.31 69 ARG B CA 1
ATOM 2693 C C . ARG B 1 69 ? -7.684 16.562 3.561 1 97.31 69 ARG B C 1
ATOM 2695 O O . ARG B 1 69 ? -8.844 16.875 3.295 1 97.31 69 ARG B O 1
ATOM 2702 N N . ALA B 1 70 ? -6.863 17.344 4.281 1 97 70 ALA B N 1
ATOM 2703 C CA . ALA B 1 70 ? -7.312 18.609 4.836 1 97 70 ALA B CA 1
ATOM 2704 C C . ALA B 1 70 ? -7.785 19.562 3.73 1 97 70 ALA B C 1
ATOM 2706 O O . ALA B 1 70 ? -8.727 20.328 3.926 1 97 70 ALA B O 1
ATOM 2707 N N . ASP B 1 71 ? -7.176 19.469 2.604 1 97.38 71 ASP B N 1
ATOM 2708 C CA . ASP B 1 71 ? -7.5 20.344 1.487 1 97.38 71 ASP B CA 1
ATOM 2709 C C . ASP B 1 71 ? -8.617 19.75 0.626 1 97.38 71 ASP B C 1
ATOM 2711 O O . ASP B 1 71 ? -8.953 20.312 -0.422 1 97.38 71 ASP B O 1
ATOM 2715 N N . GLY B 1 72 ? -9.156 18.562 0.991 1 95.88 72 GLY B N 1
ATOM 2716 C CA . GLY B 1 72 ? -10.305 17.984 0.312 1 95.88 72 GLY B CA 1
ATOM 2717 C C . GLY B 1 72 ? -9.93 17.219 -0.939 1 95.88 72 GLY B C 1
ATOM 2718 O O . GLY B 1 72 ? -10.781 16.969 -1.801 1 95.88 72 GLY B O 1
ATOM 2719 N N . ALA B 1 73 ? -8.68 16.844 -1.02 1 97.38 73 ALA B N 1
ATOM 2720 C CA . ALA B 1 73 ? -8.227 16.203 -2.252 1 97.38 73 ALA B CA 1
ATOM 2721 C C . ALA B 1 73 ? -8.25 14.688 -2.123 1 97.38 73 ALA B C 1
ATOM 2723 O O . ALA B 1 73 ? -7.961 13.969 -3.086 1 97.38 73 ALA B O 1
ATOM 2724 N N . GLU B 1 74 ? -8.562 14.188 -0.986 1 97 74 GLU B N 1
ATOM 2725 C CA . GLU B 1 74 ? -8.672 12.742 -0.816 1 97 74 GLU B CA 1
ATOM 2726 C C . GLU B 1 74 ? -10.031 12.234 -1.293 1 97 74 GLU B C 1
ATOM 2728 O O . GLU B 1 74 ? -11.062 12.547 -0.699 1 97 74 GLU B O 1
ATOM 2733 N N . ARG B 1 75 ? -10.031 11.5 -2.357 1 96.81 75 ARG B N 1
ATOM 2734 C CA . ARG B 1 75 ? -11.227 10.883 -2.934 1 96.81 75 ARG B CA 1
ATOM 2735 C C . ARG B 1 75 ? -11.008 9.406 -3.205 1 96.81 75 ARG B C 1
ATOM 2737 O O . ARG B 1 75 ? -9.867 8.945 -3.275 1 96.81 75 ARG B O 1
ATOM 2744 N N . TYR B 1 76 ? -12.125 8.727 -3.242 1 96.31 76 TYR B N 1
ATOM 2745 C CA . TYR B 1 76 ? -12.062 7.285 -3.453 1 96.31 76 TYR B CA 1
ATOM 2746 C C . TYR B 1 76 ? -12.953 6.867 -4.617 1 96.31 76 TYR B C 1
ATOM 2748 O O . TYR B 1 76 ? -13.953 7.531 -4.918 1 96.31 76 TYR B O 1
ATOM 2756 N N . PHE B 1 77 ? -12.586 5.82 -5.281 1 96.56 77 PHE B N 1
ATOM 2757 C CA . PHE B 1 77 ? -13.422 5.215 -6.312 1 96.56 77 PHE B CA 1
ATOM 2758 C C . PHE B 1 77 ? -13.188 3.711 -6.379 1 96.56 77 PHE B C 1
ATOM 2760 O O . PHE B 1 77 ? -12.141 3.217 -5.957 1 96.56 77 PHE B O 1
ATOM 2767 N N . ASN B 1 78 ? -14.188 3.023 -6.809 1 96.31 78 ASN B N 1
ATOM 2768 C CA . ASN B 1 78 ? -14.078 1.583 -7.004 1 96.31 78 ASN B CA 1
ATOM 2769 C C . ASN B 1 78 ? -13.508 1.248 -8.383 1 96.31 78 ASN B C 1
ATOM 2771 O O . ASN B 1 78 ? -13.852 1.897 -9.375 1 96.31 78 ASN B O 1
ATOM 2775 N N . THR B 1 79 ? -12.656 0.301 -8.398 1 97.19 79 THR B N 1
ATOM 2776 C CA . THR B 1 79 ? -12.047 -0.183 -9.633 1 97.19 79 THR B CA 1
ATOM 2777 C C . THR B 1 79 ? -11.633 -1.646 -9.5 1 97.19 79 THR B C 1
ATOM 2779 O O . THR B 1 79 ? -12.18 -2.373 -8.664 1 97.19 79 THR B O 1
ATOM 2782 N N . ARG B 1 80 ? -10.805 -2.119 -10.414 1 96.56 80 ARG B N 1
ATOM 2783 C CA . ARG B 1 80 ? -10.289 -3.482 -10.406 1 96.56 80 ARG B CA 1
ATOM 2784 C C . ARG B 1 80 ? -8.805 -3.508 -10.773 1 96.56 80 ARG B C 1
ATOM 2786 O O . ARG B 1 80 ? -8.375 -2.781 -11.672 1 96.56 80 ARG B O 1
ATOM 2793 N N . TYR B 1 81 ? -8.047 -4.27 -9.945 1 97.06 81 TYR B N 1
ATOM 2794 C CA . TYR B 1 81 ? -6.688 -4.527 -10.406 1 97.06 81 TYR B CA 1
ATOM 2795 C C . TYR B 1 81 ? -6.691 -5.246 -11.758 1 97.06 81 TYR B C 1
ATOM 2797 O O . TYR B 1 81 ? -7.512 -6.141 -11.984 1 97.06 81 TYR B O 1
ATOM 2805 N N . ARG B 1 82 ? -5.789 -4.844 -12.641 1 94.44 82 ARG B N 1
ATOM 2806 C CA . ARG B 1 82 ? -5.664 -5.473 -13.953 1 94.44 82 ARG B CA 1
ATOM 2807 C C . ARG B 1 82 ? -4.199 -5.648 -14.336 1 94.44 82 ARG B C 1
ATOM 2809 O O . ARG B 1 82 ? -3.48 -4.668 -14.531 1 94.44 82 ARG B O 1
ATOM 2816 N N . PRO B 1 83 ? -3.836 -6.883 -14.516 1 93.88 83 PRO B N 1
ATOM 2817 C CA . PRO B 1 83 ? -2.453 -7.086 -14.953 1 93.88 83 PRO B CA 1
ATOM 2818 C C . PRO B 1 83 ? -2.109 -6.293 -16.219 1 93.88 83 PRO B C 1
ATOM 2820 O O . PRO B 1 83 ? -2.916 -6.227 -17.141 1 93.88 83 PRO B O 1
ATOM 2823 N N . SER B 1 84 ? -0.938 -5.66 -16.141 1 95.25 84 SER B N 1
ATOM 2824 C CA . SER B 1 84 ? -0.461 -4.844 -17.25 1 95.25 84 SER B CA 1
ATOM 2825 C C . SER B 1 84 ? 0.894 -5.328 -17.766 1 95.25 84 SER B C 1
ATOM 2827 O O . SER B 1 84 ? 1.89 -5.27 -17.031 1 95.25 84 SER B O 1
ATOM 2829 N N . LYS B 1 85 ? 0.997 -5.66 -18.953 1 95.12 85 LYS B N 1
ATOM 2830 C CA . LYS B 1 85 ? 2.191 -6.266 -19.531 1 95.12 85 LYS B CA 1
ATOM 2831 C C . LYS B 1 85 ? 3.389 -5.324 -19.438 1 95.12 85 LYS B C 1
ATOM 2833 O O . LYS B 1 85 ? 4.508 -5.758 -19.156 1 95.12 85 LYS B O 1
ATOM 2838 N N . VAL B 1 86 ? 3.205 -4.109 -19.688 1 96.94 86 VAL B N 1
ATOM 2839 C CA . VAL B 1 86 ? 4.309 -3.158 -19.703 1 96.94 86 VAL B CA 1
ATOM 2840 C C . VAL B 1 86 ? 5.004 -3.15 -18.344 1 96.94 86 VAL B C 1
ATOM 2842 O O . VAL B 1 86 ? 6.227 -3.002 -18.266 1 96.94 86 VAL B O 1
ATOM 2845 N N . PHE B 1 87 ? 4.305 -3.377 -17.297 1 97.12 87 PHE B N 1
ATOM 2846 C CA . PHE B 1 87 ? 4.879 -3.291 -15.961 1 97.12 87 PHE B CA 1
ATOM 2847 C C . PHE B 1 87 ? 5.344 -4.66 -15.477 1 97.12 87 PHE B C 1
ATOM 2849 O O . PHE B 1 87 ? 5.82 -4.801 -14.352 1 97.12 87 PHE B O 1
ATOM 2856 N N . GLN B 1 88 ? 5.168 -5.68 -16.359 1 95.56 88 GLN B N 1
ATOM 2857 C CA . GLN B 1 88 ? 5.664 -7.023 -16.078 1 95.56 88 GLN B CA 1
ATOM 2858 C C . GLN B 1 88 ? 6.848 -7.371 -16.984 1 95.56 88 GLN B C 1
ATOM 2860 O O . GLN B 1 88 ? 7.199 -8.547 -17.125 1 95.56 88 GLN B O 1
ATOM 2865 N N . SER B 1 89 ? 7.445 -6.375 -17.594 1 94.88 89 SER B N 1
ATOM 2866 C CA . SER B 1 89 ? 8.422 -6.633 -18.656 1 94.88 89 SER B CA 1
ATOM 2867 C C . SER B 1 89 ? 9.812 -6.152 -18.25 1 94.88 89 SER B C 1
ATOM 2869 O O . SER B 1 89 ? 9.945 -5.262 -17.406 1 94.88 89 SER B O 1
ATOM 2871 N N . PRO B 1 90 ? 10.836 -6.773 -18.891 1 93.19 90 PRO B N 1
ATOM 2872 C CA . PRO B 1 90 ? 12.188 -6.258 -18.688 1 93.19 90 PRO B CA 1
ATOM 2873 C C . PRO B 1 90 ? 12.367 -4.844 -19.219 1 93.19 90 PRO B C 1
ATOM 2875 O O . PRO B 1 90 ? 11.508 -4.348 -19.969 1 93.19 90 PRO B O 1
ATOM 2878 N N . PRO B 1 91 ? 13.539 -4.277 -18.938 1 93.94 91 PRO B N 1
ATOM 2879 C CA . PRO B 1 91 ? 13.758 -2.877 -19.297 1 93.94 91 PRO B CA 1
ATOM 2880 C C . PRO B 1 91 ? 13.781 -2.656 -20.812 1 93.94 91 PRO B C 1
ATOM 2882 O O . PRO B 1 91 ? 14.445 -3.395 -21.531 1 93.94 91 PRO B O 1
ATOM 2885 N N . THR B 1 92 ? 13.047 -1.823 -21.266 1 95.88 92 THR B N 1
ATOM 2886 C CA . THR B 1 92 ? 13.039 -1.176 -22.578 1 95.88 92 THR B CA 1
ATOM 2887 C C . THR B 1 92 ? 12.75 0.315 -22.438 1 95.88 92 THR B C 1
ATOM 2889 O O . THR B 1 92 ? 12.422 0.792 -21.359 1 95.88 92 THR B O 1
ATOM 2892 N N . ASP B 1 93 ? 12.891 1.052 -23.5 1 95.75 93 ASP B N 1
ATOM 2893 C CA . ASP B 1 93 ? 12.562 2.473 -23.453 1 95.75 93 ASP B CA 1
ATOM 2894 C C . ASP B 1 93 ? 11.102 2.688 -23.047 1 95.75 93 ASP B C 1
ATOM 2896 O O . ASP B 1 93 ? 10.797 3.596 -22.266 1 95.75 93 ASP B O 1
ATOM 2900 N N . GLU B 1 94 ? 10.305 1.857 -23.547 1 96.62 94 GLU B N 1
ATOM 2901 C CA . GLU B 1 94 ? 8.883 1.955 -23.25 1 96.62 94 GLU B CA 1
ATOM 2902 C C . GLU B 1 94 ? 8.602 1.671 -21.781 1 96.62 94 GLU B C 1
ATOM 2904 O O . GLU B 1 94 ? 7.852 2.398 -21.141 1 96.62 94 GLU B O 1
ATOM 2909 N N . VAL B 1 95 ? 9.18 0.623 -21.281 1 96.12 95 VAL B N 1
ATOM 2910 C CA . VAL B 1 95 ? 9.016 0.241 -19.875 1 96.12 95 VAL B CA 1
ATOM 2911 C C . VAL B 1 95 ? 9.57 1.338 -18.969 1 96.12 95 VAL B C 1
ATOM 2913 O O . VAL B 1 95 ? 8.93 1.727 -18 1 96.12 95 VAL B O 1
ATOM 2916 N N . ASP B 1 96 ? 10.68 1.916 -19.344 1 94.88 96 ASP B N 1
ATOM 2917 C CA . ASP B 1 96 ? 11.312 2.971 -18.562 1 94.88 96 ASP B CA 1
ATOM 2918 C C . ASP B 1 96 ? 10.445 4.227 -18.531 1 94.88 96 ASP B C 1
ATOM 2920 O O . ASP B 1 96 ? 10.336 4.895 -17.5 1 94.88 96 ASP B O 1
ATOM 2924 N N . GLU B 1 97 ? 9.906 4.5 -19.609 1 95.75 97 GLU B N 1
ATOM 2925 C CA . GLU B 1 97 ? 9.031 5.668 -19.656 1 95.75 97 GLU B CA 1
ATOM 2926 C C . GLU B 1 97 ? 7.797 5.469 -18.781 1 95.75 97 GLU B C 1
ATOM 2928 O O . GLU B 1 97 ? 7.332 6.406 -18.141 1 95.75 97 GLU B O 1
ATOM 2933 N N . ALA B 1 98 ? 7.25 4.273 -18.781 1 96.56 98 ALA B N 1
ATOM 2934 C CA . ALA B 1 98 ? 6.074 3.992 -17.969 1 96.56 98 ALA B CA 1
ATOM 2935 C C . ALA B 1 98 ? 6.383 4.184 -16.484 1 96.56 98 ALA B C 1
ATOM 2937 O O . ALA B 1 98 ? 5.578 4.762 -15.742 1 96.56 98 ALA B O 1
ATOM 2938 N N . TRP B 1 99 ? 7.535 3.732 -16.047 1 95.75 99 TRP B N 1
ATOM 2939 C CA . TRP B 1 99 ? 7.922 3.824 -14.641 1 95.75 99 TRP B CA 1
ATOM 2940 C C . TRP B 1 99 ? 8.453 5.219 -14.312 1 95.75 99 TRP B C 1
ATOM 2942 O O . TRP B 1 99 ? 7.863 5.938 -13.508 1 95.75 99 TRP B O 1
ATOM 2952 N N . ASN B 1 100 ? 9.43 5.684 -15.023 1 92.69 100 ASN B N 1
ATOM 2953 C CA . ASN B 1 100 ? 10.117 6.945 -14.758 1 92.69 100 ASN B CA 1
ATOM 2954 C C . ASN B 1 100 ? 9.25 8.141 -15.141 1 92.69 100 ASN B C 1
ATOM 2956 O O . ASN B 1 100 ? 9.305 9.188 -14.492 1 92.69 100 ASN B O 1
ATOM 2960 N N . GLY B 1 101 ? 8.578 7.953 -16.281 1 91.81 101 GLY B N 1
ATOM 2961 C CA . GLY B 1 101 ? 7.715 9.039 -16.703 1 91.81 101 GLY B CA 1
ATOM 2962 C C . GLY B 1 101 ? 6.645 9.398 -15.695 1 91.81 101 GLY B C 1
ATOM 2963 O O . GLY B 1 101 ? 6.402 10.578 -15.43 1 91.81 101 GLY B O 1
ATOM 2964 N N . TRP B 1 102 ? 6.027 8.414 -15.148 1 94.69 102 TRP B N 1
ATOM 2965 C CA . TRP B 1 102 ? 5.016 8.664 -14.125 1 94.69 102 TRP B CA 1
ATOM 2966 C C . TRP B 1 102 ? 5.617 9.398 -12.93 1 94.69 102 TRP B C 1
ATOM 2968 O O . TRP B 1 102 ? 5.027 10.352 -12.422 1 94.69 102 TRP B O 1
ATOM 2978 N N . LEU B 1 103 ? 6.746 8.953 -12.469 1 93.25 103 LEU B N 1
ATOM 2979 C CA . LEU B 1 103 ? 7.414 9.578 -11.328 1 93.25 103 LEU B CA 1
ATOM 2980 C C . LEU B 1 103 ? 7.836 11 -11.664 1 93.25 103 LEU B C 1
ATOM 2982 O O . LEU B 1 103 ? 7.648 11.914 -10.859 1 93.25 103 LEU B O 1
ATOM 2986 N N . ARG B 1 104 ? 8.406 11.156 -12.812 1 90.44 104 ARG B N 1
ATOM 2987 C CA . ARG B 1 104 ? 8.836 12.484 -13.25 1 90.44 104 ARG B CA 1
ATOM 2988 C C . ARG B 1 104 ? 7.664 13.461 -13.242 1 90.44 104 ARG B C 1
ATOM 2990 O O . ARG B 1 104 ? 7.809 14.609 -12.82 1 90.44 104 ARG B O 1
ATOM 2997 N N . GLU B 1 105 ? 6.59 12.977 -13.578 1 91.06 105 GLU B N 1
ATOM 2998 C CA . GLU B 1 105 ? 5.418 13.836 -13.719 1 91.06 105 GLU B CA 1
ATOM 2999 C C . GLU B 1 105 ? 4.762 14.102 -12.367 1 91.06 105 GLU B C 1
ATOM 3001 O O . GLU B 1 105 ? 4.207 15.18 -12.141 1 91.06 105 GLU B O 1
ATOM 3006 N N . ASN B 1 106 ? 4.898 13.141 -11.5 1 92 106 ASN B N 1
ATOM 3007 C CA . ASN B 1 106 ? 3.988 13.227 -10.367 1 92 106 ASN B CA 1
ATOM 3008 C C . ASN B 1 106 ? 4.746 13.328 -9.047 1 92 106 ASN B C 1
ATOM 3010 O O . ASN B 1 106 ? 4.207 13.828 -8.055 1 92 106 ASN B O 1
ATOM 3014 N N . ASP B 1 107 ? 5.906 12.75 -8.992 1 89.31 107 ASP B N 1
ATOM 3015 C CA . ASP B 1 107 ? 6.664 12.742 -7.746 1 89.31 107 ASP B CA 1
ATOM 3016 C C . ASP B 1 107 ? 7.238 14.125 -7.445 1 89.31 107 ASP B C 1
ATOM 3018 O O . ASP B 1 107 ? 8.359 14.438 -7.855 1 89.31 107 ASP B O 1
ATOM 3022 N N . HIS B 1 108 ? 6.484 14.914 -6.719 1 86.94 108 HIS B N 1
ATOM 3023 C CA . HIS B 1 108 ? 6.898 16.25 -6.32 1 86.94 108 HIS B CA 1
ATOM 3024 C C . HIS B 1 108 ? 7.008 16.375 -4.805 1 86.94 108 HIS B C 1
ATOM 3026 O O . HIS B 1 108 ? 6.137 15.891 -4.078 1 86.94 108 HIS B O 1
ATOM 3032 N N . LEU B 1 109 ? 8.102 17.031 -4.461 1 93 109 LEU B N 1
ATOM 3033 C CA . LEU B 1 109 ? 8.047 17.594 -3.113 1 93 109 LEU B CA 1
ATOM 3034 C C . LEU B 1 109 ? 7.035 18.734 -3.033 1 93 109 LEU B C 1
ATOM 3036 O O . LEU B 1 109 ? 6.809 19.438 -4.016 1 93 109 LEU B O 1
ATOM 3040 N N . PHE B 1 110 ? 6.422 18.828 -1.938 1 96.5 110 PHE B N 1
ATOM 3041 C CA . PHE B 1 110 ? 5.551 19.984 -1.767 1 96.5 110 PHE B CA 1
ATOM 3042 C C . PHE B 1 110 ? 6.035 20.875 -0.62 1 96.5 110 PHE B C 1
ATOM 3044 O O . PHE B 1 110 ? 6.691 20.391 0.306 1 96.5 110 PHE B O 1
ATOM 3051 N N . LYS B 1 111 ? 5.82 22.125 -0.765 1 96.75 111 LYS B N 1
ATOM 3052 C CA . LYS B 1 111 ? 6.145 23.078 0.302 1 96.75 111 LYS B CA 1
ATOM 3053 C C . LYS B 1 111 ? 4.961 23.266 1.25 1 96.75 111 LYS B C 1
ATOM 3055 O O . LYS B 1 111 ? 3.811 23.297 0.813 1 96.75 111 LYS B O 1
ATOM 3060 N N . PHE B 1 112 ? 5.238 23.219 2.494 1 97.88 112 PHE B N 1
ATOM 3061 C CA . PHE B 1 112 ? 4.234 23.391 3.539 1 97.88 112 PHE B CA 1
ATOM 3062 C C . PHE B 1 112 ? 4.699 24.391 4.59 1 97.88 112 PHE B C 1
ATOM 3064 O O . PHE B 1 112 ? 5.859 24.359 5.008 1 97.88 112 PHE B O 1
ATOM 3071 N N . PRO B 1 113 ? 3.818 25.375 4.926 1 98.06 113 PRO B N 1
ATOM 3072 C CA . PRO B 1 113 ? 4.25 26.391 5.902 1 98.06 113 PRO B CA 1
ATOM 3073 C C . PRO B 1 113 ? 4.727 25.766 7.211 1 98.06 113 PRO B C 1
ATOM 3075 O O . PRO B 1 113 ? 4.008 24.969 7.816 1 98.06 113 PRO B O 1
ATOM 3078 N N . LYS B 1 114 ? 5.918 26.203 7.613 1 97.56 114 LYS B N 1
ATOM 3079 C CA . LYS B 1 114 ? 6.531 25.641 8.812 1 97.56 114 LYS B CA 1
ATOM 3080 C C . LYS B 1 114 ? 5.641 25.844 10.031 1 97.56 114 LYS B C 1
ATOM 3082 O O . LYS B 1 114 ? 5.5 24.953 10.867 1 97.56 114 LYS B O 1
ATOM 3087 N N . GLU B 1 115 ? 5.055 27.016 10.141 1 97.62 115 GLU B N 1
ATOM 3088 C CA . GLU B 1 115 ? 4.188 27.312 11.281 1 97.62 115 GLU B CA 1
ATOM 3089 C C . GLU B 1 115 ? 2.977 26.391 11.305 1 97.62 115 GLU B C 1
ATOM 3091 O O . GLU B 1 115 ? 2.592 25.891 12.367 1 97.62 115 GLU B O 1
ATOM 3096 N N . LYS B 1 116 ? 2.408 26.172 10.18 1 97.69 116 LYS B N 1
ATOM 3097 C CA . LYS B 1 116 ? 1.263 25.281 10.086 1 97.69 116 LYS B CA 1
ATOM 3098 C C . LYS B 1 116 ? 1.667 23.844 10.406 1 97.69 116 LYS B C 1
ATOM 3100 O O . LYS B 1 116 ? 0.894 23.094 11.008 1 97.69 116 LYS B O 1
ATOM 3105 N N . ALA B 1 117 ? 2.791 23.422 9.922 1 97.88 117 ALA B N 1
ATOM 3106 C CA . ALA B 1 117 ? 3.295 22.078 10.227 1 97.88 117 ALA B CA 1
ATOM 3107 C C . ALA B 1 117 ? 3.352 21.844 11.734 1 97.88 117 ALA B C 1
ATOM 3109 O O . ALA B 1 117 ? 2.949 20.781 12.219 1 97.88 117 ALA B O 1
ATOM 3110 N N . ILE B 1 118 ? 3.859 22.844 12.43 1 95.75 118 ILE B N 1
ATOM 3111 C CA . ILE B 1 118 ? 3.936 22.766 13.883 1 95.75 118 ILE B CA 1
ATOM 3112 C C . ILE B 1 118 ? 2.529 22.656 14.469 1 95.75 118 ILE B C 1
ATOM 3114 O O . ILE B 1 118 ? 2.277 21.812 15.328 1 95.75 118 ILE B O 1
ATOM 3118 N N . GLU B 1 119 ? 1.638 23.438 13.984 1 96.81 119 GLU B N 1
ATOM 3119 C CA . GLU B 1 119 ? 0.265 23.5 14.477 1 96.81 119 GLU B CA 1
ATOM 3120 C C . GLU B 1 119 ? -0.428 22.141 14.336 1 96.81 119 GLU B C 1
ATOM 3122 O O . GLU B 1 119 ? -1.155 21.719 15.234 1 96.81 119 GLU B O 1
ATOM 3127 N N . VAL B 1 120 ? -0.243 21.516 13.227 1 96.12 120 VAL B N 1
ATOM 3128 C CA . VAL B 1 120 ? -1.016 20.312 12.922 1 96.12 120 VAL B CA 1
ATOM 3129 C C . VAL B 1 120 ? -0.221 19.062 13.328 1 96.12 120 VAL B C 1
ATOM 3131 O O . VAL B 1 120 ? -0.667 17.938 13.102 1 96.12 120 VAL B O 1
ATOM 3134 N N . GLY B 1 121 ? 0.987 19.219 13.805 1 94.69 121 GLY B N 1
ATOM 3135 C CA . GLY B 1 121 ? 1.748 18.125 14.383 1 94.69 121 GLY B CA 1
ATOM 3136 C C . GLY B 1 121 ? 2.582 17.375 13.367 1 94.69 121 GLY B C 1
ATOM 3137 O O . GLY B 1 121 ? 2.881 16.188 13.555 1 94.69 121 GLY B O 1
ATOM 3138 N N . LEU B 1 122 ? 2.898 17.953 12.25 1 96.44 122 LEU B N 1
ATOM 3139 C CA . LEU B 1 122 ? 3.84 17.344 11.312 1 96.44 122 LEU B CA 1
ATOM 3140 C C . LEU B 1 122 ? 5.273 17.484 11.82 1 96.44 122 LEU B C 1
ATOM 3142 O O . LEU B 1 122 ? 5.598 18.438 12.523 1 96.44 122 LEU B O 1
ATOM 3146 N N . PRO B 1 123 ? 6.125 16.531 11.43 1 94.31 123 PRO B N 1
ATOM 3147 C CA . PRO B 1 123 ? 7.527 16.656 11.828 1 94.31 123 PRO B CA 1
ATOM 3148 C C . PRO B 1 123 ? 8.211 17.875 11.188 1 94.31 123 PRO B C 1
ATOM 3150 O O . PRO B 1 123 ? 7.816 18.297 10.102 1 94.31 123 PRO B O 1
ATOM 3153 N N . GLU B 1 124 ? 9.203 18.312 11.898 1 94.56 124 GLU B N 1
ATOM 3154 C CA . GLU B 1 124 ? 9.984 19.406 11.328 1 94.56 124 GLU B CA 1
ATOM 3155 C C . GLU B 1 124 ? 10.742 18.953 10.086 1 94.56 124 GLU B C 1
ATOM 3157 O O . GLU B 1 124 ? 11.422 17.922 10.102 1 94.56 124 GLU B O 1
ATOM 3162 N N . ALA B 1 125 ? 10.602 19.703 9.031 1 96.88 125 ALA B N 1
ATOM 3163 C CA . ALA B 1 125 ? 11.352 19.484 7.797 1 96.88 125 ALA B CA 1
ATOM 3164 C C . ALA B 1 125 ? 12.352 20.609 7.551 1 96.88 125 ALA B C 1
ATOM 3166 O O . ALA B 1 125 ? 12.227 21.688 8.117 1 96.88 125 ALA B O 1
ATOM 3167 N N . ILE B 1 126 ? 13.297 20.297 6.754 1 96.25 126 ILE B N 1
ATOM 3168 C CA . ILE B 1 126 ? 14.305 21.297 6.41 1 96.25 126 ILE B CA 1
ATOM 3169 C C . ILE B 1 126 ? 13.633 22.484 5.73 1 96.25 126 ILE B C 1
ATOM 3171 O O . ILE B 1 126 ? 12.727 22.312 4.914 1 96.25 126 ILE B O 1
ATOM 3175 N N . GLU B 1 127 ? 14.031 23.656 6.113 1 96 127 GLU B N 1
ATOM 3176 C CA . GLU B 1 127 ? 13.5 24.859 5.484 1 96 127 GLU B CA 1
ATOM 3177 C C . GLU B 1 127 ? 14.062 25.047 4.078 1 96 127 GLU B C 1
ATOM 3179 O O . GLU B 1 127 ? 15.273 24.922 3.865 1 96 127 GLU B O 1
ATOM 3184 N N . LEU B 1 128 ? 13.156 25.359 3.15 1 95.06 128 LEU B N 1
ATOM 3185 C CA . LEU B 1 128 ? 13.562 25.594 1.769 1 95.06 128 LEU B CA 1
ATOM 3186 C C . LEU B 1 128 ? 14.266 26.938 1.628 1 95.06 128 LEU B C 1
ATOM 3188 O O . LEU B 1 128 ? 13.695 27.984 1.963 1 95.06 128 LEU B O 1
ATOM 3192 N N . PHE B 1 129 ? 15.453 26.906 1.067 1 93.06 129 PHE B N 1
ATOM 3193 C CA . PHE B 1 129 ? 16.25 28.125 1.078 1 93.06 129 PHE B CA 1
ATOM 3194 C C . PHE B 1 129 ? 15.75 29.109 0.016 1 93.06 129 PHE B C 1
ATOM 3196 O O . PHE B 1 129 ? 15.914 30.312 0.152 1 93.06 129 PHE B O 1
ATOM 3203 N N . GLU B 1 130 ? 15.07 28.672 -1.031 1 93.38 130 GLU B N 1
ATOM 3204 C CA . GLU B 1 130 ? 14.5 29.578 -2.025 1 93.38 130 GLU B CA 1
ATOM 3205 C C . GLU B 1 130 ? 13.062 29.938 -1.672 1 93.38 130 GLU B C 1
ATOM 3207 O O . GLU B 1 130 ? 12.453 30.781 -2.336 1 93.38 130 GLU B O 1
ATOM 3212 N N . ASP B 1 131 ? 12.445 29.344 -0.675 1 94.62 131 ASP B N 1
ATOM 3213 C CA . ASP B 1 131 ? 11.102 29.625 -0.168 1 94.62 131 ASP B CA 1
ATOM 3214 C C . ASP B 1 131 ? 11.086 29.672 1.358 1 94.62 131 ASP B C 1
ATOM 3216 O O . ASP B 1 131 ? 10.453 28.828 2.006 1 94.62 131 ASP B O 1
ATOM 3220 N N . PRO B 1 132 ? 11.742 30.703 1.864 1 94.69 132 PRO B N 1
ATOM 3221 C CA . PRO B 1 132 ? 11.82 30.781 3.324 1 94.69 132 PRO B CA 1
ATOM 3222 C C . PRO B 1 132 ? 10.453 30.734 3.996 1 94.69 132 PRO B C 1
ATOM 3224 O O . PRO B 1 132 ? 9.484 31.312 3.48 1 94.69 132 PRO B O 1
ATOM 3227 N N . GLY B 1 133 ? 10.344 29.984 5.113 1 96.75 133 GLY B N 1
ATOM 3228 C CA . GLY B 1 133 ? 9.086 29.828 5.828 1 96.75 133 GLY B CA 1
ATOM 3229 C C . GLY B 1 133 ? 8.367 28.531 5.477 1 96.75 133 GLY B C 1
ATOM 3230 O O . GLY B 1 133 ? 7.395 28.156 6.141 1 96.75 133 GLY B O 1
ATOM 3231 N N . TYR B 1 134 ? 8.867 27.875 4.477 1 97.44 134 TYR B N 1
ATOM 3232 C CA . TYR B 1 134 ? 8.25 26.625 4.043 1 97.44 134 TYR B CA 1
ATOM 3233 C C . TYR B 1 134 ? 9.219 25.453 4.223 1 97.44 134 TYR B C 1
ATOM 3235 O O . TYR B 1 134 ? 10.422 25.594 4.02 1 97.44 134 TYR B O 1
ATOM 3243 N N . GLY B 1 135 ? 8.68 24.328 4.691 1 97.06 135 GLY B N 1
ATOM 3244 C CA . GLY B 1 135 ? 9.445 23.094 4.773 1 97.06 135 GLY B CA 1
ATOM 3245 C C . GLY B 1 135 ? 9.266 22.188 3.561 1 97.06 135 GLY B C 1
ATOM 3246 O O . GLY B 1 135 ? 8.297 22.344 2.816 1 97.06 135 GLY B O 1
ATOM 3247 N N . ALA B 1 136 ? 10.25 21.281 3.363 1 95.62 136 ALA B N 1
ATOM 3248 C CA . ALA B 1 136 ? 10.227 20.328 2.264 1 95.62 136 ALA B CA 1
ATOM 3249 C C . ALA B 1 136 ? 9.57 19.016 2.693 1 95.62 136 ALA B C 1
ATOM 3251 O O . ALA B 1 136 ? 10.094 18.297 3.551 1 95.62 136 ALA B O 1
ATOM 3252 N N . TYR B 1 137 ? 8.445 18.688 2.092 1 97.12 137 TYR B N 1
ATOM 3253 C CA . TYR B 1 137 ? 7.691 17.484 2.406 1 97.12 137 TYR B CA 1
ATOM 3254 C C . TYR B 1 137 ? 7.359 16.703 1.141 1 97.12 137 TYR B C 1
ATOM 3256 O O . TYR B 1 137 ? 7.523 17.203 0.029 1 97.12 137 TYR B O 1
ATOM 3264 N N . GLY B 1 138 ? 7.062 15.445 1.285 1 96.94 138 GLY B N 1
ATOM 3265 C CA . GLY B 1 138 ? 6.582 14.578 0.227 1 96.94 138 GLY B CA 1
ATOM 3266 C C . GLY B 1 138 ? 5.453 13.664 0.67 1 96.94 138 GLY B C 1
ATOM 3267 O O . GLY B 1 138 ? 5.062 13.68 1.84 1 96.94 138 GLY B O 1
ATOM 3268 N N . LEU B 1 139 ? 4.898 12.969 -0.273 1 98.12 139 LEU B N 1
ATOM 3269 C CA . LEU B 1 139 ? 3.852 12.008 0.044 1 98.12 139 LEU B CA 1
ATOM 3270 C C . LEU B 1 139 ? 4.395 10.578 0.021 1 98.12 139 LEU B C 1
ATOM 3272 O O . LEU B 1 139 ? 5.281 10.266 -0.777 1 98.12 139 LEU B O 1
ATOM 3276 N N . GLY B 1 140 ? 3.773 9.805 0.895 1 97.75 140 GLY B N 1
ATOM 3277 C CA . GLY B 1 140 ? 4.199 8.422 1.022 1 97.75 140 GLY B CA 1
ATOM 3278 C C . GLY B 1 140 ? 4.09 7.641 -0.275 1 97.75 140 GLY B C 1
ATOM 3279 O O . GLY B 1 140 ? 4.938 6.793 -0.57 1 97.75 140 GLY B O 1
ATOM 3280 N N . VAL B 1 141 ? 3.098 7.898 -1.095 1 98.38 141 VAL B N 1
ATOM 3281 C CA . VAL B 1 141 ? 2.855 7.125 -2.309 1 98.38 141 VAL B CA 1
ATOM 3282 C C . VAL B 1 141 ? 4.016 7.316 -3.283 1 98.38 141 VAL B C 1
ATOM 3284 O O . VAL B 1 141 ? 4.449 6.363 -3.938 1 98.38 141 VAL B O 1
ATOM 3287 N N . TYR B 1 142 ? 4.535 8.5 -3.379 1 97.19 142 TYR B N 1
ATOM 3288 C CA . TYR B 1 142 ? 5.641 8.766 -4.293 1 97.19 142 TYR B CA 1
ATOM 3289 C C . TYR B 1 142 ? 6.922 8.102 -3.805 1 97.19 142 TYR B C 1
ATOM 3291 O O . TYR B 1 142 ? 7.668 7.52 -4.598 1 97.19 142 TYR B O 1
ATOM 3299 N N . HIS B 1 143 ? 7.137 8.234 -2.518 1 96.5 143 HIS B N 1
ATOM 3300 C CA . HIS B 1 143 ? 8.297 7.562 -1.938 1 96.5 143 HIS B CA 1
ATOM 3301 C C . HIS B 1 143 ? 8.242 6.059 -2.18 1 96.5 143 HIS B C 1
ATOM 3303 O O . HIS B 1 143 ? 9.242 5.453 -2.568 1 96.5 143 HIS B O 1
ATOM 3309 N N . GLN B 1 144 ? 7.102 5.48 -1.974 1 97.88 144 GLN B N 1
ATOM 3310 C CA . GLN B 1 144 ? 6.914 4.047 -2.174 1 97.88 144 GLN B CA 1
ATOM 3311 C C . GLN B 1 144 ? 7.133 3.664 -3.635 1 97.88 144 GLN B C 1
ATOM 3313 O O . GLN B 1 144 ? 7.789 2.662 -3.926 1 97.88 144 GLN B O 1
ATOM 3318 N N . MET B 1 145 ? 6.598 4.457 -4.527 1 97.81 145 MET B N 1
ATOM 3319 C CA . MET B 1 145 ? 6.789 4.199 -5.949 1 97.81 145 MET B CA 1
ATOM 3320 C C . MET B 1 145 ? 8.258 4.332 -6.336 1 97.81 145 MET B C 1
ATOM 3322 O O . MET B 1 145 ? 8.766 3.553 -7.141 1 97.81 145 MET B O 1
ATOM 3326 N N . HIS B 1 146 ? 8.922 5.293 -5.77 1 95.56 146 HIS B N 1
ATOM 3327 C CA . HIS B 1 146 ? 10.359 5.461 -5.977 1 95.56 146 HIS B CA 1
ATOM 3328 C C . HIS B 1 146 ? 11.125 4.234 -5.504 1 95.56 146 HIS B C 1
ATOM 3330 O O . HIS B 1 146 ? 12 3.729 -6.215 1 95.56 146 HIS B O 1
ATOM 3336 N N . CYS B 1 147 ? 10.75 3.771 -4.348 1 96.62 147 CYS B N 1
ATOM 3337 C CA . CYS B 1 147 ? 11.391 2.582 -3.793 1 96.62 147 CYS B CA 1
ATOM 3338 C C . CYS B 1 147 ? 11.188 1.378 -4.703 1 96.62 147 CYS B C 1
ATOM 3340 O O . CYS B 1 147 ? 12.133 0.647 -4.996 1 96.62 147 CYS B O 1
ATOM 3342 N N . LEU B 1 148 ? 9.961 1.177 -5.145 1 98.06 148 LEU B N 1
ATOM 3343 C CA . LEU B 1 148 ? 9.656 0.02 -5.98 1 98.06 148 LEU B CA 1
ATOM 3344 C C . LEU B 1 148 ? 10.445 0.075 -7.285 1 98.06 148 LEU B C 1
ATOM 3346 O O . LEU B 1 148 ? 11.016 -0.933 -7.719 1 98.06 148 LEU B O 1
ATOM 3350 N N . ASN B 1 149 ? 10.477 1.269 -7.852 1 96.5 149 ASN B N 1
ATOM 3351 C CA . ASN B 1 149 ? 11.211 1.438 -9.102 1 96.5 149 ASN B CA 1
ATOM 3352 C C . ASN B 1 149 ? 12.711 1.236 -8.906 1 96.5 149 ASN B C 1
ATOM 3354 O O . ASN B 1 149 ? 13.383 0.687 -9.773 1 96.5 149 ASN B O 1
ATOM 3358 N N . ARG B 1 150 ? 13.203 1.692 -7.816 1 95.06 150 ARG B N 1
ATOM 3359 C CA . ARG B 1 150 ? 14.617 1.489 -7.508 1 95.06 150 ARG B CA 1
ATOM 3360 C C . ARG B 1 150 ? 14.938 0.004 -7.387 1 95.06 150 ARG B C 1
ATOM 3362 O O . ARG B 1 150 ? 15.969 -0.454 -7.891 1 95.06 150 ARG B O 1
ATOM 3369 N N . ILE B 1 151 ? 14.133 -0.738 -6.715 1 96.81 151 ILE B N 1
ATOM 3370 C CA . ILE B 1 151 ? 14.32 -2.18 -6.602 1 96.81 151 ILE B CA 1
ATOM 3371 C C . ILE B 1 151 ? 14.281 -2.816 -7.988 1 96.81 151 ILE B C 1
ATOM 3373 O O . ILE B 1 151 ? 15.141 -3.637 -8.328 1 96.81 151 ILE B O 1
ATOM 3377 N N . ARG B 1 152 ? 13.32 -2.443 -8.805 1 96.88 152 ARG B N 1
ATOM 3378 C CA . ARG B 1 152 ? 13.203 -2.961 -10.172 1 96.88 152 ARG B CA 1
ATOM 3379 C C . ARG B 1 152 ? 14.484 -2.729 -10.953 1 96.88 152 ARG B C 1
ATOM 3381 O O . ARG B 1 152 ? 15.039 -3.662 -11.547 1 96.88 152 ARG B O 1
ATOM 3388 N N . LYS B 1 153 ? 14.984 -1.529 -10.891 1 95.25 153 LYS B N 1
ATOM 3389 C CA . LYS B 1 153 ? 16.188 -1.146 -11.633 1 95.25 153 LYS B CA 1
ATOM 3390 C C . LYS B 1 153 ? 17.406 -1.877 -11.102 1 95.25 153 LYS B C 1
ATOM 3392 O O . LYS B 1 153 ? 18.359 -2.137 -11.859 1 95.25 153 LYS B O 1
ATOM 3397 N N . SER B 1 154 ? 17.391 -2.252 -9.875 1 95.12 154 SER B N 1
ATOM 3398 C CA . SER B 1 154 ? 18.531 -2.881 -9.234 1 95.12 154 SER B CA 1
ATOM 3399 C C . SER B 1 154 ? 18.75 -4.297 -9.758 1 95.12 154 SER B C 1
ATOM 3401 O O . SER B 1 154 ? 19.812 -4.898 -9.523 1 95.12 154 SER B O 1
ATOM 3403 N N . PHE B 1 155 ? 17.781 -4.836 -10.422 1 94.62 155 PHE B N 1
ATOM 3404 C CA . PHE B 1 155 ? 17.969 -6.129 -11.078 1 94.62 155 PHE B CA 1
ATOM 3405 C C . PHE B 1 155 ? 18.797 -5.98 -12.344 1 94.62 155 PHE B C 1
ATOM 3407 O O . PHE B 1 155 ? 19.266 -6.977 -12.898 1 94.62 155 PHE B O 1
ATOM 3414 N N . TYR B 1 156 ? 19.031 -4.703 -12.766 1 93.25 156 TYR B N 1
ATOM 3415 C CA . TYR B 1 156 ? 19.797 -4.395 -13.961 1 93.25 156 TYR B CA 1
ATOM 3416 C C . TYR B 1 156 ? 20.844 -3.322 -13.672 1 93.25 156 TYR B C 1
ATOM 3418 O O . TYR B 1 156 ? 2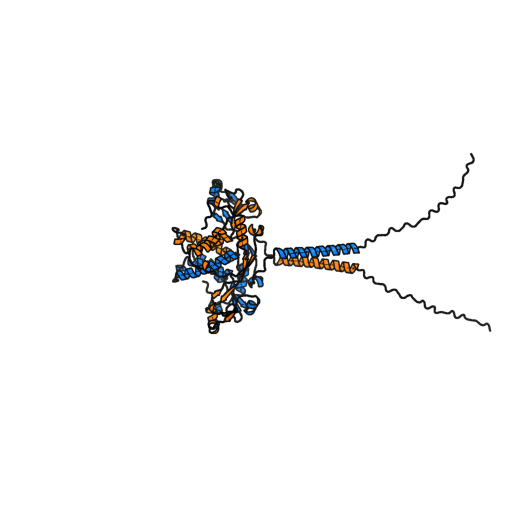0.844 -2.266 -14.305 1 93.25 156 TYR B O 1
ATOM 3426 N N . PRO B 1 157 ? 21.781 -3.666 -12.852 1 93.12 157 PRO B N 1
ATOM 3427 C CA . PRO B 1 157 ? 22.688 -2.631 -12.359 1 93.12 157 PRO B CA 1
ATOM 3428 C C . PRO B 1 157 ? 23.594 -2.061 -13.453 1 93.12 157 PRO B C 1
ATOM 3430 O O . PRO B 1 157 ? 23.938 -0.879 -13.422 1 93.12 157 PRO B O 1
ATOM 3433 N N . ASP B 1 158 ? 23.969 -2.82 -14.414 1 93.44 158 ASP B N 1
ATOM 3434 C CA . ASP B 1 158 ? 24.844 -2.328 -15.477 1 93.44 158 ASP B CA 1
ATOM 3435 C C . ASP B 1 158 ? 24.141 -1.25 -16.297 1 93.44 158 ASP B C 1
ATOM 3437 O O . ASP B 1 158 ? 24.781 -0.31 -16.781 1 93.44 158 ASP B O 1
ATOM 3441 N N . ALA B 1 159 ? 22.859 -1.411 -16.375 1 92.88 159 ALA B N 1
ATOM 3442 C CA . ALA B 1 159 ? 22.094 -0.476 -17.188 1 92.88 159 ALA B CA 1
ATOM 3443 C C . ALA B 1 159 ? 21.781 0.802 -16.422 1 92.88 159 ALA B C 1
ATOM 3445 O O . ALA B 1 159 ? 21.828 1.9 -16.969 1 92.88 159 ALA B O 1
ATOM 3446 N N . TYR B 1 160 ? 21.547 0.693 -15.133 1 93.94 160 TYR B N 1
ATOM 3447 C CA . TYR B 1 160 ? 20.969 1.828 -14.422 1 93.94 160 TYR B CA 1
ATOM 3448 C C . TYR B 1 160 ? 21.953 2.404 -13.414 1 93.94 160 TYR B C 1
ATOM 3450 O O . TYR B 1 160 ? 21.859 3.572 -13.039 1 93.94 160 TYR B O 1
ATOM 3458 N N . TYR B 1 161 ? 22.828 1.636 -12.961 1 93.62 161 TYR B N 1
ATOM 3459 C CA . TYR B 1 161 ? 23.766 2.076 -11.93 1 93.62 161 TYR B CA 1
ATOM 3460 C C . TYR B 1 161 ? 25.188 1.646 -12.266 1 93.62 161 TYR B C 1
ATOM 3462 O O . TYR B 1 161 ? 25.859 1.027 -11.438 1 93.62 161 TYR B O 1
ATOM 3470 N N . PRO B 1 162 ? 25.625 2.055 -13.406 1 93.38 162 PRO B N 1
ATOM 3471 C CA . PRO B 1 162 ? 26.969 1.637 -13.773 1 93.38 162 PRO B CA 1
ATOM 3472 C C . PRO B 1 162 ? 28.031 2.119 -12.781 1 93.38 162 PRO B C 1
ATOM 3474 O O . PRO B 1 162 ? 28.016 3.285 -12.383 1 93.38 162 PRO B O 1
ATOM 3477 N N . GLY B 1 163 ? 28.859 1.23 -12.344 1 93.06 163 GLY B N 1
ATOM 3478 C CA . GLY B 1 163 ? 29.969 1.597 -11.477 1 93.06 163 GLY B CA 1
ATOM 3479 C C . GLY B 1 163 ? 29.609 1.532 -10 1 93.06 163 GLY B C 1
ATOM 3480 O O . GLY B 1 163 ? 30.484 1.68 -9.141 1 93.06 163 GLY B O 1
ATOM 3481 N N . GLN B 1 164 ? 28.375 1.339 -9.703 1 92.44 164 GLN B N 1
ATOM 3482 C CA . GLN B 1 164 ? 27.984 1.223 -8.305 1 92.44 164 GLN B CA 1
ATOM 3483 C C . GLN B 1 164 ? 28.312 -0.162 -7.754 1 92.44 164 GLN B C 1
ATOM 3485 O O . GLN B 1 164 ? 28.062 -1.173 -8.414 1 92.44 164 GLN B O 1
ATOM 3490 N N . ALA B 1 165 ? 28.875 -0.049 -6.578 1 93.69 165 ALA B N 1
ATOM 3491 C CA . ALA B 1 165 ? 29.188 -1.32 -5.93 1 93.69 165 ALA B CA 1
ATOM 3492 C C . ALA B 1 165 ? 27.922 -2.059 -5.516 1 93.69 165 ALA B C 1
ATOM 3494 O O . ALA B 1 165 ? 26.922 -1.434 -5.16 1 93.69 165 ALA B O 1
ATOM 3495 N N . ARG B 1 166 ? 28 -3.367 -5.551 1 90.56 166 ARG B N 1
ATOM 3496 C CA . ARG B 1 166 ? 26.859 -4.211 -5.242 1 90.56 166 ARG B CA 1
ATOM 3497 C C . ARG B 1 166 ? 26.328 -3.936 -3.836 1 90.56 166 ARG B C 1
ATOM 3499 O O . ARG B 1 166 ? 25.125 -3.914 -3.609 1 90.56 166 ARG B O 1
ATOM 3506 N N . HIS B 1 167 ? 27.266 -3.742 -2.941 1 90.56 167 HIS B N 1
ATOM 3507 C CA . HIS B 1 167 ? 26.844 -3.531 -1.56 1 90.56 167 HIS B CA 1
ATOM 3508 C C . HIS B 1 167 ? 26.047 -2.242 -1.417 1 90.56 167 HIS B C 1
ATOM 3510 O O . HIS B 1 167 ? 25.125 -2.164 -0.59 1 90.56 167 HIS B O 1
ATOM 3516 N N . GLU B 1 168 ? 26.312 -1.25 -2.172 1 91.31 168 GLU B N 1
ATOM 3517 C CA . GLU B 1 168 ? 25.547 -0.004 -2.162 1 91.31 168 GLU B CA 1
ATOM 3518 C C . GLU B 1 168 ? 24.156 -0.205 -2.742 1 91.31 168 GLU B C 1
ATOM 3520 O O . GLU B 1 168 ? 23.172 0.322 -2.213 1 91.31 168 GLU B O 1
ATOM 3525 N N . LEU B 1 169 ? 24.172 -0.978 -3.764 1 91.25 169 LEU B N 1
ATOM 3526 C CA . LEU B 1 169 ? 22.891 -1.304 -4.402 1 91.25 169 LEU B CA 1
ATOM 3527 C C . LEU B 1 169 ? 21.984 -2.043 -3.434 1 91.25 169 LEU B C 1
ATOM 3529 O O . LEU B 1 169 ? 20.812 -1.687 -3.289 1 91.25 169 LEU B O 1
ATOM 3533 N N . LEU B 1 170 ? 22.531 -2.969 -2.771 1 91.06 170 LEU B N 1
ATOM 3534 C CA . LEU B 1 170 ? 21.75 -3.795 -1.858 1 91.06 170 LEU B CA 1
ATOM 3535 C C . LEU B 1 170 ? 21.312 -2.996 -0.633 1 91.06 170 LEU B C 1
ATOM 3537 O O . LEU B 1 170 ? 20.234 -3.207 -0.098 1 91.06 170 LEU B O 1
ATOM 3541 N N . HIS B 1 171 ? 22.156 -2.109 -0.261 1 89.69 171 HIS B N 1
ATOM 3542 C CA . HIS B 1 171 ? 21.828 -1.252 0.869 1 89.69 171 HIS B CA 1
ATOM 3543 C C . HIS B 1 171 ? 20.578 -0.425 0.578 1 89.69 171 HIS B C 1
ATOM 3545 O O . HIS B 1 171 ? 19.656 -0.371 1.397 1 89.69 171 HIS B O 1
ATOM 3551 N N . HIS B 1 172 ? 20.547 0.117 -0.55 1 89.5 172 HIS B N 1
ATOM 3552 C CA . HIS B 1 172 ? 19.391 0.92 -0.941 1 89.5 172 HIS B CA 1
ATOM 3553 C C . HIS B 1 172 ? 18.156 0.053 -1.12 1 89.5 172 HIS B C 1
ATOM 3555 O O . HIS B 1 172 ? 17.062 0.403 -0.644 1 89.5 172 HIS B O 1
ATOM 3561 N N . ALA B 1 173 ? 18.328 -1.041 -1.701 1 92.81 173 ALA B N 1
ATOM 3562 C CA . ALA B 1 173 ? 17.203 -1.944 -1.917 1 92.81 173 ALA B CA 1
ATOM 3563 C C . ALA B 1 173 ? 16.625 -2.42 -0.59 1 92.81 173 ALA B C 1
ATOM 3565 O O . ALA B 1 173 ? 15.398 -2.5 -0.435 1 92.81 173 ALA B O 1
ATOM 3566 N N . ASN B 1 174 ? 17.469 -2.678 0.317 1 92.38 174 ASN B N 1
ATOM 3567 C CA . ASN B 1 174 ? 17.016 -3.178 1.611 1 92.38 174 ASN B CA 1
ATOM 3568 C C . ASN B 1 174 ? 16.203 -2.131 2.363 1 92.38 174 ASN B C 1
ATOM 3570 O O . ASN B 1 174 ? 15.219 -2.461 3.016 1 92.38 174 ASN B O 1
ATOM 3574 N N . HIS B 1 175 ? 16.594 -0.919 2.252 1 93.56 175 HIS B N 1
ATOM 3575 C CA . HIS B 1 175 ? 15.797 0.15 2.846 1 93.56 175 HIS B CA 1
ATOM 3576 C C . HIS B 1 175 ? 14.414 0.235 2.199 1 93.56 175 HIS B C 1
ATOM 3578 O O . HIS B 1 175 ? 13.414 0.441 2.891 1 93.56 175 HIS B O 1
ATOM 3584 N N . CYS B 1 176 ? 14.438 0.055 0.938 1 97.25 176 CYS B N 1
ATOM 3585 C CA . CYS B 1 176 ? 13.18 0.097 0.198 1 97.25 176 CYS B CA 1
ATOM 3586 C C . CYS B 1 176 ? 12.273 -1.056 0.602 1 97.25 176 CYS B C 1
ATOM 3588 O O . CYS B 1 176 ? 11.055 -0.891 0.686 1 97.25 176 CYS B O 1
ATOM 3590 N N . PHE B 1 177 ? 12.852 -2.232 0.893 1 98.19 177 PHE B N 1
ATOM 3591 C CA . PHE B 1 177 ? 12.047 -3.385 1.288 1 98.19 177 PHE B CA 1
ATOM 3592 C C . PHE B 1 177 ? 11.297 -3.104 2.586 1 98.19 177 PHE B C 1
ATOM 3594 O O . PHE B 1 177 ? 10.133 -3.486 2.734 1 98.19 177 PHE B O 1
ATOM 3601 N N . ASP B 1 178 ? 11.977 -2.467 3.49 1 98.06 178 ASP B N 1
ATOM 3602 C CA . ASP B 1 178 ? 11.344 -2.141 4.766 1 98.06 178 ASP B CA 1
ATOM 3603 C C . ASP B 1 178 ? 10.188 -1.158 4.57 1 98.06 178 ASP B C 1
ATOM 3605 O O . ASP B 1 178 ? 9.109 -1.333 5.148 1 98.06 178 ASP B O 1
ATOM 3609 N N . VAL B 1 179 ? 10.375 -0.125 3.756 1 98 179 VAL B N 1
ATOM 3610 C CA . VAL B 1 179 ? 9.352 0.875 3.48 1 98 179 VAL B CA 1
ATOM 3611 C C . VAL B 1 179 ? 8.117 0.2 2.877 1 98 179 VAL B C 1
ATOM 3613 O O . VAL B 1 179 ? 7 0.388 3.361 1 98 179 VAL B O 1
ATOM 3616 N N . LEU B 1 180 ? 8.344 -0.626 1.863 1 98.75 180 LEU B N 1
ATOM 3617 C CA . LEU B 1 180 ? 7.242 -1.247 1.135 1 98.75 180 LEU B CA 1
ATOM 3618 C C . LEU B 1 180 ? 6.523 -2.271 2.006 1 98.75 180 LEU B C 1
ATOM 3620 O O . LEU B 1 180 ? 5.297 -2.393 1.944 1 98.75 180 LEU B O 1
ATOM 3624 N N . ARG B 1 181 ? 7.281 -3.008 2.789 1 98.69 181 ARG B N 1
ATOM 3625 C CA . ARG B 1 181 ? 6.68 -3.965 3.709 1 98.69 181 ARG B CA 1
ATOM 3626 C C . ARG B 1 181 ? 5.695 -3.277 4.648 1 98.69 181 ARG B C 1
ATOM 3628 O O . ARG B 1 181 ? 4.551 -3.719 4.793 1 98.69 181 ARG B O 1
ATOM 3635 N N . GLN B 1 182 ? 6.148 -2.209 5.273 1 98.38 182 GLN B N 1
ATOM 3636 C CA . GLN B 1 182 ? 5.293 -1.506 6.223 1 98.38 182 GLN B CA 1
ATOM 3637 C C . GLN B 1 182 ? 4.078 -0.902 5.52 1 98.38 182 GLN B C 1
ATOM 3639 O O . GLN B 1 182 ? 2.971 -0.918 6.062 1 98.38 182 GLN B O 1
ATOM 3644 N N . ALA B 1 183 ? 4.297 -0.378 4.34 1 98.56 183 ALA B N 1
ATOM 3645 C CA . ALA B 1 183 ? 3.18 0.189 3.588 1 98.56 183 ALA B CA 1
ATOM 3646 C C . ALA B 1 183 ? 2.143 -0.881 3.254 1 98.56 183 ALA B C 1
ATOM 3648 O O . ALA B 1 183 ? 0.939 -0.653 3.395 1 98.56 183 ALA B O 1
ATOM 3649 N N . ILE B 1 184 ? 2.598 -2.088 2.773 1 98.75 184 ILE B N 1
ATOM 3650 C CA . ILE B 1 184 ? 1.716 -3.195 2.42 1 98.75 184 ILE B CA 1
ATOM 3651 C C . ILE B 1 184 ? 0.909 -3.623 3.645 1 98.75 184 ILE B C 1
ATOM 3653 O O . ILE B 1 184 ? -0.314 -3.766 3.57 1 98.75 184 ILE B O 1
ATOM 3657 N N . LEU B 1 185 ? 1.551 -3.76 4.746 1 98.44 185 LEU B N 1
ATOM 3658 C CA . LEU B 1 185 ? 0.898 -4.23 5.965 1 98.44 185 LEU B CA 1
ATOM 3659 C C . LEU B 1 185 ? -0.047 -3.168 6.52 1 98.44 185 LEU B C 1
ATOM 3661 O O . LEU B 1 185 ? -1.098 -3.496 7.074 1 98.44 185 LEU B O 1
ATOM 3665 N N . CYS B 1 186 ? 0.325 -1.891 6.383 1 98.38 186 CYS B N 1
ATOM 3666 C CA . CYS B 1 186 ? -0.536 -0.803 6.836 1 98.38 186 CYS B CA 1
ATOM 3667 C C . CYS B 1 186 ? -1.788 -0.705 5.973 1 98.38 186 CYS B C 1
ATOM 3669 O O . CYS B 1 186 ? -2.887 -0.494 6.488 1 98.38 186 CYS B O 1
ATOM 3671 N N . HIS B 1 187 ? -1.588 -0.769 4.66 1 97.88 187 HIS B N 1
ATOM 3672 C CA . HIS B 1 187 ? -2.734 -0.771 3.76 1 97.88 187 HIS B CA 1
ATOM 3673 C C . HIS B 1 187 ? -3.666 -1.941 4.055 1 97.88 187 HIS B C 1
ATOM 3675 O O . HIS B 1 187 ? -4.887 -1.795 4.004 1 97.88 187 HIS B O 1
ATOM 3681 N N . GLY B 1 188 ? -3.105 -3.08 4.402 1 98.25 188 GLY B N 1
ATOM 3682 C CA . GLY B 1 188 ? -3.908 -4.246 4.734 1 98.25 188 GLY B CA 1
ATOM 3683 C C . GLY B 1 188 ? -4.969 -4.555 3.693 1 98.25 188 GLY B C 1
ATOM 3684 O O . GLY B 1 188 ? -6.156 -4.633 4.016 1 98.25 188 GLY B O 1
ATOM 3685 N N . ASP B 1 189 ? -4.539 -4.805 2.455 1 98.44 189 ASP B N 1
ATOM 3686 C CA . ASP B 1 189 ? -5.434 -5.008 1.322 1 98.44 189 ASP B CA 1
ATOM 3687 C C . ASP B 1 189 ? -6.336 -6.223 1.545 1 98.44 189 ASP B C 1
ATOM 3689 O O . ASP B 1 189 ? -5.867 -7.363 1.515 1 98.44 189 ASP B O 1
ATOM 3693 N N . ILE B 1 190 ? -7.625 -5.953 1.688 1 98.19 190 ILE B N 1
ATOM 3694 C CA . ILE B 1 190 ? -8.555 -7.039 1.985 1 98.19 190 ILE B CA 1
ATOM 3695 C C . ILE B 1 190 ? -9.328 -7.418 0.723 1 98.19 190 ILE B C 1
ATOM 3697 O O . ILE B 1 190 ? -10.391 -8.047 0.8 1 98.19 190 ILE B O 1
ATOM 3701 N N . SER B 1 191 ? -8.82 -6.938 -0.428 1 97.81 191 SER B N 1
ATOM 3702 C CA . SER B 1 191 ? -9.391 -7.441 -1.676 1 97.81 191 SER B CA 1
ATOM 3703 C C . SER B 1 191 ? -9.133 -8.938 -1.834 1 97.81 191 SER B C 1
ATOM 3705 O O . SER B 1 191 ? -8.25 -9.492 -1.181 1 97.81 191 SER B O 1
ATOM 3707 N N . VAL B 1 192 ? -9.898 -9.508 -2.723 1 97.62 192 VAL B N 1
ATOM 3708 C CA . VAL B 1 192 ? -9.898 -10.969 -2.797 1 97.62 192 VAL B CA 1
ATOM 3709 C C . VAL B 1 192 ? -9.133 -11.422 -4.035 1 97.62 192 VAL B C 1
ATOM 3711 O O . VAL B 1 192 ? -9.391 -10.945 -5.145 1 97.62 192 VAL B O 1
ATOM 3714 N N . VAL B 1 193 ? -8.156 -12.273 -3.809 1 97.25 193 VAL B N 1
ATOM 3715 C CA . VAL B 1 193 ? -7.543 -13.031 -4.898 1 97.25 193 VAL B CA 1
ATOM 3716 C C . VAL B 1 193 ? -8.133 -14.438 -4.938 1 97.25 193 VAL B C 1
ATOM 3718 O O . VAL B 1 193 ? -8.734 -14.898 -3.965 1 97.25 193 VAL B O 1
ATOM 3721 N N . TYR B 1 194 ? -8.031 -15.078 -6.086 1 96.62 194 TYR B N 1
ATOM 3722 C CA . TYR B 1 194 ? -8.695 -16.375 -6.227 1 96.62 194 TYR B CA 1
ATOM 3723 C C . TYR B 1 194 ? -7.871 -17.312 -7.098 1 96.62 194 TYR B C 1
ATOM 3725 O O . TYR B 1 194 ? -7.078 -16.859 -7.93 1 96.62 194 TYR B O 1
ATOM 3733 N N . TRP B 1 195 ? -8 -18.562 -6.867 1 95.25 195 TRP B N 1
ATOM 3734 C CA . TRP B 1 195 ? -7.293 -19.562 -7.656 1 95.25 195 TRP B CA 1
ATOM 3735 C C . TRP B 1 195 ? -8.156 -20.047 -8.82 1 95.25 195 TRP B C 1
ATOM 3737 O O . TRP B 1 195 ? -9.32 -20.391 -8.633 1 95.25 195 TRP B O 1
ATOM 3747 N N . TRP B 1 196 ? -7.539 -19.953 -9.945 1 95.25 196 TRP B N 1
ATOM 3748 C CA . TRP B 1 196 ? -8.211 -20.359 -11.18 1 95.25 196 TRP B CA 1
ATOM 3749 C C . TRP B 1 196 ? -7.207 -20.625 -12.289 1 95.25 196 TRP B C 1
ATOM 3751 O O . TRP B 1 196 ? -6.004 -20.422 -12.109 1 95.25 196 TRP B O 1
ATOM 3761 N N . ASN B 1 197 ? -7.652 -21.266 -13.273 1 95.19 197 ASN B N 1
ATOM 3762 C CA . ASN B 1 197 ? -6.93 -21.453 -14.523 1 95.19 197 ASN B CA 1
ATOM 3763 C C . ASN B 1 197 ? -7.695 -20.875 -15.711 1 95.19 197 ASN B C 1
ATOM 3765 O O . ASN B 1 197 ? -8.828 -21.281 -15.984 1 95.19 197 ASN B O 1
ATOM 3769 N N . GLN B 1 198 ? -7.062 -19.984 -16.359 1 91 198 GLN B N 1
ATOM 3770 C CA . GLN B 1 198 ? -7.742 -19.297 -17.453 1 91 198 GLN B CA 1
ATOM 3771 C C . GLN B 1 198 ? -8.172 -20.281 -18.547 1 91 198 GLN B C 1
ATOM 3773 O O . GLN B 1 198 ? -9.133 -20.016 -19.281 1 91 198 GLN B O 1
ATOM 3778 N N . ASN B 1 199 ? -7.527 -21.391 -18.609 1 94.12 199 ASN B N 1
ATOM 3779 C CA . ASN B 1 199 ? -7.859 -22.391 -19.609 1 94.12 199 ASN B CA 1
ATOM 3780 C C . ASN B 1 199 ? -9.117 -23.172 -19.234 1 94.12 199 ASN B C 1
ATOM 3782 O O . ASN B 1 199 ? -9.648 -23.922 -20.031 1 94.12 199 ASN B O 1
ATOM 3786 N N . TYR B 1 200 ? -9.523 -22.906 -18.047 1 95.75 200 TYR B N 1
ATOM 3787 C CA . TYR B 1 200 ? -10.648 -23.703 -17.547 1 95.75 200 TYR B CA 1
ATOM 3788 C C . TYR B 1 200 ? -11.969 -23.156 -18.078 1 95.75 200 TYR B C 1
ATOM 3790 O O . TYR B 1 200 ? -13 -23.828 -17.969 1 95.75 200 TYR B O 1
ATOM 3798 N N . THR B 1 201 ? -11.984 -21.953 -18.609 1 94.44 201 THR B N 1
ATOM 3799 C CA . THR B 1 201 ? -13.211 -21.359 -19.109 1 94.44 201 THR B CA 1
ATOM 3800 C C . THR B 1 201 ? -13.016 -20.812 -20.516 1 94.44 201 THR B C 1
ATOM 3802 O O . THR B 1 201 ? -11.898 -20.438 -20.891 1 94.44 201 THR B O 1
ATOM 3805 N N . ARG B 1 202 ? -14.102 -20.938 -21.328 1 92.19 202 ARG B N 1
ATOM 3806 C CA . ARG B 1 202 ? -14.164 -20.328 -22.656 1 92.19 202 ARG B CA 1
ATOM 3807 C C . ARG B 1 202 ? -15.305 -19.328 -22.75 1 92.19 202 ARG B C 1
ATOM 3809 O O . ARG B 1 202 ? -16.375 -19.547 -22.188 1 92.19 202 ARG B O 1
ATOM 3816 N N . THR B 1 203 ? -14.977 -18.219 -23.203 1 89.31 203 THR B N 1
ATOM 3817 C CA . THR B 1 203 ? -16 -17.203 -23.406 1 89.31 203 THR B CA 1
ATOM 3818 C C . THR B 1 203 ? -16.453 -17.156 -24.859 1 89.31 203 THR B C 1
ATOM 3820 O O . THR B 1 203 ? -15.625 -17.031 -25.766 1 89.31 203 THR B O 1
ATOM 3823 N N . ASP B 1 204 ? -17.734 -17.266 -25.047 1 88.81 204 ASP B N 1
ATOM 3824 C CA . ASP B 1 204 ? -18.234 -17.234 -26.422 1 88.81 204 ASP B CA 1
ATOM 3825 C C . ASP B 1 204 ? -18.469 -15.805 -26.891 1 88.81 204 ASP B C 1
ATOM 3827 O O . ASP B 1 204 ? -18.172 -14.852 -26.156 1 88.81 204 ASP B O 1
ATOM 3831 N N . GLU B 1 205 ? -18.859 -15.695 -28.156 1 89.56 205 GLU B N 1
ATOM 3832 C CA . GLU B 1 205 ? -19.031 -14.391 -28.781 1 89.56 205 GLU B CA 1
ATOM 3833 C C . GLU B 1 205 ? -20.047 -13.547 -28.016 1 89.56 205 GLU B C 1
ATOM 3835 O O . GLU B 1 205 ? -19.953 -12.32 -28 1 89.56 205 GLU B O 1
ATOM 3840 N N . GLY B 1 206 ? -20.906 -14.164 -27.406 1 88.31 206 GLY B N 1
ATOM 3841 C CA . GLY B 1 206 ? -21.938 -13.469 -26.656 1 88.31 206 GLY B CA 1
ATOM 3842 C C . GLY B 1 206 ? -21.531 -13.133 -25.234 1 88.31 206 GLY B C 1
ATOM 3843 O O . GLY B 1 206 ? -22.312 -12.547 -24.484 1 88.31 206 GLY B O 1
ATOM 3844 N N . GLY B 1 207 ? -20.344 -13.508 -24.812 1 86.25 207 GLY B N 1
ATOM 3845 C CA . GLY B 1 207 ? -19.844 -13.188 -23.484 1 86.25 207 GLY B CA 1
ATOM 3846 C C . GLY B 1 207 ? -20.141 -14.25 -22.438 1 86.25 207 GLY B C 1
ATOM 3847 O O . GLY B 1 207 ? -19.812 -14.094 -21.266 1 86.25 207 GLY B O 1
ATOM 3848 N N . LYS B 1 208 ? -20.891 -15.32 -22.953 1 86.69 208 LYS B N 1
ATOM 3849 C CA . LYS B 1 208 ? -21.234 -16.391 -22.031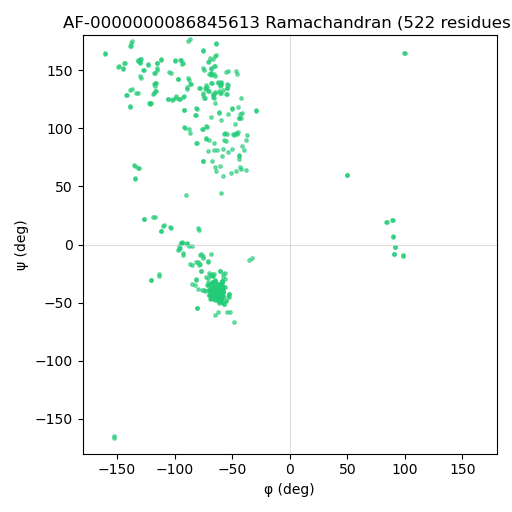 1 86.69 208 LYS B CA 1
ATOM 3850 C C . LYS B 1 208 ? -20.031 -17.281 -21.75 1 86.69 208 LYS B C 1
ATOM 3852 O O . LYS B 1 208 ? -19.312 -17.672 -22.672 1 86.69 208 LYS B O 1
ATOM 3857 N N . GLN B 1 209 ? -19.734 -17.516 -20.469 1 89.69 209 GLN B N 1
ATOM 3858 C CA . GLN B 1 209 ? -18.594 -18.328 -20.031 1 89.69 209 GLN B CA 1
ATOM 3859 C C . GLN B 1 209 ? -19.031 -19.766 -19.766 1 89.69 209 GLN B C 1
ATOM 3861 O O . GLN B 1 209 ? -20.047 -20 -19.125 1 89.69 209 GLN B O 1
ATOM 3866 N N . THR B 1 210 ? -18.312 -20.688 -20.469 1 94.12 210 THR B N 1
ATOM 3867 C CA . THR B 1 210 ? -18.531 -22.109 -20.234 1 94.12 210 THR B CA 1
ATOM 3868 C C . THR B 1 210 ? -17.234 -22.797 -19.844 1 94.12 210 THR B C 1
ATOM 3870 O O . THR B 1 210 ? -16.141 -22.281 -20.109 1 94.12 210 THR B O 1
ATOM 3873 N N . TYR B 1 211 ? -17.359 -23.906 -19.141 1 96 211 TYR B N 1
ATOM 3874 C CA . TYR B 1 211 ? -16.172 -24.688 -18.797 1 96 211 TYR B CA 1
ATOM 3875 C C . TYR B 1 211 ? -15.562 -25.328 -20.016 1 96 211 TYR B C 1
ATOM 3877 O O . TYR B 1 211 ? -16.281 -25.828 -20.891 1 96 211 TYR B O 1
ATOM 3885 N N . SER B 1 212 ? -14.297 -25.312 -20.094 1 95.94 212 SER B N 1
ATOM 3886 C CA . SER B 1 212 ? -13.578 -25.922 -21.203 1 95.94 212 SER B CA 1
ATOM 3887 C C . SER B 1 212 ? -13.562 -27.438 -21.078 1 95.94 212 SER B C 1
ATOM 3889 O O . SER B 1 212 ? -13.883 -28 -20.031 1 95.94 212 SER B O 1
ATOM 3891 N N . GLU B 1 213 ? -13.156 -28.094 -22.25 1 95.5 213 GLU B N 1
ATOM 3892 C CA . GLU B 1 213 ? -12.977 -29.547 -22.234 1 95.5 213 GLU B CA 1
ATOM 3893 C C . GLU B 1 213 ? -11.898 -29.953 -21.234 1 95.5 213 GLU B C 1
ATOM 3895 O O . GLU B 1 213 ? -12 -31 -20.594 1 95.5 213 GLU B O 1
ATOM 3900 N N . GLU B 1 214 ? -10.883 -29.109 -21.109 1 95.38 214 GLU B N 1
ATOM 3901 C CA . GLU B 1 214 ? -9.812 -29.375 -20.156 1 95.38 214 GLU B CA 1
ATOM 3902 C C . GLU B 1 214 ? -10.344 -29.422 -18.719 1 95.38 214 GLU B C 1
ATOM 3904 O O . GLU B 1 214 ? -9.984 -30.312 -17.953 1 95.38 214 GLU B O 1
ATOM 3909 N N . TYR B 1 215 ? -11.109 -28.453 -18.391 1 96.5 215 TYR B N 1
ATOM 3910 C CA . TYR B 1 215 ? -11.719 -28.438 -17.062 1 96.5 215 TYR B CA 1
ATOM 3911 C C . TYR B 1 215 ? -12.562 -29.672 -16.828 1 96.5 215 TYR B C 1
ATOM 3913 O O . TYR B 1 215 ? -12.461 -30.312 -15.781 1 96.5 215 TYR B O 1
ATOM 3921 N N . LEU B 1 216 ? -13.359 -30.062 -17.875 1 96.06 216 LEU B N 1
ATOM 3922 C CA . LEU B 1 216 ? -14.336 -31.125 -17.734 1 96.06 216 LEU B CA 1
ATOM 3923 C C . LEU B 1 216 ? -13.648 -32.5 -17.641 1 96.06 216 LEU B C 1
ATOM 3925 O O . LEU B 1 216 ? -14.156 -33.406 -17 1 96.06 216 LEU B O 1
ATOM 3929 N N . ARG B 1 217 ? -12.523 -32.625 -18.203 1 97.12 217 ARG B N 1
ATOM 3930 C CA . ARG B 1 217 ? -11.82 -33.906 -18.25 1 97.12 217 ARG B CA 1
ATOM 3931 C C . ARG B 1 217 ? -10.984 -34.094 -16.984 1 97.12 217 ARG B C 1
ATOM 3933 O O . ARG B 1 217 ? -10.648 -35.25 -16.641 1 97.12 217 ARG B O 1
ATOM 3940 N N . ARG B 1 218 ? -10.719 -33.062 -16.25 1 96.31 218 ARG B N 1
ATOM 3941 C CA . ARG B 1 218 ? -9.836 -33.125 -15.086 1 96.31 218 ARG B CA 1
ATOM 3942 C C . ARG B 1 218 ? -10.625 -33.5 -13.828 1 96.31 218 ARG B C 1
ATOM 3944 O O . ARG B 1 218 ? -11.773 -33.062 -13.664 1 96.31 218 ARG B O 1
ATOM 3951 N N . THR B 1 219 ? -9.977 -34.281 -12.992 1 95.75 219 THR B N 1
ATOM 3952 C CA . THR B 1 219 ? -10.555 -34.562 -11.68 1 95.75 219 THR B CA 1
ATOM 3953 C C . THR B 1 219 ? -10.539 -33.312 -10.805 1 95.75 219 THR B C 1
ATOM 3955 O O . THR B 1 219 ? -9.797 -32.375 -11.078 1 95.75 219 THR B O 1
ATOM 3958 N N . PRO B 1 220 ? -11.344 -33.281 -9.773 1 93.19 220 PRO B N 1
ATOM 3959 C CA . PRO B 1 220 ? -11.32 -32.156 -8.859 1 93.19 220 PRO B CA 1
ATOM 3960 C C . PRO B 1 220 ? -9.93 -31.844 -8.32 1 93.19 220 PRO B C 1
ATOM 3962 O O . PRO B 1 220 ? -9.531 -30.672 -8.227 1 93.19 220 PRO B O 1
ATOM 3965 N N . GLU B 1 221 ? -9.227 -32.844 -7.98 1 93.06 221 GLU B N 1
ATOM 3966 C CA . GLU B 1 221 ? -7.867 -32.656 -7.473 1 93.06 221 GLU B CA 1
ATOM 3967 C C . GLU B 1 221 ? -6.949 -32.094 -8.539 1 93.06 221 GLU B C 1
ATOM 3969 O O . GLU B 1 221 ? -6.18 -31.156 -8.266 1 93.06 221 GLU B O 1
ATOM 3974 N N . GLU B 1 222 ? -7.074 -32.594 -9.734 1 94.25 222 GLU B N 1
ATOM 3975 C CA . GLU B 1 222 ? -6.258 -32.125 -10.844 1 94.25 222 GLU B CA 1
ATOM 3976 C C . GLU B 1 222 ? -6.555 -30.656 -11.148 1 94.25 222 GLU B C 1
ATOM 3978 O O . GLU B 1 222 ? -5.656 -29.891 -11.516 1 94.25 222 GLU B O 1
ATOM 3983 N N . ARG B 1 223 ? -7.809 -30.25 -11.055 1 94.75 223 ARG B N 1
ATOM 3984 C CA . ARG B 1 223 ? -8.211 -28.875 -11.305 1 94.75 223 ARG B CA 1
ATOM 3985 C C . ARG B 1 223 ? -7.555 -27.922 -10.312 1 94.75 223 ARG B C 1
ATOM 3987 O O . ARG B 1 223 ? -7.047 -26.859 -10.695 1 94.75 223 ARG B O 1
ATOM 3994 N N . VAL B 1 224 ? -7.516 -28.344 -9.07 1 91.62 224 VAL B N 1
ATOM 3995 C CA . VAL B 1 224 ? -6.918 -27.516 -8.023 1 91.62 224 VAL B CA 1
ATOM 3996 C C . VAL B 1 224 ? -5.414 -27.391 -8.266 1 91.62 224 VAL B C 1
ATOM 3998 O O . VAL B 1 224 ? -4.871 -26.281 -8.219 1 91.62 224 VAL B O 1
ATOM 4001 N N . LEU B 1 225 ? -4.754 -28.453 -8.648 1 89.25 225 LEU B N 1
ATOM 4002 C CA . LEU B 1 225 ? -3.309 -28.469 -8.852 1 89.25 225 LEU B CA 1
ATOM 4003 C C . LEU B 1 225 ? -2.922 -27.656 -10.07 1 89.25 225 LEU B C 1
ATOM 4005 O O . LEU B 1 225 ? -1.811 -27.125 -10.141 1 89.25 225 LEU B O 1
ATOM 4009 N N . GLY B 1 226 ? -3.865 -27.547 -10.938 1 91.5 226 GLY B N 1
ATOM 4010 C CA . GLY B 1 226 ? -3.6 -26.812 -12.156 1 91.5 226 GLY B CA 1
ATOM 4011 C C . GLY B 1 226 ? -4.008 -25.344 -12.062 1 91.5 226 GLY B C 1
ATOM 4012 O O . GLY B 1 226 ? -3.9 -24.609 -13.039 1 91.5 226 GLY B O 1
ATOM 4013 N N . SER B 1 227 ? -4.488 -24.875 -10.953 1 93.12 227 SER B N 1
ATOM 4014 C CA . SER B 1 227 ? -4.949 -23.5 -10.781 1 93.12 227 SER B CA 1
ATOM 4015 C C . SER B 1 227 ? -3.842 -22.625 -10.227 1 93.12 227 SER B C 1
ATOM 4017 O O . SER B 1 227 ? -2.92 -23.109 -9.57 1 93.12 227 SER B O 1
ATOM 4019 N N . PHE B 1 228 ? -3.963 -21.312 -10.508 1 91.69 228 PHE B N 1
ATOM 4020 C CA . PHE B 1 228 ? -3.006 -20.297 -10.078 1 91.69 228 PHE B CA 1
ATOM 4021 C C . PHE B 1 228 ? -3.721 -19.109 -9.445 1 91.69 228 PHE B C 1
ATOM 4023 O O . PHE B 1 228 ? -4.914 -18.891 -9.68 1 91.69 228 PHE B O 1
ATOM 4030 N N . VAL B 1 229 ? -2.934 -18.422 -8.672 1 92.25 229 VAL B N 1
ATOM 4031 C CA . VAL B 1 229 ? -3.502 -17.234 -8.055 1 92.25 229 VAL B CA 1
ATOM 4032 C C . VAL B 1 229 ? -3.852 -16.219 -9.125 1 92.25 229 VAL B C 1
ATOM 4034 O O . VAL B 1 229 ? -3.076 -15.992 -10.062 1 92.25 229 VAL B O 1
ATOM 4037 N N . THR B 1 230 ? -5.035 -15.703 -9.062 1 94.31 230 THR B N 1
ATOM 4038 C CA . THR B 1 230 ? -5.527 -14.633 -9.922 1 94.31 230 THR B CA 1
ATOM 4039 C C . THR B 1 230 ? -5.859 -13.383 -9.109 1 94.31 230 THR B C 1
ATOM 4041 O O . THR B 1 230 ? -6.52 -13.477 -8.07 1 94.31 230 THR B O 1
ATOM 4044 N N . TRP B 1 231 ? -5.348 -12.172 -9.617 1 95.31 231 TRP B N 1
ATOM 4045 C CA . TRP B 1 231 ? -5.391 -11.016 -8.727 1 95.31 231 TRP B CA 1
ATOM 4046 C C . TRP B 1 231 ? -6.094 -9.836 -9.398 1 95.31 231 TRP B C 1
ATOM 4048 O O . TRP B 1 231 ? -5.793 -8.68 -9.109 1 95.31 231 TRP B O 1
ATOM 4058 N N . ASP B 1 232 ? -6.93 -10.109 -10.406 1 94.12 232 ASP B N 1
ATOM 4059 C CA . ASP B 1 232 ? -7.801 -9.062 -10.93 1 94.12 232 ASP B CA 1
ATOM 4060 C C . ASP B 1 232 ? -8.969 -8.797 -9.984 1 94.12 232 ASP B C 1
ATOM 4062 O O . ASP B 1 232 ? -10.133 -9.008 -10.352 1 94.12 232 ASP B O 1
ATOM 4066 N N . SER B 1 233 ? -8.75 -8.219 -8.914 1 93.62 233 SER B N 1
ATOM 4067 C CA . SER B 1 233 ? -9.641 -8.07 -7.773 1 93.62 233 SER B CA 1
ATOM 4068 C C . SER B 1 233 ? -10.352 -6.719 -7.797 1 93.62 233 SER B C 1
ATOM 4070 O O . SER B 1 233 ? -9.742 -5.703 -8.148 1 93.62 233 SER B O 1
ATOM 4072 N N . ALA B 1 234 ? -11.609 -6.758 -7.383 1 96.44 234 ALA B N 1
ATOM 4073 C CA . ALA B 1 234 ? -12.305 -5.496 -7.141 1 96.44 234 ALA B CA 1
ATOM 4074 C C . ALA B 1 234 ? -11.758 -4.797 -5.898 1 96.44 234 ALA B C 1
ATOM 4076 O O . ALA B 1 234 ? -11.547 -5.434 -4.863 1 96.44 234 ALA B O 1
ATOM 4077 N N . VAL B 1 235 ? -11.484 -3.496 -6.105 1 97.12 235 VAL B N 1
ATOM 4078 C CA . VAL B 1 235 ? -10.883 -2.74 -5.012 1 97.12 235 VAL B CA 1
ATOM 4079 C C . VAL B 1 235 ? -11.445 -1.321 -4.996 1 97.12 235 VAL B C 1
ATOM 4081 O O . VAL B 1 235 ? -12 -0.854 -5.992 1 97.12 235 VAL B O 1
ATOM 4084 N N . GLN B 1 236 ? -11.391 -0.716 -3.861 1 96.69 236 GLN B N 1
ATOM 4085 C CA . GLN B 1 236 ? -11.562 0.729 -3.756 1 96.69 236 GLN B CA 1
ATOM 4086 C C . GLN B 1 236 ? -10.219 1.43 -3.582 1 96.69 236 GLN B C 1
ATOM 4088 O O . GLN B 1 236 ? -9.43 1.072 -2.699 1 96.69 236 GLN B O 1
ATOM 4093 N N . CYS B 1 237 ? -9.961 2.34 -4.453 1 97.81 237 CYS B N 1
ATOM 4094 C CA . CYS B 1 237 ? -8.672 3.029 -4.469 1 97.81 237 CYS B CA 1
ATOM 4095 C C . CYS B 1 237 ? -8.844 4.512 -4.148 1 97.81 237 CYS B C 1
ATOM 4097 O O . CYS B 1 237 ? -9.914 5.082 -4.387 1 97.81 237 CYS B O 1
ATOM 4099 N N . ARG B 1 238 ? -7.801 5.109 -3.572 1 97.69 238 ARG B N 1
ATOM 4100 C CA . ARG B 1 238 ? -7.715 6.566 -3.594 1 97.69 238 ARG B CA 1
ATOM 4101 C C . ARG B 1 238 ? -7.535 7.086 -5.016 1 97.69 238 ARG B C 1
ATOM 4103 O O . ARG B 1 238 ? -6.898 6.43 -5.844 1 97.69 238 ARG B O 1
ATOM 4110 N N . ASP B 1 239 ? -8.094 8.219 -5.234 1 97.88 239 ASP B N 1
ATOM 4111 C CA . ASP B 1 239 ? -7.988 8.852 -6.547 1 97.88 239 ASP B CA 1
ATOM 4112 C C . ASP B 1 239 ? -6.609 9.477 -6.746 1 97.88 239 ASP B C 1
ATOM 4114 O O . ASP B 1 239 ? -6.379 10.625 -6.34 1 97.88 239 ASP B O 1
ATOM 4118 N N . MET B 1 240 ? -5.754 8.797 -7.438 1 98 240 MET B N 1
ATOM 4119 C CA . MET B 1 240 ? -4.379 9.25 -7.641 1 98 240 MET B CA 1
ATOM 4120 C C . MET B 1 240 ? -4.348 10.523 -8.492 1 98 240 MET B C 1
ATOM 4122 O O . MET B 1 240 ? -3.438 11.344 -8.352 1 98 240 MET B O 1
ATOM 4126 N N . GLU B 1 241 ? -5.293 10.641 -9.398 1 97.69 241 GLU B N 1
ATOM 4127 C CA . GLU B 1 241 ? -5.328 11.867 -10.188 1 97.69 241 GLU B CA 1
ATOM 4128 C C . GLU B 1 241 ? -5.543 13.086 -9.305 1 97.69 241 GLU B C 1
ATOM 4130 O O . GLU B 1 241 ? -4.895 14.117 -9.5 1 97.69 241 GLU B O 1
ATOM 4135 N N . ALA B 1 242 ? -6.441 12.969 -8.359 1 97.81 242 ALA B N 1
ATOM 4136 C CA . ALA B 1 242 ? -6.684 14.062 -7.426 1 97.81 242 ALA B CA 1
ATOM 4137 C C . ALA B 1 242 ? -5.453 14.336 -6.562 1 97.81 242 ALA B C 1
ATOM 4139 O O . ALA B 1 242 ? -5.09 15.492 -6.336 1 97.81 242 ALA B O 1
ATOM 4140 N N . ILE B 1 243 ? -4.809 13.289 -6.07 1 98.31 243 ILE B N 1
ATOM 4141 C CA . ILE B 1 243 ? -3.611 13.398 -5.246 1 98.31 243 ILE B CA 1
ATOM 4142 C C . ILE B 1 243 ? -2.49 14.062 -6.047 1 98.31 243 ILE B C 1
ATOM 4144 O O . ILE B 1 243 ? -1.828 14.977 -5.562 1 98.31 243 ILE B O 1
ATOM 4148 N N . ASN B 1 244 ? -2.314 13.594 -7.281 1 98.19 244 ASN B N 1
ATOM 4149 C CA . ASN B 1 244 ? -1.294 14.164 -8.156 1 98.19 244 ASN B CA 1
ATOM 4150 C C . ASN B 1 244 ? -1.541 15.648 -8.414 1 98.19 244 ASN B C 1
ATOM 4152 O O . ASN B 1 244 ? -0.604 16.453 -8.406 1 98.19 244 ASN B O 1
ATOM 4156 N N . ALA B 1 245 ? -2.768 15.992 -8.703 1 97.88 245 ALA B N 1
ATOM 4157 C CA . ALA B 1 245 ? -3.107 17.391 -8.953 1 97.88 245 ALA B CA 1
ATOM 4158 C C . ALA B 1 245 ? -2.799 18.266 -7.734 1 97.88 245 ALA B C 1
ATOM 4160 O O . ALA B 1 245 ? -2.27 19.359 -7.871 1 97.88 245 ALA B O 1
ATOM 4161 N N . TRP B 1 246 ? -3.145 17.75 -6.617 1 98.19 246 TRP B N 1
ATOM 4162 C CA . TRP B 1 246 ? -2.855 18.469 -5.387 1 98.19 246 TRP B CA 1
ATOM 4163 C C . TRP B 1 246 ? -1.354 18.672 -5.207 1 98.19 246 TRP B C 1
ATOM 4165 O O . TRP B 1 246 ? -0.899 19.766 -4.879 1 98.19 246 TRP B O 1
ATOM 4175 N N . ALA B 1 247 ? -0.555 17.531 -5.355 1 97.44 247 ALA B N 1
ATOM 4176 C CA . ALA B 1 247 ? 0.896 17.609 -5.203 1 97.44 247 ALA B CA 1
ATOM 4177 C C . ALA B 1 247 ? 1.501 18.609 -6.18 1 97.44 247 ALA B C 1
ATOM 4179 O O . ALA B 1 247 ? 2.379 19.391 -5.809 1 97.44 247 ALA B O 1
ATOM 4180 N N . LYS B 1 248 ? 1.004 18.594 -7.359 1 96.12 248 LYS B N 1
ATOM 4181 C CA . LYS B 1 248 ? 1.497 19.516 -8.383 1 96.12 248 LYS B CA 1
ATOM 4182 C C . LYS B 1 248 ? 1.203 20.953 -8.008 1 96.12 248 LYS B C 1
ATOM 4184 O O . LYS B 1 248 ? 2.057 21.828 -8.18 1 96.12 248 LYS B O 1
ATOM 4189 N N . ALA B 1 249 ? 0.055 21.266 -7.496 1 96.69 249 ALA B N 1
ATOM 4190 C CA . ALA B 1 249 ? -0.365 22.609 -7.133 1 96.69 249 ALA B CA 1
ATOM 4191 C C . ALA B 1 249 ? 0.469 23.156 -5.977 1 96.69 249 ALA B C 1
ATOM 4193 O O . ALA B 1 249 ? 0.642 24.375 -5.844 1 96.69 249 ALA B O 1
ATOM 4194 N N . ASN B 1 250 ? 1.016 22.281 -5.18 1 96.75 250 ASN B N 1
ATOM 4195 C CA . ASN B 1 250 ? 1.741 22.703 -3.988 1 96.75 250 ASN B CA 1
ATOM 4196 C C . ASN B 1 250 ? 3.234 22.422 -4.109 1 96.75 250 ASN B C 1
ATOM 4198 O O . ASN B 1 250 ? 3.971 22.516 -3.125 1 96.75 250 ASN B O 1
ATOM 4202 N N . ARG B 1 251 ? 3.705 22.078 -5.289 1 95.56 251 ARG B N 1
ATOM 4203 C CA . ARG B 1 251 ? 5.039 21.531 -5.52 1 95.56 251 ARG B CA 1
ATOM 4204 C C . ARG B 1 251 ? 6.109 22.594 -5.266 1 95.56 251 ARG B C 1
ATOM 4206 O O . ARG B 1 251 ? 5.852 23.797 -5.395 1 95.56 251 ARG B O 1
ATOM 4213 N N . VAL B 1 252 ? 7.215 22.078 -4.898 1 93.25 252 VAL B N 1
ATOM 4214 C CA . VAL B 1 252 ? 8.422 22.906 -4.918 1 93.25 252 VAL B CA 1
ATOM 4215 C C . VAL B 1 252 ? 8.867 23.125 -6.359 1 93.25 252 VAL B C 1
ATOM 4217 O O . VAL B 1 252 ? 8.812 22.219 -7.184 1 93.25 252 VAL B O 1
ATOM 4220 N N . ASP B 1 253 ? 9.219 24.297 -6.621 1 88.06 253 ASP B N 1
ATOM 4221 C CA . ASP B 1 253 ? 9.758 24.594 -7.945 1 88.06 253 ASP B CA 1
ATOM 4222 C C . ASP B 1 253 ? 11.172 24.031 -8.102 1 88.06 253 ASP B C 1
ATOM 4224 O O . ASP B 1 253 ? 12.141 24.656 -7.652 1 88.06 253 ASP B O 1
ATOM 4228 N N . ASP B 1 254 ? 11.227 22.969 -8.766 1 82.06 254 ASP B N 1
ATOM 4229 C CA . ASP B 1 254 ? 12.484 22.25 -8.891 1 82.06 254 ASP B CA 1
ATOM 4230 C C . ASP B 1 254 ? 13.539 23.094 -9.594 1 82.06 254 ASP B C 1
ATOM 4232 O O . ASP B 1 254 ? 14.734 22.953 -9.336 1 82.06 254 ASP B O 1
ATOM 4236 N N . ASP B 1 255 ? 13.141 23.891 -10.516 1 79.44 255 ASP B N 1
ATOM 4237 C CA . ASP B 1 255 ? 14.07 24.719 -11.266 1 79.44 255 ASP B CA 1
ATOM 4238 C C . ASP B 1 255 ? 14.867 25.625 -10.336 1 79.44 255 ASP B C 1
ATOM 4240 O O . ASP B 1 255 ? 16.016 25.984 -10.633 1 79.44 255 ASP B O 1
ATOM 4244 N N . LYS B 1 256 ? 14.266 25.891 -9.188 1 80.94 256 LYS B N 1
ATOM 4245 C CA . LYS B 1 256 ? 14.945 26.734 -8.219 1 80.94 256 LYS B CA 1
ATOM 4246 C C . LYS B 1 256 ? 16.016 25.969 -7.457 1 80.94 256 LYS B C 1
ATOM 4248 O O . LYS B 1 256 ? 16.891 26.562 -6.824 1 80.94 256 LYS B O 1
ATOM 4253 N N . TYR B 1 257 ? 15.93 24.656 -7.52 1 79.94 257 TYR B N 1
ATOM 4254 C CA . TYR B 1 257 ? 16.812 23.828 -6.707 1 79.94 257 TYR B CA 1
ATOM 4255 C C . TYR B 1 257 ? 17.703 22.938 -7.582 1 79.94 257 TYR B C 1
ATOM 4257 O O . TYR B 1 257 ? 18.203 21.906 -7.129 1 79.94 257 TYR B O 1
ATOM 4265 N N . GLY B 1 258 ? 17.922 23.297 -8.727 1 70.06 258 GLY B N 1
ATOM 4266 C CA . GLY B 1 258 ? 18.828 22.578 -9.617 1 70.06 258 GLY B CA 1
ATOM 4267 C C . GLY B 1 258 ? 18.156 21.5 -10.422 1 70.06 258 GLY B C 1
ATOM 4268 O O . GLY B 1 258 ? 18.828 20.672 -11.062 1 70.06 258 GLY B O 1
ATOM 4269 N N . GLY B 1 259 ? 16.906 21.391 -10.375 1 64.31 259 GLY B N 1
ATOM 4270 C CA . GLY B 1 259 ? 16.141 20.453 -11.188 1 64.31 259 GLY B CA 1
ATOM 4271 C C . GLY B 1 259 ? 15.742 19.203 -10.445 1 64.31 259 GLY B C 1
ATOM 4272 O O . GLY B 1 259 ? 16.141 19 -9.297 1 64.31 259 GLY B O 1
ATOM 4273 N N . GLN B 1 260 ? 14.758 18.406 -10.992 1 58.06 260 GLN B N 1
ATOM 4274 C CA . GLN B 1 260 ? 14.273 17.172 -10.391 1 58.06 260 GLN B CA 1
ATOM 4275 C C . GLN B 1 260 ? 15.211 16 -10.695 1 58.06 260 GLN B C 1
ATOM 4277 O O . GLN B 1 260 ? 15.648 15.836 -11.836 1 58.06 260 GLN B O 1
ATOM 4282 N N . ILE B 1 261 ? 15.812 15.43 -9.609 1 53.84 261 ILE B N 1
ATOM 4283 C CA . ILE B 1 261 ? 16.547 14.195 -9.836 1 53.84 261 ILE B CA 1
ATOM 4284 C C . ILE B 1 261 ? 15.625 12.992 -9.641 1 53.84 261 ILE B C 1
ATOM 4286 O O . ILE B 1 261 ? 15.039 12.82 -8.578 1 53.84 261 ILE B O 1
ATOM 4290 N N . VAL B 1 262 ? 15.164 12.461 -10.844 1 53.97 262 VAL B N 1
ATOM 4291 C CA . VAL B 1 262 ? 14.352 11.25 -10.742 1 53.97 262 VAL B CA 1
ATOM 4292 C C . VAL B 1 262 ? 15.258 10.023 -10.727 1 53.97 262 VAL B C 1
ATOM 4294 O O . VAL B 1 262 ? 16.047 9.812 -11.656 1 53.97 262 VAL B O 1
ATOM 4297 N N . ASP B 1 263 ? 15.578 9.516 -9.523 1 58.19 263 ASP B N 1
ATOM 4298 C CA . ASP B 1 263 ? 16.375 8.305 -9.469 1 58.19 263 ASP B CA 1
ATOM 4299 C C . ASP B 1 263 ? 15.523 7.066 -9.727 1 58.19 263 ASP B C 1
ATOM 4301 O O . ASP B 1 263 ? 14.312 7.078 -9.492 1 58.19 263 ASP B O 1
#

Secondary structure (DSSP, 8-state):
----------------------------HHHHHHHHHHHHHHHHHHHHHHHHHHHHHT---PPPP-HHHHTT---EEEEE----GGGGS---HHHHIIIIIHHHHH---EEEEHHHHHHHTPPP-PBPTTSTTEEEEEEHHHHHHHHHHHHHHHT-HHHHSTT--HHHHHHHHHHHHHHHHHHHHHHT---EEEEE-GGGEEE-TTS-EEE-HHHHHS-HHHHHHT-EEE---EEEEE-HHHHHHHHHHTB--GGGGT-----/----------------------------HHHHHHHHHHHHHHHHHHHHHHHHHHHHHT--PPPPP-HHHHTT---EEEEE----GGGGS---HHHHIIIIIHHHHH---EEEEHHHHHHHTPPP-PBPTTSTTEEEEEEHHHHHHHHHHHHHHHT-HHHHSTT--HHHHHHHHHHHHHHHHHHHHHHT---EEEEE-GGGEEE-TTS-EEE-HHHHHS-HHHHHHT-EEE---EEEEE-HHHHHHHHHHTB--GGGGT-----

pLDDT: mean 84.67, std 19.19, range [27.31, 98.75]